Protein AF-0000000078834659 (afdb_homodimer)

Nearest PDB structures (foldseek):
  5tbf-assembly1_A  TM=6.337E-01  e=1.132E-09  Vibrio cholerae
  5tbf-assembly1_B  TM=6.405E-01  e=3.412E-09  Vibrio cholerae
  2cz4-assembly1_B  TM=5.065E-01  e=1.517E+00  Thermus thermophilus HB8
  3bgu-assembly1_A  TM=4.231E-01  e=6.724E+00  Thermobifida fusca YX
  5tbf-assembly1_A  TM=6.347E-01  e=6.664E-10  Vibrio cholerae

Sequence (752 aa):
MENVSASAGRPDNSIAAKLRNMQHRNMQRSAGPDLQGELFNPYEIRLDDADHSNLVSIYDALPRFSWASKTVRDMSQMSTQLEGSLNGQPFRVVMKAVSMEIPIKIKGKATGQTEWVGLYPSSREECVEEALRKFSTQPGRFNEVKCSVSFSLYDLRQELKSVGHTYTYDELRQALDILAKSSLTIQTRSSDGDVIDITSNYLPFLYLRSKNKKSKNYIDVKDISDQEKGDATLCMAVLHPLISRGIERGDYRLYHYSTSMKLTNSLAKTLNRELSMRWRNASPTHPYRFHLVEFLSNTARGLSKRMPEDYRAVNIALAELVQEGVLSEFKSTPIKKPKGKGAIDYVYEILPTKKFVGMMIDGHRRENNRQLALTAMENVSASAGRPDNSIAAKLRNMQHRNMQRSAGPDLQGELFNPYEIRLDDADHSNLVSIYDALPRFSWASKTVRDMSQMSTQLEGSLNGQPFRVVMKAVSMEIPIKIKGKATGQTEWVGLYPSSREECVEEALRKFSTQPGRFNEVKCSVSFSLYDLRQELKSVGHTYTYDELRQALDILAKSSLTIQTRSSDGDVIDITSNYLPFLYLRSKNKKSKNYIDVKDISDQEKGDATLCMAVLHPLISRGIERGDYRLYHYSTSMKLTNSLAKTLNRELSMRWRNASPTHPYRFHLVEFLSNTARGLSKRMPEDYRAVNIALAELVQEGVLSEFKSTPIKKPKGKGAIDYVYEILPTKKFVGMMIDGHRRENNRQLALTA

Solvent-accessible surface area (backbone atoms only — not comparable to full-atom values): 40556 Å² total; per-residue (Å²): 133,80,77,72,76,71,78,73,72,76,73,73,68,57,62,67,56,56,63,57,58,64,72,64,62,67,82,57,72,75,72,60,80,73,74,70,63,76,69,68,41,76,43,53,71,56,60,48,67,62,57,48,47,50,47,35,68,41,54,74,54,47,56,81,47,36,83,85,56,42,70,34,84,47,67,74,58,32,51,47,75,46,60,35,58,56,97,83,38,54,36,35,35,37,44,30,35,31,73,44,77,41,74,40,58,60,95,85,38,75,72,84,45,68,43,62,32,26,38,37,47,20,70,68,34,49,52,50,52,51,52,48,54,53,43,44,72,35,86,90,22,38,39,68,24,19,36,27,29,52,47,33,54,43,57,52,44,51,54,37,37,75,54,73,44,80,65,54,72,68,55,50,53,49,34,51,49,40,33,28,38,17,28,38,34,44,34,36,59,42,97,69,47,24,39,33,39,39,32,23,18,55,17,29,31,36,37,39,35,34,69,26,80,81,23,88,71,41,71,68,63,69,88,40,53,81,86,56,45,40,59,68,24,39,34,36,36,22,53,26,68,51,54,41,50,22,48,75,69,50,58,52,51,79,52,59,56,70,58,52,56,59,46,82,44,68,63,28,38,50,49,50,45,41,42,69,67,67,47,73,81,56,33,75,82,52,65,49,75,50,45,49,59,64,53,33,38,37,38,66,78,38,75,62,97,45,59,69,59,46,52,50,52,50,47,54,22,51,50,48,34,34,73,71,44,45,24,66,48,75,48,76,44,73,37,63,40,94,73,73,89,56,53,76,38,33,40,33,40,34,24,44,21,71,62,40,35,50,50,48,50,51,47,49,48,52,42,49,51,47,53,49,57,71,71,102,135,83,76,80,77,76,78,75,73,76,74,68,62,55,64,56,52,54,58,50,55,62,57,56,64,69,63,57,64,73,72,60,78,77,73,64,66,74,60,39,28,21,71,61,71,85,46,62,67,63,62,44,48,51,47,34,68,40,53,77,55,48,56,82,49,37,82,85,58,42,69,34,84,46,66,73,59,33,51,48,75,46,58,36,58,56,97,84,39,54,37,35,36,36,43,32,35,30,74,43,76,41,74,39,58,58,92,84,38,74,72,82,44,68,43,60,33,24,39,37,48,21,70,68,34,49,51,50,53,51,52,48,55,53,43,44,73,35,84,44,18,40,39,78,46,69,41,28,29,35,47,33,54,44,55,52,44,51,54,37,38,74,55,74,42,82,65,53,70,67,54,50,50,49,34,53,48,40,34,28,39,18,29,40,34,42,33,37,59,41,96,65,47,23,40,33,38,38,34,25,18,53,17,28,32,35,37,37,35,34,71,27,77,83,25,89,70,42,73,70,64,71,87,41,53,80,85,60,45,39,60,69,25,39,32,37,35,22,52,26,66,51,55,44,49,22,48,74,70,48,58,51,50,79,50,58,57,70,57,53,57,60,47,82,44,67,62,29,38,50,48,49,45,42,43,69,68,68,46,73,80,57,34,76,82,50,65,49,73,51,44,50,59,65,53,32,39,37,38,68,79,38,75,63,97,44,58,69,59,46,52,50,52,50,48,53,22,51,49,48,34,34,74,70,44,45,25,65,47,74,48,79,44,73,37,62,39,94,73,74,91,57,53,77,37,35,41,34,38,34,24,44,22,71,62,40,38,50,50,48,51,52,44,49,48,53,43,50,51,46,54,48,56,69,72,95

Secondary structure (DSSP, 8-state):
-----------GGGHHHHHHHHHHHSTT-------------TT-----HHHHHHHHHHGGGS--S-SS-SEE-SGGGSEEEEEEEETTEEEEEEEE-EEEEEEEEETTEEEEEEEEEEE---HHHHHHHHHHHHHHTSTTTEETTTTEEEEEHHHHHHHHHHTT----HHHHHHHHHHHHH-EEEEEEE-TTS-EEEEEEESSSEEEEEE--TTSTT----TTS-TTTS----EEEEEPPHHHHHHHHTT------HHHHHH---HHHHHHHHHHHHH-TT-BTTB-EEEEHHHHHHTSSS---SSHHHHHHHHHHHHHHHHHTTSEEEEEEEEEE-SSSSSEEEEEEEEEE-HHHHHHHHHHHHHHHHHHHHHH-/-----------TTHHHHHHHHHHHHTT-----S--------TT-----HHHHHHHHHHGGGS--S-SS-SEE-SGGGSEEEEEEEETTEEEEEEEE-EEEEEEEEETTEEEEEEEEEEE---HHHHHHHHHHHHHHTSTTTEETTTTEEEEEHHHHHHHHHHTT----HHHHHHHHHHHHH-EEEEEEE-TTS-EEEEEEESSSEEEEEE--TTSTT----TTS-TTTS----EEEEEPPHHHHHHHHTT------HHHHHH---HHHHHHHHHHHHH-TT-BTTB-EEEEHHHHHHTSSS---SSHHHHHHHHHHHHHHHHHTTSEEEEEEEEEE-SSSSSEEEEEEEEEE-HHHHHHHHHHHHHHHHHHHHHH-

Organism: Pseudomonas fluorescens (strain SBW25) (NCBI:txid216595)

Structure (mmCIF, N/CA/C/O backbone):
data_AF-0000000078834659-model_v1
#
loop_
_entity.id
_entity.type
_entity.pdbx_description
1 polymer 'Replication protein'
#
loop_
_atom_site.group_PDB
_atom_site.id
_atom_site.type_symbol
_atom_site.label_atom_id
_atom_site.label_alt_id
_atom_site.label_comp_id
_atom_site.label_asym_id
_atom_site.label_entity_id
_atom_site.label_seq_id
_atom_site.pdbx_PDB_ins_code
_atom_site.Cartn_x
_atom_site.Cartn_y
_atom_site.Cartn_z
_atom_site.occupancy
_atom_site.B_iso_or_equiv
_atom_site.auth_seq_id
_atom_site.auth_comp_id
_atom_site.auth_asym_id
_atom_site.auth_atom_id
_atom_site.pdbx_PDB_model_num
ATOM 1 N N . MET A 1 1 ? 28 68.562 -63.281 1 21.39 1 MET A N 1
ATOM 2 C CA . MET A 1 1 ? 29.219 68.188 -62.594 1 21.39 1 MET A CA 1
ATOM 3 C C . MET A 1 1 ? 28.922 67.562 -61.219 1 21.39 1 MET A C 1
ATOM 5 O O . MET A 1 1 ? 28.766 68.312 -60.25 1 21.39 1 MET A O 1
ATOM 9 N N . GLU A 1 2 ? 28.062 66.688 -61.25 1 21.89 2 GLU A N 1
ATOM 10 C CA . GLU A 1 2 ? 26.969 66.188 -60.469 1 21.89 2 GLU A CA 1
ATOM 11 C C . GLU A 1 2 ? 27.516 65.25 -59.344 1 21.89 2 GLU A C 1
ATOM 13 O O . GLU A 1 2 ? 28.078 64.188 -59.594 1 21.89 2 GLU A O 1
ATOM 18 N N . ASN A 1 3 ? 28.109 66 -58.375 1 21.77 3 ASN A N 1
ATOM 19 C CA . ASN A 1 3 ? 29.094 65.625 -57.375 1 21.77 3 ASN A CA 1
ATOM 20 C C . ASN A 1 3 ? 28.547 64.5 -56.5 1 21.77 3 ASN A C 1
ATOM 22 O O . ASN A 1 3 ? 27.531 64.688 -55.812 1 21.77 3 ASN A O 1
ATOM 26 N N . VAL A 1 4 ? 28.766 63.312 -56.875 1 23.25 4 VAL A N 1
ATOM 27 C CA . VAL A 1 4 ? 28.375 61.906 -56.625 1 23.25 4 VAL A CA 1
ATOM 28 C C . VAL A 1 4 ? 28.75 61.5 -55.219 1 23.25 4 VAL A C 1
ATOM 30 O O . VAL A 1 4 ? 29.938 61.344 -54.906 1 23.25 4 VAL A O 1
ATOM 33 N N . SER A 1 5 ? 28.172 62.406 -54.281 1 20.89 5 SER A N 1
ATOM 34 C CA . SER A 1 5 ? 28.688 62.344 -52.938 1 20.89 5 SER A CA 1
ATOM 35 C C . SER A 1 5 ? 28.656 60.906 -52.406 1 20.89 5 SER A C 1
ATOM 37 O O . SER A 1 5 ? 27.609 60.25 -52.438 1 20.89 5 SER A O 1
ATOM 39 N N . ALA A 1 6 ? 29.75 60.25 -52.5 1 24.05 6 ALA A N 1
ATOM 40 C CA . ALA A 1 6 ? 30.281 58.906 -52.344 1 24.05 6 ALA A CA 1
ATOM 41 C C . ALA A 1 6 ? 30.062 58.406 -50.906 1 24.05 6 ALA A C 1
ATOM 43 O O . ALA A 1 6 ? 30.734 58.844 -49.969 1 24.05 6 ALA A O 1
ATOM 44 N N . SER A 1 7 ? 28.719 58.406 -50.562 1 20.55 7 SER A N 1
ATOM 45 C CA . SER A 1 7 ? 28.344 58.188 -49.156 1 20.55 7 SER A CA 1
ATOM 46 C C . SER A 1 7 ? 29.016 56.938 -48.594 1 20.55 7 SER A C 1
ATOM 48 O O . SER A 1 7 ? 28.875 55.844 -49.156 1 20.55 7 SER A O 1
ATOM 50 N N . ALA A 1 8 ? 30.188 57.094 -48.094 1 22.98 8 ALA A N 1
ATOM 51 C CA . ALA A 1 8 ? 31.234 56.188 -47.594 1 22.98 8 ALA A CA 1
ATOM 52 C C . ALA A 1 8 ? 30.688 55.219 -46.594 1 22.98 8 ALA A C 1
ATOM 54 O O . ALA A 1 8 ? 30.141 55.594 -45.562 1 22.98 8 ALA A O 1
ATOM 55 N N . GLY A 1 9 ? 30.188 54.062 -47.062 1 21.05 9 GLY A N 1
ATOM 56 C CA . GLY A 1 9 ? 29.453 53 -46.438 1 21.05 9 GLY A CA 1
ATOM 57 C C . GLY A 1 9 ? 30.156 52.375 -45.25 1 21.05 9 GLY A C 1
ATOM 58 O O . GLY A 1 9 ? 31.328 52 -45.344 1 21.05 9 GLY A O 1
ATOM 59 N N . ARG A 1 10 ? 30.094 53.062 -44.094 1 23.34 10 ARG A N 1
ATOM 60 C CA . ARG A 1 10 ? 30.922 52.781 -42.938 1 23.34 10 ARG A CA 1
ATOM 61 C C . ARG A 1 10 ? 31.047 51.281 -42.719 1 23.34 10 ARG A C 1
ATOM 63 O O . ARG A 1 10 ? 30.078 50.531 -42.875 1 23.34 10 ARG A O 1
ATOM 70 N N . PRO A 1 11 ? 32.312 50.656 -42.781 1 22.45 11 PRO A N 1
ATOM 71 C CA . PRO A 1 11 ? 32.844 49.281 -42.781 1 22.45 11 PRO A CA 1
ATOM 72 C C . PRO A 1 11 ? 32.438 48.5 -41.562 1 22.45 11 PRO A C 1
ATOM 74 O O . PRO A 1 11 ? 32.938 47.375 -41.344 1 22.45 11 PRO A O 1
ATOM 77 N N . ASP A 1 12 ? 31.578 49.062 -40.781 1 21.66 12 ASP A N 1
ATOM 78 C CA . ASP A 1 12 ? 31.734 48.688 -39.375 1 21.66 12 ASP A CA 1
ATOM 79 C C . ASP A 1 12 ? 31.438 47.188 -39.188 1 21.66 12 ASP A C 1
ATOM 81 O O . ASP A 1 12 ? 31.281 46.75 -38.062 1 21.66 12 ASP A O 1
ATOM 85 N N . ASN A 1 13 ? 31.234 46.562 -40.281 1 23.61 13 ASN A N 1
ATOM 86 C CA . ASN A 1 13 ? 30.594 45.25 -40.156 1 23.61 13 ASN A CA 1
ATOM 87 C C . ASN A 1 13 ? 31.516 44.25 -39.469 1 23.61 13 ASN A C 1
ATOM 89 O O . ASN A 1 13 ? 31.188 43.062 -39.406 1 23.61 13 ASN A O 1
ATOM 93 N N . SER A 1 14 ? 32.781 44.625 -39.531 1 22.58 14 SER A N 1
ATOM 94 C CA . SER A 1 14 ? 33.812 43.625 -39.344 1 22.58 14 SER A CA 1
ATOM 95 C C . SER A 1 14 ? 33.781 43.031 -37.906 1 22.58 14 SER A C 1
ATOM 97 O O . SER A 1 14 ? 34.25 41.938 -37.688 1 22.58 14 SER A O 1
ATOM 99 N N . ILE A 1 15 ? 33.5 44 -37.062 1 22.81 15 ILE A N 1
ATOM 100 C CA . ILE A 1 15 ? 33.812 43.688 -35.688 1 22.81 15 ILE A CA 1
ATOM 101 C C . ILE A 1 15 ? 32.969 42.5 -35.219 1 22.81 15 ILE A C 1
ATOM 103 O O . ILE A 1 15 ? 33.375 41.719 -34.375 1 22.81 15 ILE A O 1
ATOM 107 N N . ALA A 1 16 ? 31.734 42.5 -35.844 1 23.47 16 ALA A N 1
ATOM 108 C CA . ALA A 1 16 ? 30.734 41.594 -35.312 1 23.47 16 ALA A CA 1
ATOM 109 C C . ALA A 1 16 ? 31.141 40.125 -35.562 1 23.47 16 ALA A C 1
ATOM 111 O O . ALA A 1 16 ? 30.719 39.219 -34.844 1 23.47 16 ALA A O 1
ATOM 112 N N . ALA A 1 17 ? 31.844 39.938 -36.562 1 23.66 17 ALA A N 1
ATOM 113 C CA . ALA A 1 17 ? 32.25 38.594 -37 1 23.66 17 ALA A CA 1
ATOM 114 C C . ALA A 1 17 ? 33.188 37.938 -36 1 23.66 17 ALA A C 1
ATOM 116 O O . ALA A 1 17 ? 33.094 36.719 -35.75 1 23.66 17 ALA A O 1
ATOM 117 N N . LYS A 1 18 ? 34.219 38.688 -35.781 1 24.34 18 LYS A N 1
ATOM 118 C CA . LYS A 1 18 ? 35.344 38.156 -35.031 1 24.34 18 LYS A CA 1
ATOM 119 C C . LYS A 1 18 ? 34.875 37.75 -33.625 1 24.34 18 LYS A C 1
ATOM 121 O O . LYS A 1 18 ? 35.562 36.969 -32.938 1 24.34 18 LYS A O 1
ATOM 126 N N . LEU A 1 19 ? 33.969 38.594 -33.156 1 21.75 19 LEU A N 1
ATOM 127 C CA . LEU A 1 19 ? 33.531 38.312 -31.781 1 21.75 19 LEU A CA 1
ATOM 128 C C . LEU A 1 19 ? 32.906 36.938 -31.688 1 21.75 19 LEU A C 1
ATOM 130 O O . LEU A 1 19 ? 32.625 36.438 -30.594 1 21.75 19 LEU A O 1
ATOM 134 N N . ARG A 1 20 ? 32.5 36.406 -32.812 1 24.61 20 ARG A N 1
ATOM 135 C CA . ARG A 1 20 ? 31.938 35.062 -32.969 1 24.61 20 ARG A CA 1
ATOM 136 C C . ARG A 1 20 ? 32.969 34 -32.656 1 24.61 20 ARG A C 1
ATOM 138 O O . ARG A 1 20 ? 32.688 32.969 -32.062 1 24.61 20 ARG A O 1
ATOM 145 N N . ASN A 1 21 ? 34.156 34.125 -33.344 1 22.23 21 ASN A N 1
ATOM 146 C CA . ASN A 1 21 ? 35.188 33.094 -33.344 1 22.23 21 ASN A CA 1
ATOM 147 C C . ASN A 1 21 ? 35.75 32.844 -31.953 1 22.23 21 ASN A C 1
ATOM 149 O O . ASN A 1 21 ? 36.25 31.766 -31.656 1 22.23 21 ASN A O 1
ATOM 153 N N . MET A 1 22 ? 36.188 34 -31.422 1 21.97 22 MET A N 1
ATOM 154 C CA . MET A 1 22 ? 36.938 33.875 -30.172 1 21.97 22 MET A CA 1
ATOM 155 C C . MET A 1 22 ? 36.156 33.062 -29.141 1 21.97 22 MET A C 1
ATOM 157 O O . MET A 1 22 ? 36.719 32.594 -28.156 1 21.97 22 MET A O 1
ATOM 161 N N . GLN A 1 23 ? 34.875 33.312 -29.094 1 21.77 23 GLN A N 1
ATOM 162 C CA . GLN A 1 23 ? 34.062 32.75 -28.016 1 21.77 23 GLN A CA 1
ATOM 163 C C . GLN A 1 23 ? 34.031 31.234 -28.109 1 21.77 23 GLN A C 1
ATOM 165 O O . GLN A 1 23 ? 33.375 30.562 -27.312 1 21.77 23 GLN A O 1
ATOM 170 N N . HIS A 1 24 ? 34.469 30.547 -29.109 1 23.34 24 HIS A N 1
ATOM 171 C CA . HIS A 1 24 ? 34.562 29.125 -29.422 1 23.34 24 HIS A CA 1
ATOM 172 C C . HIS A 1 24 ? 35.562 28.438 -28.469 1 23.34 24 HIS A C 1
ATOM 174 O O . HIS A 1 24 ? 35.312 27.312 -28.031 1 23.34 24 HIS A O 1
ATOM 180 N N . ARG A 1 25 ? 36.875 28.719 -28.656 1 23.14 25 ARG A N 1
ATOM 181 C CA . ARG A 1 25 ? 38.031 27.953 -28.203 1 23.14 25 ARG A CA 1
ATOM 182 C C . ARG A 1 25 ? 38.094 27.859 -26.672 1 23.14 25 ARG A C 1
ATOM 184 O O . ARG A 1 25 ? 38.656 26.922 -26.125 1 23.14 25 ARG A O 1
ATOM 191 N N . ASN A 1 26 ? 38.156 29.078 -26.141 1 20.12 26 ASN A N 1
ATOM 192 C CA . ASN A 1 26 ? 38.594 29.109 -24.75 1 20.12 26 ASN A CA 1
ATOM 193 C C . ASN A 1 26 ? 37.781 28.109 -23.906 1 20.12 26 ASN A C 1
ATOM 195 O O . ASN A 1 26 ? 38.062 27.953 -22.719 1 20.12 26 ASN A O 1
ATOM 199 N N . MET A 1 27 ? 36.531 28.078 -24.188 1 20.84 27 MET A N 1
ATOM 200 C CA . MET A 1 27 ? 35.875 27.453 -23.047 1 20.84 27 MET A CA 1
ATOM 201 C C . MET A 1 27 ? 36.281 26 -22.906 1 20.84 27 MET A C 1
ATOM 203 O O . MET A 1 27 ? 35.5 25.078 -23.172 1 20.84 27 MET A O 1
ATOM 207 N N . GLN A 1 28 ? 37.375 25.484 -23.438 1 21.19 28 GLN A N 1
ATOM 208 C CA . GLN A 1 28 ? 38.062 24.203 -23.484 1 21.19 28 GLN A CA 1
ATOM 209 C C . GLN A 1 28 ? 38.531 23.766 -22.094 1 21.19 28 GLN A C 1
ATOM 211 O O . GLN A 1 28 ? 39.344 22.844 -21.953 1 21.19 28 GLN A O 1
ATOM 216 N N . ARG A 1 29 ? 38.812 24.75 -21.25 1 20.84 29 ARG A N 1
ATOM 217 C CA . ARG A 1 29 ? 39.594 24.391 -20.047 1 20.84 29 ARG A CA 1
ATOM 218 C C . ARG A 1 29 ? 39.25 22.969 -19.609 1 20.84 29 ARG A C 1
ATOM 220 O O . ARG A 1 29 ? 38.125 22.5 -19.781 1 20.84 29 ARG A O 1
ATOM 227 N N . SER A 1 30 ? 40.406 22.188 -19.328 1 21.36 30 SER A N 1
ATOM 228 C CA . SER A 1 30 ? 40.844 20.859 -18.938 1 21.36 30 SER A CA 1
ATOM 229 C C . SER A 1 30 ? 39.938 20.281 -17.844 1 21.36 30 SER A C 1
ATOM 231 O O . SER A 1 30 ? 40.156 20.578 -16.656 1 21.36 30 SER A O 1
ATOM 233 N N . ALA A 1 31 ? 38.844 20.703 -17.812 1 23.31 31 ALA A N 1
ATOM 234 C CA . ALA A 1 31 ? 38.125 20.438 -16.578 1 23.31 31 ALA A CA 1
ATOM 235 C C . ALA A 1 31 ? 38.375 19.031 -16.062 1 23.31 31 ALA A C 1
ATOM 237 O O . ALA A 1 31 ? 38.312 18.062 -16.812 1 23.31 31 ALA A O 1
ATOM 238 N N . GLY A 1 32 ? 39.375 18.891 -15.125 1 22.5 32 GLY A N 1
ATOM 239 C CA . GLY A 1 32 ? 40.031 17.781 -14.461 1 22.5 32 GLY A CA 1
ATOM 240 C C . GLY A 1 32 ? 39.188 16.516 -14.461 1 22.5 32 GLY A C 1
ATOM 241 O O . GLY A 1 32 ? 37.969 16.562 -14.695 1 22.5 32 GLY A O 1
ATOM 242 N N . PRO A 1 33 ? 39.938 15.359 -14.617 1 24.92 33 PRO A N 1
ATOM 243 C CA . PRO A 1 33 ? 39.312 14.07 -14.906 1 24.92 33 PRO A CA 1
ATOM 244 C C . PRO A 1 33 ? 37.969 13.898 -14.18 1 24.92 33 PRO A C 1
ATOM 246 O O . PRO A 1 33 ? 37.875 14.141 -12.977 1 24.92 33 PRO A O 1
ATOM 249 N N . ASP A 1 34 ? 37 14.305 -14.688 1 24.23 34 ASP A N 1
ATOM 250 C CA . ASP A 1 34 ? 35.719 14.562 -14.062 1 24.23 34 ASP A CA 1
ATOM 251 C C . ASP A 1 34 ? 35.375 13.469 -13.055 1 24.23 34 ASP A C 1
ATOM 253 O O . ASP A 1 34 ? 35.188 12.312 -13.422 1 24.23 34 ASP A O 1
ATOM 257 N N . LEU A 1 35 ? 36.156 13.258 -12.008 1 21.47 35 LEU A N 1
ATOM 258 C CA . LEU A 1 35 ? 36.062 12.469 -10.789 1 21.47 35 LEU A CA 1
ATOM 259 C C . LEU A 1 35 ? 34.594 12.078 -10.5 1 21.47 35 LEU A C 1
ATOM 261 O O . LEU A 1 35 ? 33.906 12.758 -9.742 1 21.47 35 LEU A O 1
ATOM 265 N N . GLN A 1 36 ? 33.938 12.094 -11.359 1 24.23 36 GLN A N 1
ATOM 266 C CA . GLN A 1 36 ? 32.531 11.797 -11.375 1 24.23 36 GLN A CA 1
ATOM 267 C C . GLN A 1 36 ? 32.188 10.57 -10.531 1 24.23 36 GLN A C 1
ATOM 269 O O . GLN A 1 36 ? 32.438 9.438 -10.961 1 24.23 36 GLN A O 1
ATOM 274 N N . GLY A 1 37 ? 32.719 10.57 -9.43 1 22.41 37 GLY A N 1
ATOM 275 C CA . GLY A 1 37 ? 32.812 9.555 -8.391 1 22.41 37 GLY A CA 1
ATOM 276 C C . GLY A 1 37 ? 31.625 8.594 -8.391 1 22.41 37 GLY A C 1
ATOM 277 O O . GLY A 1 37 ? 30.484 8.992 -8.656 1 22.41 37 GLY A O 1
ATOM 278 N N . GLU A 1 38 ? 31.875 7.453 -8.969 1 25.53 38 GLU A N 1
ATOM 279 C CA . GLU A 1 38 ? 31.047 6.266 -8.852 1 25.53 38 GLU A CA 1
ATOM 280 C C . GLU A 1 38 ? 30.297 6.246 -7.52 1 25.53 38 GLU A C 1
ATOM 282 O O . GLU A 1 38 ? 30.844 5.812 -6.504 1 25.53 38 GLU A O 1
ATOM 287 N N . LEU A 1 39 ? 29.969 7.434 -7.137 1 23.81 39 LEU A N 1
ATOM 288 C CA . LEU A 1 39 ? 29.453 7.531 -5.777 1 23.81 39 LEU A CA 1
ATOM 289 C C . LEU A 1 39 ? 28.734 6.246 -5.371 1 23.81 39 LEU A C 1
ATOM 291 O O . LEU A 1 39 ? 27.75 5.859 -5.988 1 23.81 39 LEU A O 1
ATOM 295 N N . PHE A 1 40 ? 29.531 5.215 -5.07 1 23.89 40 PHE A N 1
ATOM 296 C CA . PHE A 1 40 ? 29.266 3.986 -4.332 1 23.89 40 PHE A CA 1
ATOM 297 C C . PHE A 1 40 ? 28.125 4.184 -3.338 1 23.89 40 PHE A C 1
ATOM 299 O O . PHE A 1 40 ? 28.297 4.848 -2.314 1 23.89 40 PHE A O 1
ATOM 306 N N . ASN A 1 41 ? 27.141 4.684 -3.756 1 26.86 41 ASN A N 1
ATOM 307 C CA . ASN A 1 41 ? 26.125 4.969 -2.748 1 26.86 41 ASN A CA 1
ATOM 308 C C . ASN A 1 41 ? 25.953 3.797 -1.789 1 26.86 41 ASN A C 1
ATOM 310 O O . ASN A 1 41 ? 25.531 2.713 -2.199 1 26.86 41 ASN A O 1
ATOM 314 N N . PRO A 1 42 ? 26.844 3.617 -0.852 1 26.31 42 PRO A N 1
ATOM 315 C CA . PRO A 1 42 ? 27 2.492 0.073 1 26.31 42 PRO A CA 1
ATOM 316 C C . PRO A 1 42 ? 25.672 1.846 0.449 1 26.31 42 PRO A C 1
ATOM 318 O O . PRO A 1 42 ? 25.641 0.682 0.858 1 26.31 42 PRO A O 1
ATOM 321 N N . TYR A 1 43 ? 24.844 2.682 0.757 1 25.45 43 TYR A N 1
ATOM 322 C CA . TYR A 1 43 ? 23.578 2.148 1.271 1 25.45 43 TYR A CA 1
ATOM 323 C C . TYR A 1 43 ? 22.672 1.715 0.13 1 25.45 43 TYR A C 1
ATOM 325 O O . TYR A 1 43 ? 21.438 1.724 0.271 1 25.45 43 TYR A O 1
ATOM 333 N N . GLU A 1 44 ? 23.094 1.7 -0.97 1 29.72 44 GLU A N 1
ATOM 334 C CA . GLU A 1 44 ? 22.344 1.035 -2.037 1 29.72 44 GLU A CA 1
ATOM 335 C C . GLU A 1 44 ? 21.781 -0.301 -1.564 1 29.72 44 GLU A C 1
ATOM 337 O O . GLU A 1 44 ? 22.531 -1.261 -1.36 1 29.72 44 GLU A O 1
ATOM 342 N N . ILE A 1 45 ? 20.953 -0.173 -0.587 1 29.42 45 ILE A N 1
ATOM 343 C CA . ILE A 1 45 ? 20.297 -1.479 -0.506 1 29.42 45 ILE A CA 1
ATOM 344 C C . ILE A 1 45 ? 20.141 -2.066 -1.907 1 29.42 45 ILE A C 1
ATOM 346 O O . ILE A 1 45 ? 19.328 -1.599 -2.697 1 29.42 45 ILE A O 1
ATOM 350 N N . ARG A 1 46 ? 21.141 -2.334 -2.58 1 33.12 46 ARG A N 1
ATOM 351 C CA . ARG A 1 46 ? 21.094 -3.244 -3.721 1 33.12 46 ARG A CA 1
ATOM 352 C C . ARG A 1 46 ? 20.438 -4.566 -3.346 1 33.12 46 ARG A C 1
ATOM 354 O O . ARG A 1 46 ? 21 -5.344 -2.568 1 33.12 46 ARG A O 1
ATOM 361 N N . LEU A 1 47 ? 19.078 -4.516 -3.125 1 42.5 47 LEU A N 1
ATOM 362 C CA . LEU A 1 47 ? 18.719 -5.926 -3.229 1 42.5 47 LEU A CA 1
ATOM 363 C C . LEU A 1 47 ? 19.703 -6.676 -4.105 1 42.5 47 LEU A C 1
ATOM 365 O O . LEU A 1 47 ? 20.094 -6.195 -5.176 1 42.5 47 LEU A O 1
ATOM 369 N N . ASP A 1 48 ? 20.484 -7.312 -3.498 1 46.97 48 ASP A N 1
ATOM 370 C CA . ASP A 1 48 ? 21.344 -8.109 -4.375 1 46.97 48 ASP A CA 1
ATOM 371 C C . ASP A 1 48 ? 20.578 -8.562 -5.621 1 46.97 48 ASP A C 1
ATOM 373 O O . ASP A 1 48 ? 19.422 -8.953 -5.535 1 46.97 48 ASP A O 1
ATOM 377 N N . ASP A 1 49 ? 20.969 -7.961 -6.691 1 53.12 49 ASP A N 1
ATOM 378 C CA . ASP A 1 49 ? 20.438 -8.281 -8.008 1 53.12 49 ASP A CA 1
ATOM 379 C C . ASP A 1 49 ? 19.938 -9.719 -8.062 1 53.12 49 ASP A C 1
ATOM 381 O O . ASP A 1 49 ? 18.906 -10 -8.672 1 53.12 49 ASP A O 1
ATOM 385 N N . ALA A 1 50 ? 20.641 -10.469 -7.199 1 53.12 50 ALA A N 1
ATOM 386 C CA . ALA A 1 50 ? 20.281 -11.875 -7.297 1 53.12 50 ALA A CA 1
ATOM 387 C C . ALA A 1 50 ? 18.984 -12.156 -6.547 1 53.12 50 ALA A C 1
ATOM 389 O O . ALA A 1 50 ? 18.094 -12.852 -7.059 1 53.12 50 ALA A O 1
ATOM 390 N N . ASP A 1 51 ? 18.922 -11.578 -5.34 1 58.91 51 ASP A N 1
ATOM 391 C CA . ASP A 1 51 ? 17.719 -11.812 -4.539 1 58.91 51 ASP A CA 1
ATOM 392 C C . ASP A 1 51 ? 16.484 -11.195 -5.199 1 58.91 51 ASP A C 1
ATOM 394 O O . ASP A 1 51 ? 15.43 -11.82 -5.246 1 58.91 51 ASP A O 1
ATOM 398 N N . HIS A 1 52 ? 16.734 -10.086 -5.637 1 61.28 52 HIS A N 1
ATOM 399 C CA . HIS A 1 52 ? 15.633 -9.398 -6.309 1 61.28 52 HIS A CA 1
ATOM 400 C C . HIS A 1 52 ? 15.219 -10.133 -7.582 1 61.28 52 HIS A C 1
ATOM 402 O O . HIS A 1 52 ? 14.031 -10.25 -7.875 1 61.28 52 HIS A O 1
ATOM 408 N N . SER A 1 53 ? 16.172 -10.562 -8.234 1 58.38 53 SER A N 1
ATOM 409 C CA . SER A 1 53 ? 15.898 -11.297 -9.461 1 58.38 53 SER A CA 1
ATOM 410 C C . SER A 1 53 ? 15.102 -12.562 -9.18 1 58.38 53 SER A C 1
ATOM 412 O O . SER A 1 53 ? 14.164 -12.891 -9.914 1 58.38 53 SER A O 1
ATOM 414 N N . ASN A 1 54 ? 15.453 -13.117 -8.125 1 60.56 54 ASN A N 1
ATOM 415 C CA . ASN A 1 54 ? 14.734 -14.328 -7.746 1 60.56 54 ASN A CA 1
ATOM 416 C C . ASN A 1 54 ? 13.289 -14.023 -7.371 1 60.56 54 ASN A C 1
ATOM 418 O O . ASN A 1 54 ? 12.375 -14.742 -7.777 1 60.56 54 ASN A O 1
ATOM 422 N N . LEU A 1 55 ? 13.203 -12.977 -6.711 1 62.53 55 LEU A N 1
ATOM 423 C CA . LEU A 1 55 ? 11.867 -12.609 -6.27 1 62.53 55 LEU A CA 1
ATOM 424 C C . LEU A 1 55 ? 10.984 -12.234 -7.453 1 62.53 55 LEU A C 1
ATOM 426 O O . LEU A 1 55 ? 9.805 -12.609 -7.504 1 62.53 55 LEU A O 1
ATOM 430 N N . VAL A 1 56 ? 11.539 -11.539 -8.359 1 65.69 56 VAL A N 1
ATOM 431 C CA . VAL A 1 56 ? 10.805 -11.148 -9.555 1 65.69 56 VAL A CA 1
ATOM 432 C C . VAL A 1 56 ? 10.359 -12.391 -10.32 1 65.69 56 VAL A C 1
ATOM 434 O O . VAL A 1 56 ? 9.219 -12.461 -10.789 1 65.69 56 VAL A O 1
ATOM 437 N N . SER A 1 57 ? 11.203 -13.328 -10.266 1 64.5 57 SER A N 1
ATOM 438 C CA . SER A 1 57 ? 10.945 -14.531 -11.047 1 64.5 57 SER A CA 1
ATOM 439 C C . SER A 1 57 ? 9.859 -15.383 -10.406 1 64.5 57 SER A C 1
ATOM 441 O O . SER A 1 57 ? 9.094 -16.062 -11.102 1 64.5 57 SER A O 1
ATOM 443 N N . ILE A 1 58 ? 9.766 -15.219 -9.094 1 66.5 58 ILE A N 1
ATOM 444 C CA . ILE A 1 58 ? 8.859 -16.156 -8.445 1 66.5 58 ILE A CA 1
ATOM 445 C C . ILE A 1 58 ? 7.535 -15.461 -8.141 1 66.5 58 ILE A C 1
ATOM 447 O O . ILE A 1 58 ? 6.555 -16.109 -7.77 1 66.5 58 ILE A O 1
ATOM 451 N N . TYR A 1 59 ? 7.406 -14.219 -8.367 1 79 59 TYR A N 1
ATOM 452 C CA . TYR A 1 59 ? 6.23 -13.445 -7.977 1 79 59 TYR A CA 1
ATOM 453 C C . TYR A 1 59 ? 4.957 -14.094 -8.5 1 79 59 TYR A C 1
ATOM 455 O O . TYR A 1 59 ? 3.984 -14.258 -7.758 1 79 59 TYR A O 1
ATOM 463 N N . ASP A 1 60 ? 4.977 -14.484 -9.672 1 74 60 ASP A N 1
ATOM 464 C CA . ASP A 1 60 ? 3.771 -15.008 -10.312 1 74 60 ASP A CA 1
ATOM 465 C C . ASP A 1 60 ? 3.445 -16.406 -9.812 1 74 60 ASP A C 1
ATOM 467 O O . ASP A 1 60 ? 2.305 -16.859 -9.914 1 74 60 ASP A O 1
ATOM 471 N N . ALA A 1 61 ? 4.457 -17.016 -9.328 1 71.62 61 ALA A N 1
ATOM 472 C CA . ALA A 1 61 ? 4.25 -18.375 -8.852 1 71.62 61 ALA A CA 1
ATOM 473 C C . ALA A 1 61 ? 3.736 -18.391 -7.418 1 71.62 61 ALA A C 1
ATOM 475 O O . ALA A 1 61 ? 3.248 -19.406 -6.934 1 71.62 61 ALA A O 1
ATOM 476 N N . LEU A 1 62 ? 3.781 -17.312 -6.781 1 79.69 62 LEU A N 1
ATOM 477 C CA . LEU A 1 62 ? 3.359 -17.234 -5.387 1 79.69 62 LEU A CA 1
ATOM 478 C C . LEU A 1 62 ? 1.84 -17.172 -5.281 1 79.69 62 LEU A C 1
ATOM 480 O O . LEU A 1 62 ? 1.169 -16.641 -6.168 1 79.69 62 LEU A O 1
ATOM 484 N N . PRO A 1 63 ? 1.31 -17.75 -4.262 1 81.5 63 PRO A N 1
ATOM 485 C CA . PRO A 1 63 ? -0.133 -17.641 -4.027 1 81.5 63 PRO A CA 1
ATOM 486 C C . PRO A 1 63 ? -0.549 -16.266 -3.5 1 81.5 63 PRO A C 1
ATOM 488 O O . PRO A 1 63 ? -0.68 -16.078 -2.289 1 81.5 63 PRO A O 1
ATOM 491 N N . ARG A 1 64 ? -0.886 -15.398 -4.34 1 87.5 64 ARG A N 1
ATOM 492 C CA . ARG A 1 64 ? -1.088 -14.008 -3.963 1 87.5 64 ARG A CA 1
ATOM 493 C C . ARG A 1 64 ? -2.572 -13.656 -3.924 1 87.5 64 ARG A C 1
ATOM 495 O O . ARG A 1 64 ? -2.941 -12.531 -3.596 1 87.5 64 ARG A O 1
ATOM 502 N N . PHE A 1 65 ? -3.414 -14.555 -4.348 1 88.44 65 PHE A N 1
ATOM 503 C CA . PHE A 1 65 ? -4.852 -14.305 -4.379 1 88.44 65 PHE A CA 1
ATOM 504 C C . PHE A 1 65 ? -5.602 -15.367 -3.588 1 88.44 65 PHE A C 1
ATOM 506 O O . PHE A 1 65 ? -5.168 -16.516 -3.525 1 88.44 65 PHE A O 1
ATOM 513 N N . SER A 1 66 ? -6.684 -14.891 -2.959 1 83.69 66 SER A N 1
ATOM 514 C CA . SER A 1 66 ? -7.473 -15.805 -2.141 1 83.69 66 SER A CA 1
ATOM 515 C C . SER A 1 66 ? -8.523 -16.531 -2.979 1 83.69 66 SER A C 1
ATOM 517 O O . SER A 1 66 ? -9.398 -15.891 -3.572 1 83.69 66 SER A O 1
ATOM 519 N N . TRP A 1 67 ? -8.469 -17.75 -2.984 1 71.5 67 TRP A N 1
ATOM 520 C CA . TRP A 1 67 ? -9.43 -18.547 -3.75 1 71.5 67 TRP A CA 1
ATOM 521 C C . TRP A 1 67 ? -10.43 -19.234 -2.826 1 71.5 67 TRP A C 1
ATOM 523 O O . TRP A 1 67 ? -11.492 -19.672 -3.27 1 71.5 67 TRP A O 1
ATOM 533 N N . ALA A 1 68 ? -10.109 -19.297 -1.583 1 63 68 ALA A N 1
ATOM 534 C CA . ALA A 1 68 ? -10.992 -19.969 -0.637 1 63 68 ALA A CA 1
ATOM 535 C C . ALA A 1 68 ? -12.094 -19.047 -0.145 1 63 68 ALA A C 1
ATOM 537 O O . ALA A 1 68 ? -13.273 -19.406 -0.15 1 63 68 ALA A O 1
ATOM 538 N N . SER A 1 69 ? -11.68 -17.938 0.434 1 68.88 69 SER A N 1
ATOM 539 C CA . SER A 1 69 ? -12.664 -17 0.981 1 68.88 69 SER A CA 1
ATOM 540 C C . SER A 1 69 ? -12.312 -15.562 0.626 1 68.88 69 SER A C 1
ATOM 542 O O . SER A 1 69 ? -11.32 -15.023 1.111 1 68.88 69 SER A O 1
ATOM 544 N N . LYS A 1 70 ? -13.219 -15.039 -0.135 1 80 70 LYS A N 1
ATOM 545 C CA . LYS A 1 70 ? -13.016 -13.648 -0.503 1 80 70 LYS A CA 1
ATOM 546 C C . LYS A 1 70 ? -13.461 -12.711 0.616 1 80 70 LYS A C 1
ATOM 548 O O . LYS A 1 70 ? -12.805 -11.703 0.89 1 80 70 LYS A O 1
ATOM 553 N N . THR A 1 71 ? -14.523 -13.156 1.258 1 90.06 71 THR A N 1
ATOM 554 C CA . THR A 1 71 ? -15.141 -12.266 2.232 1 90.06 71 THR A CA 1
ATOM 555 C C . THR A 1 71 ? -14.977 -12.812 3.648 1 90.06 71 THR A C 1
ATOM 557 O O . THR A 1 71 ? -15.219 -14 3.895 1 90.06 71 THR A O 1
ATOM 560 N N . VAL A 1 72 ? -14.484 -11.977 4.508 1 93 72 VAL A N 1
ATOM 561 C CA . VAL A 1 72 ? -14.344 -12.359 5.91 1 93 72 VAL A CA 1
ATOM 562 C C . VAL A 1 72 ? -15.078 -11.352 6.797 1 93 72 VAL A C 1
ATOM 564 O O . VAL A 1 72 ? -15.234 -10.188 6.426 1 93 72 VAL A O 1
ATOM 567 N N . ARG A 1 73 ? -15.484 -11.773 7.98 1 90.94 73 ARG A N 1
ATOM 568 C CA . ARG A 1 73 ? -16.344 -10.93 8.812 1 90.94 73 ARG A CA 1
ATOM 569 C C . ARG A 1 73 ? -15.734 -10.742 10.203 1 90.94 73 ARG A C 1
ATOM 571 O O . ARG A 1 73 ? -16.328 -10.07 11.055 1 90.94 73 ARG A O 1
ATOM 578 N N . ASP A 1 74 ? -14.578 -11.344 10.344 1 90.56 74 ASP A N 1
ATOM 579 C CA . ASP A 1 74 ? -13.859 -11.188 11.602 1 90.56 74 ASP A CA 1
ATOM 580 C C . ASP A 1 74 ? -12.453 -10.648 11.375 1 90.56 74 ASP A C 1
ATOM 582 O O . ASP A 1 74 ? -11.781 -11.039 10.414 1 90.56 74 ASP A O 1
ATOM 586 N N . MET A 1 75 ? -12.008 -9.844 12.352 1 89.62 75 MET A N 1
ATOM 587 C CA . MET A 1 75 ? -10.695 -9.219 12.227 1 89.62 75 MET A CA 1
ATOM 588 C C . MET A 1 75 ? -9.586 -10.266 12.195 1 89.62 75 MET A C 1
ATOM 590 O O . MET A 1 75 ? -8.57 -10.078 11.531 1 89.62 75 MET A O 1
ATOM 594 N N . SER A 1 76 ? -9.789 -11.336 12.891 1 88.81 76 SER A N 1
ATOM 595 C CA . SER A 1 76 ? -8.781 -12.391 12.961 1 88.81 76 SER A CA 1
ATOM 596 C C . SER A 1 76 ? -8.617 -13.086 11.609 1 88.81 76 SER A C 1
ATOM 598 O O . SER A 1 76 ? -7.602 -13.734 11.359 1 88.81 76 SER A O 1
ATOM 600 N N . GLN A 1 77 ? -9.57 -12.883 10.789 1 91.19 77 GLN A N 1
ATOM 601 C CA . GLN A 1 77 ? -9.547 -13.547 9.492 1 91.19 77 GLN A CA 1
ATOM 602 C C . GLN A 1 77 ? -9.07 -12.594 8.398 1 91.19 77 GLN A C 1
ATOM 604 O O . GLN A 1 77 ? -9.016 -12.969 7.223 1 91.19 77 GLN A O 1
ATOM 609 N N . MET A 1 78 ? -8.664 -11.422 8.766 1 93.38 78 MET A N 1
ATOM 610 C CA . MET A 1 78 ? -8.273 -10.414 7.777 1 93.38 78 MET A CA 1
ATOM 611 C C . MET A 1 78 ? -6.828 -10.609 7.34 1 93.38 78 MET A C 1
ATOM 613 O O . MET A 1 78 ? -6.285 -9.789 6.59 1 93.38 78 MET A O 1
ATOM 617 N N . SER A 1 79 ? -6.266 -11.609 7.836 1 91.56 79 SER A N 1
ATOM 618 C CA . SER A 1 79 ? -4.914 -11.984 7.438 1 91.56 79 SER A CA 1
ATOM 619 C C . SER A 1 79 ? -4.82 -13.484 7.16 1 91.56 79 SER A C 1
ATOM 621 O O . SER A 1 79 ? -5.371 -14.297 7.906 1 91.56 79 SER A O 1
ATOM 623 N N . THR A 1 80 ? -4.25 -13.781 6.055 1 87.5 80 THR A N 1
ATOM 624 C CA . THR A 1 80 ? -3.998 -15.18 5.727 1 87.5 80 THR A CA 1
ATOM 625 C C . THR A 1 80 ? -2.541 -15.391 5.324 1 87.5 80 THR A C 1
ATOM 627 O O . THR A 1 80 ? -1.923 -14.508 4.73 1 87.5 80 THR A O 1
ATOM 630 N N . GLN A 1 81 ? -2.039 -16.484 5.754 1 87.44 81 GLN A N 1
ATOM 631 C CA . GLN A 1 81 ? -0.644 -16.797 5.473 1 87.44 81 GLN A CA 1
ATOM 632 C C . GLN A 1 81 ? -0.517 -18.156 4.777 1 87.44 81 GLN A C 1
ATOM 634 O O . GLN A 1 81 ? -1.227 -19.094 5.121 1 87.44 81 GLN A O 1
ATOM 639 N N . LEU A 1 82 ? 0.311 -18.156 3.752 1 80.81 82 LEU A N 1
ATOM 640 C CA . LEU A 1 82 ? 0.627 -19.375 3.029 1 80.81 82 LEU A CA 1
ATOM 641 C C . LEU A 1 82 ? 2.135 -19.594 2.945 1 80.81 82 LEU A C 1
ATOM 643 O O . LEU A 1 82 ? 2.889 -18.625 2.752 1 80.81 82 LEU A O 1
ATOM 647 N N . GLU A 1 83 ? 2.535 -20.781 3.242 1 82.5 83 GLU A N 1
ATOM 648 C CA . GLU A 1 83 ? 3.955 -21.109 3.172 1 82.5 83 GLU A CA 1
ATOM 649 C C . GLU A 1 83 ? 4.207 -22.281 2.225 1 82.5 83 GLU A C 1
ATOM 651 O O . GLU A 1 83 ? 3.332 -23.125 2.027 1 82.5 83 GLU A O 1
ATOM 656 N N . GLY A 1 84 ? 5.359 -22.203 1.637 1 76.81 84 GLY A N 1
ATOM 657 C CA . GLY A 1 84 ? 5.758 -23.25 0.712 1 76.81 84 GLY A CA 1
ATOM 658 C C . GLY A 1 84 ? 7.195 -23.109 0.243 1 76.81 84 GLY A C 1
ATOM 659 O O . GLY A 1 84 ? 8.023 -22.516 0.931 1 76.81 84 GLY A O 1
ATOM 660 N N . SER A 1 85 ? 7.457 -23.859 -0.756 1 74.38 85 SER A N 1
ATOM 661 C CA . SER A 1 85 ? 8.789 -23.828 -1.341 1 74.38 85 SER A CA 1
ATOM 662 C C . SER A 1 85 ? 8.727 -23.734 -2.861 1 74.38 85 SER A C 1
ATOM 664 O O . SER A 1 85 ? 7.891 -24.375 -3.494 1 74.38 85 SER A O 1
ATOM 666 N N . LEU A 1 86 ? 9.5 -22.844 -3.328 1 68.44 86 LEU A N 1
ATOM 667 C CA . LEU A 1 86 ? 9.672 -22.719 -4.773 1 68.44 86 LEU A CA 1
ATOM 668 C C . LEU A 1 86 ? 11.125 -22.938 -5.172 1 68.44 86 LEU A C 1
ATOM 670 O O . LEU A 1 86 ? 12.016 -22.219 -4.715 1 68.44 86 LEU A O 1
ATOM 674 N N . ASN A 1 87 ? 11.344 -23.891 -6.039 1 63.47 87 ASN A N 1
ATOM 675 C CA . ASN A 1 87 ? 12.703 -24.234 -6.457 1 63.47 87 ASN A CA 1
ATOM 676 C C . ASN A 1 87 ? 13.617 -24.469 -5.258 1 63.47 87 ASN A C 1
ATOM 678 O O . ASN A 1 87 ? 14.742 -23.953 -5.23 1 63.47 87 ASN A O 1
ATOM 682 N N . GLY A 1 88 ? 13.039 -24.984 -4.277 1 67 88 GLY A N 1
ATOM 683 C CA . GLY A 1 88 ? 13.812 -25.312 -3.094 1 67 88 GLY A CA 1
ATOM 684 C C . GLY A 1 88 ? 13.945 -24.156 -2.119 1 67 88 GLY A C 1
ATOM 685 O O . GLY A 1 88 ? 14.477 -24.328 -1.021 1 67 88 GLY A O 1
ATOM 686 N N . GLN A 1 89 ? 13.539 -23.094 -2.504 1 72 89 GLN A N 1
ATOM 687 C CA . GLN A 1 89 ? 13.609 -21.938 -1.623 1 72 89 GLN A CA 1
ATOM 688 C C . GLN A 1 89 ? 12.297 -21.719 -0.888 1 72 89 GLN A C 1
ATOM 690 O O . GLN A 1 89 ? 11.234 -21.641 -1.514 1 72 89 GLN A O 1
ATOM 695 N N . PRO A 1 90 ? 12.438 -21.625 0.382 1 79.38 90 PRO A N 1
ATOM 696 C CA . PRO A 1 90 ? 11.211 -21.422 1.15 1 79.38 90 PRO A CA 1
ATOM 697 C C . PRO A 1 90 ? 10.633 -20.016 0.967 1 79.38 90 PRO A C 1
ATOM 699 O O . PRO A 1 90 ? 11.391 -19.047 0.815 1 79.38 90 PRO A O 1
ATOM 702 N N . PHE A 1 91 ? 9.305 -19.984 0.989 1 81.12 91 PHE A N 1
ATOM 703 C CA . PHE A 1 91 ? 8.641 -18.688 0.946 1 81.12 91 PHE A CA 1
ATOM 704 C C . PHE A 1 91 ? 7.445 -18.656 1.889 1 81.12 91 PHE A C 1
ATOM 706 O O . PHE A 1 91 ? 6.938 -19.703 2.289 1 81.12 91 PHE A O 1
ATOM 713 N N . ARG A 1 92 ? 7.133 -17.5 2.287 1 87.56 92 ARG A N 1
ATOM 714 C CA . ARG A 1 92 ? 5.906 -17.234 3.029 1 87.56 92 ARG A CA 1
ATOM 715 C C . ARG A 1 92 ? 5.195 -16 2.475 1 87.56 92 ARG A C 1
ATOM 717 O O . ARG A 1 92 ? 5.828 -14.969 2.229 1 87.56 92 ARG A O 1
ATOM 724 N N . VAL A 1 93 ? 3.941 -16.172 2.193 1 88.81 93 VAL A N 1
ATOM 725 C CA . VAL A 1 93 ? 3.135 -15.062 1.679 1 88.81 93 VAL A CA 1
ATOM 726 C C . VAL A 1 93 ? 2.043 -14.703 2.686 1 88.81 93 VAL A C 1
ATOM 728 O O . VAL A 1 93 ? 1.318 -15.586 3.16 1 88.81 93 VAL A O 1
ATOM 731 N N . VAL A 1 94 ? 2.004 -13.484 3.02 1 92.69 94 VAL A N 1
ATOM 732 C CA . VAL A 1 94 ? 0.948 -12.992 3.9 1 92.69 94 VAL A CA 1
ATOM 733 C C . VAL A 1 94 ? 0.054 -12.016 3.143 1 92.69 94 VAL A C 1
ATOM 735 O O . VAL A 1 94 ? 0.519 -10.969 2.68 1 92.69 94 VAL A O 1
ATOM 738 N N . MET A 1 95 ? -1.188 -12.336 3.029 1 93.06 95 MET A N 1
ATOM 739 C CA . MET A 1 95 ? -2.18 -11.484 2.385 1 93.06 95 MET A CA 1
ATOM 740 C C . MET A 1 95 ? -3.096 -10.836 3.42 1 93.06 95 MET A C 1
ATOM 742 O O . MET A 1 95 ? -3.566 -11.5 4.344 1 93.06 95 MET A O 1
ATOM 746 N N . LYS A 1 96 ? -3.312 -9.594 3.213 1 95.12 96 LYS A N 1
ATOM 747 C CA . LYS A 1 96 ? -4.246 -8.906 4.098 1 95.12 96 LYS A CA 1
ATOM 748 C C . LYS A 1 96 ? -5.48 -8.438 3.334 1 95.12 96 LYS A C 1
ATOM 750 O O . LYS A 1 96 ? -5.375 -7.953 2.205 1 95.12 96 LYS A O 1
ATOM 755 N N . ALA A 1 97 ? -6.59 -8.625 3.984 1 95.56 97 ALA A N 1
ATOM 756 C CA . ALA A 1 97 ? -7.852 -8.148 3.418 1 95.56 97 ALA A CA 1
ATOM 757 C C . ALA A 1 97 ? -8.07 -6.672 3.729 1 95.56 97 ALA A C 1
ATOM 759 O O . ALA A 1 97 ? -7.387 -6.102 4.578 1 95.56 97 ALA A O 1
ATOM 760 N N . VAL A 1 98 ? -8.922 -6.082 3 1 95.06 98 VAL A N 1
ATOM 761 C CA . VAL A 1 98 ? -9.266 -4.684 3.217 1 95.06 98 VAL A CA 1
ATOM 762 C C . VAL A 1 98 ? -10.703 -4.582 3.719 1 95.06 98 VAL A C 1
ATOM 764 O O . VAL A 1 98 ? -11.586 -5.309 3.256 1 95.06 98 VAL A O 1
ATOM 767 N N . SER A 1 99 ? -10.906 -3.783 4.691 1 94.31 99 SER A N 1
ATOM 768 C CA . SER A 1 99 ? -12.258 -3.535 5.188 1 94.31 99 SER A CA 1
ATOM 769 C C . SER A 1 99 ? -13.039 -2.641 4.234 1 94.31 99 SER A C 1
ATOM 771 O O . SER A 1 99 ? -12.578 -1.559 3.867 1 94.31 99 SER A O 1
ATOM 773 N N . MET A 1 100 ? -14.211 -3.082 3.854 1 93 100 MET A N 1
ATOM 774 C CA . MET A 1 100 ? -15.062 -2.312 2.951 1 93 100 MET A CA 1
ATOM 775 C C . MET A 1 100 ? -16.531 -2.518 3.287 1 93 100 MET A C 1
ATOM 777 O O . MET A 1 100 ? -16.906 -3.537 3.867 1 93 100 MET A O 1
ATOM 781 N N . GLU A 1 101 ? -17.266 -1.526 2.887 1 90.88 101 GLU A N 1
ATOM 782 C CA . GLU A 1 101 ? -18.719 -1.618 3.023 1 90.88 101 GLU A CA 1
ATOM 783 C C . GLU A 1 101 ? -19.344 -2.178 1.755 1 90.88 101 GLU A C 1
ATOM 785 O O . GLU A 1 101 ? -19.109 -1.676 0.656 1 90.88 101 GLU A O 1
ATOM 790 N N . ILE A 1 102 ? -20.109 -3.225 1.924 1 88.81 102 ILE A N 1
ATOM 791 C CA . ILE A 1 102 ? -20.766 -3.811 0.763 1 88.81 102 ILE A CA 1
ATOM 792 C C . ILE A 1 102 ? -22.281 -3.893 1.014 1 88.81 102 ILE A C 1
ATOM 794 O O . ILE A 1 102 ? -22.719 -3.959 2.164 1 88.81 102 ILE A O 1
ATOM 798 N N . PRO A 1 103 ? -23 -3.83 -0.07 1 87.38 103 PRO A N 1
ATOM 799 C CA . PRO A 1 103 ? -24.453 -3.977 0.099 1 87.38 103 PRO A CA 1
ATOM 800 C C . PRO A 1 103 ? -24.859 -5.387 0.527 1 87.38 103 PRO A C 1
ATOM 802 O O . PRO A 1 103 ? -24.266 -6.367 0.068 1 87.38 103 PRO A O 1
ATOM 805 N N . ILE A 1 104 ? -25.766 -5.438 1.462 1 87.38 104 ILE A N 1
ATOM 806 C CA . ILE A 1 104 ? -26.328 -6.719 1.869 1 87.38 104 ILE A CA 1
ATOM 807 C C . ILE A 1 104 ? -27.375 -7.172 0.851 1 87.38 104 ILE A C 1
ATOM 809 O O . ILE A 1 104 ? -28.281 -6.414 0.498 1 87.38 104 ILE A O 1
ATOM 813 N N . LYS A 1 105 ? -27.062 -8.297 0.364 1 80.94 105 LYS A N 1
ATOM 814 C CA . LYS A 1 105 ? -28.031 -8.836 -0.595 1 80.94 105 LYS A CA 1
ATOM 815 C C . LYS A 1 105 ? -28.781 -10.023 -0.011 1 80.94 105 LYS A C 1
ATOM 817 O O . LYS A 1 105 ? -28.172 -10.875 0.653 1 80.94 105 LYS A O 1
ATOM 822 N N . ILE A 1 106 ? -30.062 -9.953 0.032 1 77.44 106 ILE A N 1
ATOM 823 C CA . ILE A 1 106 ? -30.922 -11.086 0.383 1 77.44 106 ILE A CA 1
ATOM 824 C C . ILE A 1 106 ? -31.562 -11.656 -0.877 1 77.44 106 ILE A C 1
ATOM 826 O O . ILE A 1 106 ? -32.312 -10.961 -1.558 1 77.44 106 ILE A O 1
ATOM 830 N N . LYS A 1 107 ? -31.344 -12.828 -1.189 1 75.19 107 LYS A N 1
ATOM 831 C CA . LYS A 1 107 ? -31.844 -13.516 -2.379 1 75.19 107 LYS A CA 1
ATOM 832 C C . LYS A 1 107 ? -31.531 -12.719 -3.645 1 75.19 107 LYS A C 1
ATOM 834 O O . LYS A 1 107 ? -32.406 -12.508 -4.484 1 75.19 107 LYS A O 1
ATOM 839 N N . GLY A 1 108 ? -30.328 -12.086 -3.701 1 73.5 108 GLY A N 1
ATOM 840 C CA . GLY A 1 108 ? -29.844 -11.391 -4.879 1 73.5 108 GLY A CA 1
ATOM 841 C C . GLY A 1 108 ? -30.281 -9.945 -4.953 1 73.5 108 GLY A C 1
ATOM 842 O O . GLY A 1 108 ? -29.859 -9.203 -5.84 1 73.5 108 GLY A O 1
ATOM 843 N N . LYS A 1 109 ? -31.234 -9.672 -4.082 1 77.5 109 LYS A N 1
ATOM 844 C CA . LYS A 1 109 ? -31.781 -8.32 -4.113 1 77.5 109 LYS A CA 1
ATOM 845 C C . LYS A 1 109 ? -31.156 -7.449 -3.025 1 77.5 109 LYS A C 1
ATOM 847 O O . LYS A 1 109 ? -30.984 -7.895 -1.889 1 77.5 109 LYS A O 1
ATOM 852 N N . ALA A 1 110 ? -30.781 -6.207 -3.381 1 78.56 110 ALA A N 1
ATOM 853 C CA . ALA A 1 110 ? -30.188 -5.258 -2.438 1 78.56 110 ALA A CA 1
ATOM 854 C C . ALA A 1 110 ? -31.234 -4.793 -1.417 1 78.56 110 ALA A C 1
ATOM 856 O O . ALA A 1 110 ? -32.375 -4.469 -1.777 1 78.56 110 ALA A O 1
ATOM 857 N N . THR A 1 111 ? -31.062 -4.914 -0.189 1 85.12 111 THR A N 1
ATOM 858 C CA . THR A 1 111 ? -31.953 -4.531 0.896 1 85.12 111 THR A CA 1
ATOM 859 C C . THR A 1 111 ? -31.812 -3.049 1.222 1 85.12 111 THR A C 1
ATOM 861 O O . THR A 1 111 ? -32.594 -2.5 2.002 1 85.12 111 THR A O 1
ATOM 864 N N . GLY A 1 112 ? -30.797 -2.449 0.596 1 82.69 112 GLY A N 1
ATOM 865 C CA . GLY A 1 112 ? -30.516 -1.062 0.937 1 82.69 112 GLY A CA 1
ATOM 866 C C . GLY A 1 112 ? -29.594 -0.915 2.131 1 82.69 112 GLY A C 1
ATOM 867 O O . GLY A 1 112 ? -29.125 0.188 2.436 1 82.69 112 GLY A O 1
ATOM 868 N N . GLN A 1 113 ? -29.438 -2.029 2.803 1 89.5 113 GLN A N 1
ATOM 869 C CA . GLN A 1 113 ? -28.516 -2.018 3.945 1 89.5 113 GLN A CA 1
ATOM 870 C C . GLN A 1 113 ? -27.109 -2.418 3.527 1 89.5 113 GLN A C 1
ATOM 872 O O . GLN A 1 113 ? -26.922 -3.07 2.498 1 89.5 113 GLN A O 1
ATOM 877 N N . THR A 1 114 ? -26.156 -1.872 4.266 1 89.19 114 THR A N 1
ATOM 878 C CA . THR A 1 114 ? -24.766 -2.184 3.977 1 89.19 114 THR A CA 1
ATOM 879 C C . THR A 1 114 ? -24.094 -2.854 5.176 1 89.19 114 THR A C 1
ATOM 881 O O . THR A 1 114 ? -24.609 -2.771 6.297 1 89.19 114 THR A O 1
ATOM 884 N N . GLU A 1 115 ? -23.172 -3.68 4.949 1 91.25 115 GLU A N 1
ATOM 885 C CA . GLU A 1 115 ? -22.375 -4.305 5.996 1 91.25 115 GLU A CA 1
ATOM 886 C C . GLU A 1 115 ? -20.875 -4.125 5.734 1 91.25 115 GLU A C 1
ATOM 888 O O . GLU A 1 115 ? -20.453 -4.051 4.578 1 91.25 115 GLU A O 1
ATOM 893 N N . TRP A 1 116 ? -20.156 -3.992 6.832 1 93.06 116 TRP A N 1
ATOM 894 C CA . TRP A 1 116 ? -18.703 -3.922 6.734 1 93.06 116 TRP A CA 1
ATOM 895 C C . TRP A 1 116 ? -18.094 -5.316 6.762 1 93.06 116 TRP A C 1
ATOM 897 O O . TRP A 1 116 ? -18.406 -6.129 7.633 1 93.06 116 TRP A O 1
ATOM 907 N N . VAL A 1 117 ? -17.266 -5.594 5.762 1 93.88 117 VAL A N 1
ATOM 908 C CA . VAL A 1 117 ? -16.609 -6.895 5.66 1 93.88 117 VAL A CA 1
ATOM 909 C C . VAL A 1 117 ? -15.148 -6.707 5.258 1 93.88 117 VAL A C 1
ATOM 911 O O . VAL A 1 117 ? -14.75 -5.613 4.852 1 93.88 117 VAL A O 1
ATOM 914 N N . GLY A 1 118 ? -14.359 -7.758 5.512 1 94.75 118 GLY A N 1
ATOM 915 C CA . GLY A 1 118 ? -13.031 -7.832 4.922 1 94.75 118 GLY A CA 1
ATOM 916 C C . GLY A 1 118 ? -13.016 -8.531 3.572 1 94.75 118 GLY A C 1
ATOM 917 O O . GLY A 1 118 ? -13.602 -9.602 3.414 1 94.75 118 GLY A O 1
ATOM 918 N N . LEU A 1 119 ? -12.391 -7.926 2.602 1 95.5 119 LEU A N 1
ATOM 919 C CA . LEU A 1 119 ? -12.312 -8.508 1.266 1 95.5 119 LEU A CA 1
ATOM 920 C C . LEU A 1 119 ? -10.867 -8.781 0.873 1 95.5 119 LEU A C 1
ATOM 922 O O . LEU A 1 119 ? -10.016 -7.891 0.945 1 95.5 119 LEU A O 1
ATOM 926 N N . TYR A 1 120 ? -10.617 -10.023 0.446 1 95.38 120 TYR A N 1
ATOM 927 C CA . TYR A 1 120 ? -9.328 -10.406 -0.106 1 95.38 120 TYR A CA 1
ATOM 928 C C . TYR A 1 120 ? -9.297 -10.219 -1.618 1 95.38 120 TYR A C 1
ATOM 930 O O . TYR A 1 120 ? -10.336 -10.328 -2.281 1 95.38 120 TYR A O 1
ATOM 938 N N . PRO A 1 121 ? -8.047 -9.859 -2.141 1 95.31 121 PRO A N 1
ATOM 939 C CA . PRO A 1 121 ? -7.945 -10.023 -3.594 1 95.31 121 PRO A CA 1
ATOM 940 C C . PRO A 1 121 ? -8.203 -11.461 -4.047 1 95.31 121 PRO A C 1
ATOM 942 O O . PRO A 1 121 ? -7.613 -12.398 -3.506 1 95.31 121 PRO A O 1
ATOM 945 N N . SER A 1 122 ? -9.062 -11.547 -4.953 1 91 122 SER A N 1
ATOM 946 C CA . SER A 1 122 ? -9.453 -12.867 -5.426 1 91 122 SER A CA 1
ATOM 947 C C . SER A 1 122 ? -9.398 -12.953 -6.949 1 91 122 SER A C 1
ATOM 949 O O . SER A 1 122 ? -8.555 -12.312 -7.582 1 91 122 SER A O 1
ATOM 951 N N . SER A 1 123 ? -10.289 -13.758 -7.504 1 85.44 123 SER A N 1
ATOM 952 C CA . SER A 1 123 ? -10.242 -14.047 -8.938 1 85.44 123 SER A CA 1
ATOM 953 C C . SER A 1 123 ? -10.438 -12.789 -9.766 1 85.44 123 SER A C 1
ATOM 955 O O . SER A 1 123 ? -9.734 -12.562 -10.75 1 85.44 123 SER A O 1
ATOM 957 N N . ARG A 1 124 ? -11.391 -11.977 -9.438 1 90.12 124 ARG A N 1
ATOM 958 C CA . ARG A 1 124 ? -11.648 -10.75 -10.18 1 90.12 124 ARG A CA 1
ATOM 959 C C . ARG A 1 124 ? -10.43 -9.836 -10.164 1 90.12 124 ARG A C 1
ATOM 961 O O . ARG A 1 124 ? -10.031 -9.297 -11.203 1 90.12 124 ARG A O 1
ATOM 968 N N . GLU A 1 125 ? -9.875 -9.688 -8.984 1 94.56 125 GLU A N 1
ATOM 969 C CA . GLU A 1 125 ? -8.695 -8.836 -8.828 1 94.56 125 GLU A CA 1
ATOM 970 C C . GLU A 1 125 ? -7.516 -9.383 -9.625 1 94.56 125 GLU A C 1
ATOM 972 O O . GLU A 1 125 ? -6.723 -8.617 -10.18 1 94.56 125 GLU A O 1
ATOM 977 N N . GLU A 1 126 ? -7.441 -10.672 -9.641 1 89.88 126 GLU A N 1
ATOM 978 C CA . GLU A 1 126 ? -6.391 -11.297 -10.438 1 89.88 126 GLU A CA 1
ATOM 979 C C . GLU A 1 126 ? -6.535 -10.953 -11.914 1 89.88 126 GLU A C 1
ATOM 981 O O . GLU A 1 126 ? -5.547 -10.633 -12.578 1 89.88 126 GLU A O 1
ATOM 986 N N . CYS A 1 127 ? -7.711 -11.023 -12.391 1 88.94 127 CYS A N 1
ATOM 987 C CA . CYS A 1 127 ? -7.98 -10.695 -13.789 1 88.94 127 CYS A CA 1
ATOM 988 C C . CYS A 1 127 ? -7.656 -9.234 -14.07 1 88.94 127 CYS A C 1
ATOM 990 O O . CYS A 1 127 ? -7.094 -8.914 -15.125 1 88.94 127 CYS A O 1
ATOM 992 N N . VAL A 1 128 ? -7.996 -8.43 -13.156 1 93.75 128 VAL A N 1
ATOM 993 C CA . VAL A 1 128 ? -7.75 -7.004 -13.32 1 93.75 128 VAL A CA 1
ATOM 994 C C . VAL A 1 128 ? -6.246 -6.738 -13.352 1 93.75 128 VAL A C 1
ATOM 996 O O . VAL A 1 128 ? -5.754 -6 -14.211 1 93.75 128 VAL A O 1
ATOM 999 N N . GLU A 1 129 ? -5.539 -7.34 -12.406 1 92.38 129 GLU A N 1
ATOM 1000 C CA . GLU A 1 129 ? -4.086 -7.176 -12.391 1 92.38 129 GLU A CA 1
ATOM 1001 C C . GLU A 1 129 ? -3.467 -7.629 -13.711 1 92.38 129 GLU A C 1
ATOM 1003 O O . GLU A 1 129 ? -2.6 -6.949 -14.258 1 92.38 129 GLU A O 1
ATOM 1008 N N . GLU A 1 130 ? -3.928 -8.711 -14.195 1 86.38 130 GLU A N 1
ATOM 1009 C CA . GLU A 1 130 ? -3.398 -9.25 -15.445 1 86.38 130 GLU A CA 1
ATOM 1010 C C . GLU A 1 130 ? -3.691 -8.312 -16.609 1 86.38 130 GLU A C 1
ATOM 1012 O O . GLU A 1 130 ? -2.848 -8.125 -17.484 1 86.38 130 GLU A O 1
ATOM 1017 N N . ALA A 1 131 ? -4.84 -7.82 -16.656 1 89.69 131 ALA A N 1
ATOM 1018 C CA . ALA A 1 131 ? -5.199 -6.875 -17.719 1 89.69 131 ALA A CA 1
ATOM 1019 C C . ALA A 1 131 ? -4.301 -5.641 -17.672 1 89.69 131 ALA A C 1
ATOM 1021 O O . ALA A 1 131 ? -3.865 -5.145 -18.719 1 89.69 131 ALA A O 1
ATOM 1022 N N . LEU A 1 132 ? -4.031 -5.172 -16.5 1 90.69 132 LEU A N 1
ATOM 1023 C CA . LEU A 1 132 ? -3.172 -4.004 -16.344 1 90.69 132 LEU A CA 1
ATOM 1024 C C . LEU A 1 132 ? -1.746 -4.316 -16.797 1 90.69 132 LEU A C 1
ATOM 1026 O O . LEU A 1 132 ? -1.073 -3.465 -17.375 1 90.69 132 LEU A O 1
ATOM 1030 N N . ARG A 1 133 ? -1.317 -5.465 -16.438 1 84.31 133 ARG A N 1
ATOM 1031 C CA . ARG A 1 133 ? -0.003 -5.887 -16.906 1 84.31 133 ARG A CA 1
ATOM 1032 C C . ARG A 1 133 ? 0.062 -5.879 -18.438 1 84.31 133 ARG A C 1
ATOM 1034 O O . ARG A 1 133 ? 1.062 -5.453 -19.016 1 84.31 133 ARG A O 1
ATOM 1041 N N . LYS A 1 134 ? -0.933 -6.359 -19.031 1 83.25 134 LYS A N 1
ATOM 1042 C CA . LYS A 1 134 ? -0.995 -6.32 -20.484 1 83.25 134 LYS A CA 1
ATOM 1043 C C . LYS A 1 134 ? -0.929 -4.887 -21 1 83.25 134 LYS A C 1
ATOM 1045 O O . LYS A 1 134 ? -0.222 -4.602 -21.969 1 83.25 134 LYS A O 1
ATOM 1050 N N . PHE A 1 135 ? -1.717 -4.023 -20.391 1 84.69 135 PHE A N 1
ATOM 1051 C CA . PHE A 1 135 ? -1.712 -2.619 -20.797 1 84.69 135 PHE A CA 1
ATOM 1052 C C . PHE A 1 135 ? -0.305 -2.039 -20.719 1 84.69 135 PHE A C 1
ATOM 1054 O O . PHE A 1 135 ? 0.061 -1.177 -21.516 1 84.69 135 PHE A O 1
ATOM 1061 N N . SER A 1 136 ? 0.433 -2.518 -19.734 1 80.75 136 SER A N 1
ATOM 1062 C CA . SER A 1 136 ? 1.78 -1.998 -19.516 1 80.75 136 SER A CA 1
ATOM 1063 C C . SER A 1 136 ? 2.703 -2.365 -20.672 1 80.75 136 SER A C 1
ATOM 1065 O O . SER A 1 136 ? 3.77 -1.769 -20.844 1 80.75 136 SER A O 1
ATOM 1067 N N . THR A 1 137 ? 2.334 -3.363 -21.422 1 73.06 137 THR A N 1
ATOM 1068 C CA . THR A 1 137 ? 3.148 -3.773 -22.562 1 73.06 137 THR A CA 1
ATOM 1069 C C . THR A 1 137 ? 2.775 -2.977 -23.812 1 73.06 137 THR A C 1
ATOM 1071 O O . THR A 1 137 ? 3.479 -3.031 -24.828 1 73.06 137 THR A O 1
ATOM 1074 N N . GLN A 1 138 ? 1.719 -2.201 -23.734 1 73.94 138 GLN A N 1
ATOM 1075 C CA . GLN A 1 138 ? 1.252 -1.427 -24.875 1 73.94 138 GLN A CA 1
ATOM 1076 C C . GLN A 1 138 ? 1.902 -0.046 -24.922 1 73.94 138 GLN A C 1
ATOM 1078 O O . GLN A 1 138 ? 2.008 0.62 -23.891 1 73.94 138 GLN A O 1
ATOM 1083 N N . PRO A 1 139 ? 2.307 0.204 -26.047 1 69.62 139 PRO A N 1
ATOM 1084 C CA . PRO A 1 139 ? 2.939 1.519 -26.172 1 69.62 139 PRO A CA 1
ATOM 1085 C C . PRO A 1 139 ? 2.008 2.662 -25.781 1 69.62 139 PRO A C 1
ATOM 1087 O O . PRO A 1 139 ? 0.814 2.627 -26.094 1 69.62 139 PRO A O 1
ATOM 1090 N N . GLY A 1 140 ? 2.516 3.65 -25.109 1 71 140 GLY A N 1
ATOM 1091 C CA . GLY A 1 140 ? 1.763 4.848 -24.766 1 71 140 GLY A CA 1
ATOM 1092 C C . GLY A 1 140 ? 1.032 4.734 -23.438 1 71 140 GLY A C 1
ATOM 1093 O O . GLY A 1 140 ? 0.596 5.742 -22.875 1 71 140 GLY A O 1
ATOM 1094 N N . ARG A 1 141 ? 0.921 3.527 -23.047 1 75.5 141 ARG A N 1
ATOM 1095 C CA . ARG A 1 141 ? 0.148 3.346 -21.812 1 75.5 141 ARG A CA 1
ATOM 1096 C C . ARG A 1 141 ? 1.065 3.188 -20.609 1 75.5 141 ARG A C 1
ATOM 1098 O O . ARG A 1 141 ? 0.621 3.309 -19.469 1 75.5 141 ARG A O 1
ATOM 1105 N N . PHE A 1 142 ? 2.211 2.91 -20.922 1 73.12 142 PHE A N 1
ATOM 1106 C CA . PHE A 1 142 ? 3.121 2.594 -19.828 1 73.12 142 PHE A CA 1
ATOM 1107 C C . PHE A 1 142 ? 4.219 3.645 -19.734 1 73.12 142 PHE A C 1
ATOM 1109 O O . PHE A 1 142 ? 4.84 4.008 -20.734 1 73.12 142 PHE A O 1
ATOM 1116 N N . ASN A 1 143 ? 4.281 4.168 -18.516 1 68.38 143 ASN A N 1
ATOM 1117 C CA . ASN A 1 143 ? 5.402 5.043 -18.188 1 68.38 143 ASN A CA 1
ATOM 1118 C C . ASN A 1 143 ? 6.523 4.277 -17.484 1 68.38 143 ASN A C 1
ATOM 1120 O O . ASN A 1 143 ? 6.379 3.875 -16.328 1 68.38 143 ASN A O 1
ATOM 1124 N N . GLU A 1 144 ? 7.574 4.043 -18.109 1 62.28 144 GLU A N 1
ATOM 1125 C CA . GLU A 1 144 ? 8.664 3.211 -17.625 1 62.28 144 GLU A CA 1
ATOM 1126 C C . GLU A 1 144 ? 9.352 3.854 -16.406 1 62.28 144 GLU A C 1
ATOM 1128 O O . GLU A 1 144 ? 9.828 3.154 -15.516 1 62.28 144 GLU A O 1
ATOM 1133 N N . VAL A 1 145 ? 9.32 5.137 -16.406 1 57.66 145 VAL A N 1
ATOM 1134 C CA . VAL A 1 145 ? 10 5.859 -15.336 1 57.66 145 VAL A CA 1
ATOM 1135 C C . VAL A 1 145 ? 9.203 5.734 -14.039 1 57.66 145 VAL A C 1
ATOM 1137 O O . VAL A 1 145 ? 9.781 5.504 -12.969 1 57.66 145 VAL A O 1
ATOM 1140 N N . LYS A 1 146 ? 7.891 5.668 -14.266 1 62.25 146 LYS A N 1
ATOM 1141 C CA . LYS A 1 146 ? 7.02 5.66 -13.094 1 62.25 146 LYS A CA 1
ATOM 1142 C C . LYS A 1 146 ? 6.434 4.273 -12.852 1 62.25 146 LYS A C 1
ATOM 1144 O O . LYS A 1 146 ? 5.758 4.047 -11.844 1 62.25 146 LYS A O 1
ATOM 1149 N N . CYS A 1 147 ? 6.727 3.398 -13.703 1 66.94 147 CYS A N 1
ATOM 1150 C CA . CYS A 1 147 ? 6.164 2.055 -13.672 1 66.94 147 CYS A CA 1
ATOM 1151 C C . CYS A 1 147 ? 4.645 2.102 -13.531 1 66.94 147 CYS A C 1
ATOM 1153 O O . CYS A 1 147 ? 4.07 1.357 -12.734 1 66.94 147 CYS A O 1
ATOM 1155 N N . SER A 1 148 ? 4.086 3.088 -14.25 1 82.88 148 SER A N 1
ATOM 1156 C CA . SER A 1 148 ? 2.645 3.291 -14.141 1 82.88 148 SER A CA 1
ATOM 1157 C C . SER A 1 148 ? 1.94 2.98 -15.453 1 82.88 148 SER A C 1
ATOM 1159 O O . SER A 1 148 ? 2.506 3.184 -16.531 1 82.88 148 SER A O 1
ATOM 1161 N N . VAL A 1 149 ? 0.781 2.473 -15.32 1 87.75 149 VAL A N 1
ATOM 1162 C CA . VAL A 1 149 ? -0.07 2.152 -16.453 1 87.75 149 VAL A CA 1
ATOM 1163 C C . VAL A 1 149 ? -1.261 3.107 -16.5 1 87.75 149 VAL A C 1
ATOM 1165 O O . VAL A 1 149 ? -1.938 3.309 -15.492 1 87.75 149 VAL A O 1
ATOM 1168 N N . SER A 1 150 ? -1.462 3.715 -17.672 1 88.25 150 SER A N 1
ATOM 1169 C CA . SER A 1 150 ? -2.613 4.586 -17.875 1 88.25 150 SER A CA 1
ATOM 1170 C C . SER A 1 150 ? -3.717 3.875 -18.656 1 88.25 150 SER A C 1
ATOM 1172 O O . SER A 1 150 ? -3.443 3.178 -19.625 1 88.25 150 SER A O 1
ATOM 1174 N N . PHE A 1 151 ? -4.93 4.094 -18.172 1 88.56 151 PHE A N 1
ATOM 1175 C CA . PHE A 1 151 ? -6.066 3.447 -18.812 1 88.56 151 PHE A CA 1
ATOM 1176 C C . PHE A 1 151 ? -7.371 4.121 -18.406 1 88.56 151 PHE A C 1
ATOM 1178 O O . PHE A 1 151 ? -7.379 4.996 -17.547 1 88.56 151 PHE A O 1
ATOM 1185 N N . SER A 1 152 ? -8.352 3.826 -19.094 1 87.31 152 SER A N 1
ATOM 1186 C CA . SER A 1 152 ? -9.688 4.203 -18.656 1 87.31 152 SER A CA 1
ATOM 1187 C C . SER A 1 152 ? -10.461 2.994 -18.125 1 87.31 152 SER A C 1
ATOM 1189 O O . SER A 1 152 ? -10.148 1.854 -18.484 1 87.31 152 SER A O 1
ATOM 1191 N N . LEU A 1 153 ? -11.414 3.271 -17.281 1 89.38 153 LEU A N 1
ATOM 1192 C CA . LEU A 1 153 ? -12.258 2.166 -16.828 1 89.38 153 LEU A CA 1
ATOM 1193 C C . LEU A 1 153 ? -12.953 1.494 -18 1 89.38 153 LEU A C 1
ATOM 1195 O O . LEU A 1 153 ? -13.18 0.281 -17.984 1 89.38 153 LEU A O 1
ATOM 1199 N N . TYR A 1 154 ? -13.172 2.248 -18.938 1 86.56 154 TYR A N 1
ATOM 1200 C CA . TYR A 1 154 ? -13.773 1.713 -20.141 1 86.56 154 TYR A CA 1
ATOM 1201 C C . TYR A 1 154 ? -12.836 0.73 -20.828 1 86.56 154 TYR A C 1
ATOM 1203 O O . TYR A 1 154 ? -13.242 -0.374 -21.203 1 86.56 154 TYR A O 1
ATOM 1211 N N . ASP A 1 155 ? -11.594 1.14 -21.047 1 87.94 155 ASP A N 1
ATOM 1212 C CA . ASP A 1 155 ? -10.594 0.271 -21.656 1 87.94 155 ASP A CA 1
ATOM 1213 C C . ASP A 1 155 ? -10.461 -1.042 -20.891 1 87.94 155 ASP A C 1
ATOM 1215 O O . ASP A 1 155 ? -10.344 -2.109 -21.5 1 87.94 155 ASP A O 1
ATOM 1219 N N . LEU A 1 156 ? -10.477 -0.906 -19.656 1 93 156 LEU A N 1
ATOM 1220 C CA . LEU A 1 156 ? -10.32 -2.078 -18.812 1 93 156 LEU A CA 1
ATOM 1221 C C . LEU A 1 156 ? -11.516 -3.016 -18.953 1 93 156 LEU A C 1
ATOM 1223 O O . LEU A 1 156 ? -11.344 -4.23 -19.062 1 93 156 LEU A O 1
ATOM 1227 N N . ARG A 1 157 ? -12.656 -2.473 -18.938 1 92.81 157 ARG A N 1
ATOM 1228 C CA . ARG A 1 157 ? -13.867 -3.268 -19.094 1 92.81 157 ARG A CA 1
ATOM 1229 C C . ARG A 1 157 ? -13.891 -3.986 -20.438 1 92.81 157 ARG A C 1
ATOM 1231 O O . ARG A 1 157 ? -14.227 -5.172 -20.5 1 92.81 157 ARG A O 1
ATOM 1238 N N . GLN A 1 158 ? -13.516 -3.293 -21.438 1 90.81 158 GLN A N 1
ATOM 1239 C CA . GLN A 1 158 ? -13.516 -3.867 -22.781 1 90.81 158 GLN A CA 1
ATOM 1240 C C . GLN A 1 158 ? -12.492 -4.988 -22.906 1 90.81 158 GLN A C 1
ATOM 1242 O O . GLN A 1 158 ? -12.758 -6.02 -23.531 1 90.81 158 GLN A O 1
ATOM 1247 N N . GLU A 1 159 ? -11.383 -4.742 -22.344 1 90.38 159 GLU A N 1
ATOM 1248 C CA . GLU A 1 159 ? -10.336 -5.762 -22.375 1 90.38 159 GLU A CA 1
ATOM 1249 C C . GLU A 1 159 ? -10.789 -7.035 -21.672 1 90.38 159 GLU A C 1
ATOM 1251 O O . GLU A 1 159 ? -10.633 -8.141 -22.203 1 90.38 159 GLU A O 1
ATOM 1256 N N . LEU A 1 160 ? -11.336 -6.902 -20.531 1 91.88 160 LEU A N 1
ATOM 1257 C CA . LEU A 1 160 ? -11.773 -8.055 -19.75 1 91.88 160 LEU A CA 1
ATOM 1258 C C . LEU A 1 160 ? -12.93 -8.773 -20.438 1 91.88 160 LEU A C 1
ATOM 1260 O O . LEU A 1 160 ? -12.977 -10 -20.469 1 91.88 160 LEU A O 1
ATOM 1264 N N . LYS A 1 161 ? -13.781 -7.988 -20.984 1 90.94 161 LYS A N 1
ATOM 1265 C CA . LYS A 1 161 ? -14.891 -8.562 -21.734 1 90.94 161 LYS A CA 1
ATOM 1266 C C . LYS A 1 161 ? -14.383 -9.375 -22.922 1 90.94 161 LYS A C 1
ATOM 1268 O O . LYS A 1 161 ? -14.93 -10.438 -23.234 1 90.94 161 LYS A O 1
ATOM 1273 N N . SER A 1 162 ? -13.406 -8.883 -23.578 1 88.31 162 SER A N 1
ATOM 1274 C CA . SER A 1 162 ? -12.859 -9.523 -24.766 1 88.31 162 SER A CA 1
ATOM 1275 C C . SER A 1 162 ? -12.305 -10.906 -24.438 1 88.31 162 SER A C 1
ATOM 1277 O O . SER A 1 162 ? -12.203 -11.766 -25.312 1 88.31 162 SER A O 1
ATOM 1279 N N . VAL A 1 163 ? -11.977 -11.125 -23.234 1 82.44 163 VAL A N 1
ATOM 1280 C CA . VAL A 1 163 ? -11.422 -12.414 -22.859 1 82.44 163 VAL A CA 1
ATOM 1281 C C . VAL A 1 163 ? -12.445 -13.195 -22.031 1 82.44 163 VAL A C 1
ATOM 1283 O O . VAL A 1 163 ? -12.094 -14.141 -21.328 1 82.44 163 VAL A O 1
ATOM 1286 N N . GLY A 1 164 ? -13.672 -12.703 -21.953 1 84.31 164 GLY A N 1
ATOM 1287 C CA . GLY A 1 164 ? -14.773 -13.5 -21.422 1 84.31 164 GLY A CA 1
ATOM 1288 C C . GLY A 1 164 ? -15.148 -13.125 -20 1 84.31 164 GLY A C 1
ATOM 1289 O O . GLY A 1 164 ? -15.883 -13.852 -19.344 1 84.31 164 GLY A O 1
ATOM 1290 N N . HIS A 1 165 ? -14.586 -12.07 -19.5 1 88.56 165 HIS A N 1
ATOM 1291 C CA . HIS A 1 165 ? -14.938 -11.617 -18.156 1 88.56 165 HIS A CA 1
ATOM 1292 C C . HIS A 1 165 ? -15.711 -10.305 -18.203 1 88.56 165 HIS A C 1
ATOM 1294 O O . HIS A 1 165 ? -15.141 -9.242 -18.469 1 88.56 165 HIS A O 1
ATOM 1300 N N . THR A 1 166 ? -16.938 -10.383 -17.875 1 91 166 THR A N 1
ATOM 1301 C CA . THR A 1 166 ? -17.781 -9.195 -17.922 1 91 166 THR A CA 1
ATOM 1302 C C . THR A 1 166 ? -18.016 -8.656 -16.516 1 91 166 THR A C 1
ATOM 1304 O O . THR A 1 166 ? -18.594 -9.344 -15.672 1 91 166 THR A O 1
ATOM 1307 N N . TYR A 1 167 ? -17.562 -7.504 -16.281 1 91.81 167 TYR A N 1
ATOM 1308 C CA . TYR A 1 167 ? -17.734 -6.84 -14.992 1 91.81 167 TYR A CA 1
ATOM 1309 C C . TYR A 1 167 ? -18.406 -5.48 -15.164 1 91.81 167 TYR A C 1
ATOM 1311 O O . TYR A 1 167 ? -18.281 -4.848 -16.203 1 91.81 167 TYR A O 1
ATOM 1319 N N . THR A 1 168 ? -19.141 -5.078 -14.133 1 90.38 168 THR A N 1
ATOM 1320 C CA . THR A 1 168 ? -19.672 -3.719 -14.102 1 90.38 168 THR A CA 1
ATOM 1321 C C . THR A 1 168 ? -18.578 -2.723 -13.703 1 90.38 168 THR A C 1
ATOM 1323 O O . THR A 1 168 ? -17.516 -3.115 -13.203 1 90.38 168 THR A O 1
ATOM 1326 N N . TYR A 1 169 ? -18.844 -1.453 -13.938 1 87.75 169 TYR A N 1
ATOM 1327 C CA . TYR A 1 169 ? -17.891 -0.424 -13.547 1 87.75 169 TYR A CA 1
ATOM 1328 C C . TYR A 1 169 ? -17.703 -0.393 -12.031 1 87.75 169 TYR A C 1
ATOM 1330 O O . TYR A 1 169 ? -16.594 -0.169 -11.539 1 87.75 169 TYR A O 1
ATOM 1338 N N . ASP A 1 170 ? -18.766 -0.631 -11.328 1 87.44 170 ASP A N 1
ATOM 1339 C CA . ASP A 1 170 ? -18.688 -0.664 -9.867 1 87.44 170 ASP A CA 1
ATOM 1340 C C . ASP A 1 170 ? -17.797 -1.814 -9.391 1 87.44 170 ASP A C 1
ATOM 1342 O O . ASP A 1 170 ? -17.031 -1.657 -8.445 1 87.44 170 ASP A O 1
ATOM 1346 N N . GLU A 1 171 ? -17.953 -2.896 -10.062 1 91.69 171 GLU A N 1
ATOM 1347 C CA . GLU A 1 171 ? -17.125 -4.059 -9.727 1 91.69 171 GLU A CA 1
ATOM 1348 C C . GLU A 1 171 ? -15.656 -3.805 -10.023 1 91.69 171 GLU A C 1
ATOM 1350 O O . GLU A 1 171 ? -14.781 -4.211 -9.25 1 91.69 171 GLU A O 1
ATOM 1355 N N . LEU A 1 172 ? -15.414 -3.137 -11.086 1 94.31 172 LEU A N 1
ATOM 1356 C CA . LEU A 1 172 ? -14.039 -2.838 -11.469 1 94.31 172 LEU A CA 1
ATOM 1357 C C . LEU A 1 172 ? -13.414 -1.823 -10.508 1 94.31 172 LEU A C 1
ATOM 1359 O O . LEU A 1 172 ? -12.25 -1.957 -10.125 1 94.31 172 LEU A O 1
ATOM 1363 N N . ARG A 1 173 ? -14.188 -0.851 -10.148 1 92.25 173 ARG A N 1
ATOM 1364 C CA . ARG A 1 173 ? -13.703 0.121 -9.172 1 92.25 173 ARG A CA 1
ATOM 1365 C C . ARG A 1 173 ? -13.375 -0.552 -7.84 1 92.25 173 ARG A C 1
ATOM 1367 O O . ARG A 1 173 ? -12.352 -0.253 -7.223 1 92.25 173 ARG A O 1
ATOM 1374 N N . GLN A 1 174 ? -14.266 -1.406 -7.473 1 93.94 174 GLN A N 1
ATOM 1375 C CA . GLN A 1 174 ? -14.031 -2.139 -6.234 1 93.94 174 GLN A CA 1
ATOM 1376 C C . GLN A 1 174 ? -12.773 -3.002 -6.332 1 93.94 174 GLN A C 1
ATOM 1378 O O . GLN A 1 174 ? -11.992 -3.084 -5.383 1 93.94 174 GLN A O 1
ATOM 1383 N N . ALA A 1 175 ? -12.609 -3.658 -7.449 1 95.88 175 ALA A N 1
ATOM 1384 C CA . ALA A 1 175 ? -11.43 -4.496 -7.652 1 95.88 175 ALA A CA 1
ATOM 1385 C C . ALA A 1 175 ? -10.148 -3.67 -7.566 1 95.88 175 ALA A C 1
ATOM 1387 O O . ALA A 1 175 ? -9.18 -4.082 -6.93 1 95.88 175 ALA A O 1
ATOM 1388 N N . LEU A 1 176 ? -10.203 -2.533 -8.188 1 96.38 176 LEU A N 1
ATOM 1389 C CA . LEU A 1 176 ? -9.055 -1.637 -8.148 1 96.38 176 LEU A CA 1
ATOM 1390 C C . LEU A 1 176 ? -8.781 -1.158 -6.727 1 96.38 176 LEU A C 1
ATOM 1392 O O . LEU A 1 176 ? -7.625 -1.087 -6.301 1 96.38 176 LEU A O 1
ATOM 1396 N N . ASP A 1 177 ? -9.812 -0.902 -6.027 1 95.94 177 ASP A N 1
ATOM 1397 C CA . ASP A 1 177 ? -9.695 -0.469 -4.637 1 95.94 177 ASP A CA 1
ATOM 1398 C C . ASP A 1 177 ? -9.086 -1.569 -3.77 1 95.94 177 ASP A C 1
ATOM 1400 O O . ASP A 1 177 ? -8.234 -1.299 -2.924 1 95.94 177 ASP A O 1
ATOM 1404 N N . ILE A 1 178 ? -9.531 -2.721 -3.967 1 97.06 178 ILE A N 1
ATOM 1405 C CA . ILE A 1 178 ? -9.016 -3.859 -3.215 1 97.06 178 ILE A CA 1
ATOM 1406 C C . ILE A 1 178 ? -7.527 -4.043 -3.516 1 97.06 178 ILE A C 1
ATOM 1408 O O . ILE A 1 178 ? -6.719 -4.211 -2.598 1 97.06 178 ILE A O 1
ATOM 1412 N N . LEU A 1 179 ? -7.176 -4.004 -4.77 1 97.75 179 LEU A N 1
ATOM 1413 C CA . LEU A 1 179 ? -5.789 -4.18 -5.176 1 97.75 179 LEU A CA 1
ATOM 1414 C C . LEU A 1 179 ? -4.91 -3.072 -4.602 1 97.75 179 LEU A C 1
ATOM 1416 O O . LEU A 1 179 ? -3.746 -3.307 -4.27 1 97.75 179 LEU A O 1
ATOM 1420 N N . ALA A 1 180 ? -5.441 -1.892 -4.469 1 97.06 180 ALA A N 1
ATOM 1421 C CA . ALA A 1 180 ? -4.684 -0.736 -4 1 97.06 180 ALA A CA 1
ATOM 1422 C C . ALA A 1 180 ? -4.547 -0.746 -2.482 1 97.06 180 ALA A C 1
ATOM 1424 O O . ALA A 1 180 ? -3.594 -0.185 -1.935 1 97.06 180 ALA A O 1
ATOM 1425 N N . LYS A 1 181 ? -5.465 -1.407 -1.847 1 97.38 181 LYS A N 1
ATOM 1426 C CA . LYS A 1 181 ? -5.523 -1.25 -0.396 1 97.38 181 LYS A CA 1
ATOM 1427 C C . LYS A 1 181 ? -5.117 -2.539 0.313 1 97.38 181 LYS A C 1
ATOM 1429 O O . LYS A 1 181 ? -4.828 -2.529 1.512 1 97.38 181 LYS A O 1
ATOM 1434 N N . SER A 1 182 ? -5.074 -3.615 -0.381 1 96.88 182 SER A N 1
ATOM 1435 C CA . SER A 1 182 ? -4.641 -4.879 0.209 1 96.88 182 SER A CA 1
ATOM 1436 C C . SER A 1 182 ? -3.123 -5.012 0.178 1 96.88 182 SER A C 1
ATOM 1438 O O . SER A 1 182 ? -2.494 -4.766 -0.853 1 96.88 182 SER A O 1
ATOM 1440 N N . SER A 1 183 ? -2.637 -5.426 1.253 1 96.25 183 SER A N 1
ATOM 1441 C CA . SER A 1 183 ? -1.185 -5.559 1.323 1 96.25 183 SER A CA 1
ATOM 1442 C C . SER A 1 183 ? -0.751 -7.008 1.13 1 96.25 183 SER A C 1
ATOM 1444 O O . SER A 1 183 ? -1.481 -7.934 1.491 1 96.25 183 SER A O 1
ATOM 1446 N N . LEU A 1 184 ? 0.384 -7.16 0.558 1 95.12 184 LEU A N 1
ATOM 1447 C CA . LEU A 1 184 ? 1.058 -8.438 0.334 1 95.12 184 LEU A CA 1
ATOM 1448 C C . LEU A 1 184 ? 2.467 -8.414 0.914 1 95.12 184 LEU A C 1
ATOM 1450 O O . LEU A 1 184 ? 3.26 -7.523 0.596 1 95.12 184 LEU A O 1
ATOM 1454 N N . THR A 1 185 ? 2.734 -9.328 1.778 1 94.44 185 THR A N 1
ATOM 1455 C CA . THR A 1 185 ? 4.086 -9.5 2.301 1 94.44 185 THR A CA 1
ATOM 1456 C C . THR A 1 185 ? 4.68 -10.82 1.833 1 94.44 185 THR A C 1
ATOM 1458 O O . THR A 1 185 ? 4.066 -11.883 2 1 94.44 185 THR A O 1
ATOM 1461 N N . ILE A 1 186 ? 5.758 -10.766 1.226 1 90.25 186 ILE A N 1
ATOM 1462 C CA . ILE A 1 186 ? 6.488 -11.938 0.769 1 90.25 186 ILE A CA 1
ATOM 1463 C C . ILE A 1 186 ? 7.77 -12.102 1.584 1 90.25 186 ILE A C 1
ATOM 1465 O O . ILE A 1 186 ? 8.578 -11.172 1.665 1 90.25 186 ILE A O 1
ATOM 1469 N N . GLN A 1 187 ? 7.867 -13.203 2.168 1 87.56 187 GLN A N 1
ATOM 1470 C CA . GLN A 1 187 ? 9.062 -13.539 2.939 1 87.56 187 GLN A CA 1
ATOM 1471 C C . GLN A 1 187 ? 9.852 -14.664 2.277 1 87.56 187 GLN A C 1
ATOM 1473 O O . GLN A 1 187 ? 9.266 -15.664 1.841 1 87.56 187 GLN A O 1
ATOM 1478 N N . THR A 1 188 ? 11.078 -14.406 2.146 1 84 188 THR A N 1
ATOM 1479 C CA . THR A 1 188 ? 11.984 -15.422 1.61 1 84 188 THR A CA 1
ATOM 1480 C C . THR A 1 188 ? 13.344 -15.352 2.303 1 84 188 THR A C 1
ATOM 1482 O O . THR A 1 188 ? 13.492 -14.672 3.318 1 84 188 THR A O 1
ATOM 1485 N N . ARG A 1 189 ? 14.195 -16.219 1.819 1 79.88 189 ARG A N 1
ATOM 1486 C CA . ARG A 1 189 ? 15.547 -16.25 2.373 1 79.88 189 ARG A CA 1
ATOM 1487 C C . ARG A 1 189 ? 16.578 -15.914 1.303 1 79.88 189 ARG A C 1
ATOM 1489 O O . ARG A 1 189 ? 16.438 -16.312 0.146 1 79.88 189 ARG A O 1
ATOM 1496 N N . SER A 1 190 ? 17.516 -15.141 1.758 1 73.94 190 SER A N 1
ATOM 1497 C CA . SER A 1 190 ? 18.641 -14.875 0.868 1 73.94 190 SER A CA 1
ATOM 1498 C C . SER A 1 190 ? 19.547 -16.094 0.744 1 73.94 190 SER A C 1
ATOM 1500 O O . SER A 1 190 ? 19.375 -17.078 1.476 1 73.94 190 SER A O 1
ATOM 1502 N N . SER A 1 191 ? 20.422 -15.93 -0.244 1 68.12 191 SER A N 1
ATOM 1503 C CA . SER A 1 191 ? 21.391 -17 -0.434 1 68.12 191 SER A CA 1
ATOM 1504 C C . SER A 1 191 ? 22.219 -17.219 0.824 1 68.12 191 SER A C 1
ATOM 1506 O O . SER A 1 191 ? 22.656 -18.328 1.105 1 68.12 191 SER A O 1
ATOM 1508 N N . ASP A 1 192 ? 22.438 -16.172 1.581 1 69.75 192 ASP A N 1
ATOM 1509 C CA . ASP A 1 192 ? 23.25 -16.234 2.797 1 69.75 192 ASP A CA 1
ATOM 1510 C C . ASP A 1 192 ? 22.391 -16.641 3.998 1 69.75 192 ASP A C 1
ATOM 1512 O O . ASP A 1 192 ? 22.906 -16.75 5.117 1 69.75 192 ASP A O 1
ATOM 1516 N N . GLY A 1 193 ? 21.109 -16.828 3.732 1 73.94 193 GLY A N 1
ATOM 1517 C CA . GLY A 1 193 ? 20.234 -17.312 4.781 1 73.94 193 GLY A CA 1
ATOM 1518 C C . GLY A 1 193 ? 19.5 -16.219 5.508 1 73.94 193 GLY A C 1
ATOM 1519 O O . GLY A 1 193 ? 18.719 -16.484 6.426 1 73.94 193 GLY A O 1
ATOM 1520 N N . ASP A 1 194 ? 19.719 -15.039 5.117 1 78.38 194 ASP A N 1
ATOM 1521 C CA . ASP A 1 194 ? 19 -13.922 5.73 1 78.38 194 ASP A CA 1
ATOM 1522 C C . ASP A 1 194 ? 17.516 -13.945 5.359 1 78.38 194 ASP A C 1
ATOM 1524 O O . ASP A 1 194 ? 17.156 -14.391 4.27 1 78.38 194 ASP A O 1
ATOM 1528 N N . VAL A 1 195 ? 16.734 -13.508 6.301 1 82.88 195 VAL A N 1
ATOM 1529 C CA . VAL A 1 195 ? 15.305 -13.43 6.043 1 82.88 195 VAL A CA 1
ATOM 1530 C C . VAL A 1 195 ? 14.977 -12.109 5.344 1 82.88 195 VAL A C 1
ATOM 1532 O O . VAL A 1 195 ? 15.391 -11.047 5.801 1 82.88 195 VAL A O 1
ATOM 1535 N N . ILE A 1 196 ? 14.32 -12.266 4.281 1 83.88 196 ILE A N 1
ATOM 1536 C CA . ILE A 1 196 ? 13.922 -11.102 3.5 1 83.88 196 ILE A CA 1
ATOM 1537 C C . ILE A 1 196 ? 12.398 -10.953 3.543 1 83.88 196 ILE A C 1
ATOM 1539 O O . ILE A 1 196 ? 11.664 -11.898 3.266 1 83.88 196 ILE A O 1
ATOM 1543 N N . ASP A 1 197 ? 11.953 -9.75 3.973 1 87.62 197 ASP A N 1
ATOM 1544 C CA . ASP A 1 197 ? 10.539 -9.406 3.949 1 87.62 197 ASP A CA 1
ATOM 1545 C C . ASP A 1 197 ? 10.273 -8.25 2.986 1 87.62 197 ASP A C 1
ATOM 1547 O O . ASP A 1 197 ? 10.859 -7.176 3.119 1 87.62 197 ASP A O 1
ATOM 1551 N N . ILE A 1 198 ? 9.414 -8.5 2.064 1 90.25 198 ILE A N 1
ATOM 1552 C CA . ILE A 1 198 ? 8.969 -7.457 1.146 1 90.25 198 ILE A CA 1
ATOM 1553 C C . ILE A 1 198 ? 7.473 -7.219 1.317 1 90.25 198 ILE A C 1
ATOM 1555 O O . ILE A 1 198 ? 6.676 -8.156 1.233 1 90.25 198 ILE A O 1
ATOM 1559 N N . THR A 1 199 ? 7.172 -5.98 1.545 1 93.69 199 THR A N 1
ATOM 1560 C CA . THR A 1 199 ? 5.766 -5.645 1.731 1 93.69 199 THR A CA 1
ATOM 1561 C C . THR A 1 199 ? 5.344 -4.535 0.771 1 93.69 199 THR A C 1
ATOM 1563 O O . THR A 1 199 ? 6.031 -3.52 0.647 1 93.69 199 THR A O 1
ATOM 1566 N N . SER A 1 200 ? 4.262 -4.758 0.062 1 95 200 SER A N 1
ATOM 1567 C CA . SER A 1 200 ? 3.627 -3.787 -0.826 1 95 200 SER A CA 1
ATOM 1568 C C . SER A 1 200 ? 2.176 -4.168 -1.11 1 95 200 SER A C 1
ATOM 1570 O O . SER A 1 200 ? 1.742 -5.273 -0.781 1 95 200 SER A O 1
ATOM 1572 N N . ASN A 1 201 ? 1.493 -3.213 -1.572 1 96.62 201 ASN A N 1
ATOM 1573 C CA . ASN A 1 201 ? 0.185 -3.547 -2.127 1 96.62 201 ASN A CA 1
ATOM 1574 C C . ASN A 1 201 ? 0.298 -4.066 -3.557 1 96.62 201 ASN A C 1
ATOM 1576 O O . ASN A 1 201 ? 1.374 -4.02 -4.156 1 96.62 201 ASN A O 1
ATOM 1580 N N . TYR A 1 202 ? -0.795 -4.613 -4.039 1 95.75 202 TYR A N 1
ATOM 1581 C CA . TYR A 1 202 ? -0.817 -5.078 -5.422 1 95.75 202 TYR A CA 1
ATOM 1582 C C . TYR A 1 202 ? -0.671 -3.91 -6.395 1 95.75 202 TYR A C 1
ATOM 1584 O O . TYR A 1 202 ? -0.002 -4.027 -7.422 1 95.75 202 TYR A O 1
ATOM 1592 N N . LEU A 1 203 ? -1.309 -2.848 -6.027 1 95.62 203 LEU A N 1
ATOM 1593 C CA . LEU A 1 203 ? -1.162 -1.554 -6.684 1 95.62 203 LEU A CA 1
ATOM 1594 C C . LEU A 1 203 ? -0.747 -0.481 -5.684 1 95.62 203 LEU A C 1
ATOM 1596 O O . LEU A 1 203 ? -1.599 0.194 -5.102 1 95.62 203 LEU A O 1
ATOM 1600 N N . PRO A 1 204 ? 0.483 -0.296 -5.605 1 94.38 204 PRO A N 1
ATOM 1601 C CA . PRO A 1 204 ? 0.969 0.611 -4.562 1 94.38 204 PRO A CA 1
ATOM 1602 C C . PRO A 1 204 ? 0.506 2.051 -4.77 1 94.38 204 PRO A C 1
ATOM 1604 O O . PRO A 1 204 ? 0.547 2.857 -3.838 1 94.38 204 PRO A O 1
ATOM 1607 N N . PHE A 1 205 ? 0.065 2.342 -5.98 1 92.06 205 PHE A N 1
ATOM 1608 C CA . PHE A 1 205 ? -0.478 3.66 -6.285 1 92.06 205 PHE A CA 1
ATOM 1609 C C . PHE A 1 205 ? -1.634 3.553 -7.273 1 92.06 205 PHE A C 1
ATOM 1611 O O . PHE A 1 205 ? -1.54 2.836 -8.273 1 92.06 205 PHE A O 1
ATOM 1618 N N . LEU A 1 206 ? -2.703 4.215 -6.898 1 93.75 206 LEU A N 1
ATOM 1619 C CA . LEU A 1 206 ? -3.875 4.262 -7.766 1 93.75 206 LEU A CA 1
ATOM 1620 C C . LEU A 1 206 ? -4.43 5.676 -7.855 1 93.75 206 LEU A C 1
ATOM 1622 O O . LEU A 1 206 ? -4.648 6.328 -6.832 1 93.75 206 LEU A O 1
ATOM 1626 N N . TYR A 1 207 ? -4.543 6.16 -9.055 1 89.19 207 TYR A N 1
ATOM 1627 C CA . TYR A 1 207 ? -5.098 7.473 -9.367 1 89.19 207 TYR A CA 1
ATOM 1628 C C . TYR A 1 207 ? -6.352 7.344 -10.219 1 89.19 207 TYR A C 1
ATOM 1630 O O . TYR A 1 207 ? -6.34 6.684 -11.258 1 89.19 207 TYR A O 1
ATOM 1638 N N . LEU A 1 208 ? -7.426 7.941 -9.742 1 88.5 208 LEU A N 1
ATOM 1639 C CA . LEU A 1 208 ? -8.68 7.969 -10.492 1 88.5 208 LEU A CA 1
ATOM 1640 C C . LEU A 1 208 ? -9.172 9.398 -10.68 1 88.5 208 LEU A C 1
ATOM 1642 O O . LEU A 1 208 ? -9.227 10.172 -9.719 1 88.5 208 LEU A O 1
ATOM 1646 N N . ARG A 1 209 ? -9.438 9.734 -11.844 1 84.38 209 ARG A N 1
ATOM 1647 C CA . ARG A 1 209 ? -10.039 11.023 -12.156 1 84.38 209 ARG A CA 1
ATOM 1648 C C . ARG A 1 209 ? -11.391 10.844 -12.836 1 84.38 209 ARG A C 1
ATOM 1650 O O . ARG A 1 209 ? -11.469 10.297 -13.938 1 84.38 209 ARG A O 1
ATOM 1657 N N . SER A 1 210 ? -12.344 11.227 -12.125 1 80.75 210 SER A N 1
ATOM 1658 C CA . SER A 1 210 ? -13.695 11.086 -12.641 1 80.75 210 SER A CA 1
ATOM 1659 C C . SER A 1 210 ? -14.289 12.445 -13.023 1 80.75 210 SER A C 1
ATOM 1661 O O . SER A 1 210 ? -14.148 13.414 -12.273 1 80.75 210 SER A O 1
ATOM 1663 N N . LYS A 1 211 ? -14.664 12.438 -14.18 1 66.88 211 LYS A N 1
ATOM 1664 C CA . LYS A 1 211 ? -15.25 13.688 -14.648 1 66.88 211 LYS A CA 1
ATOM 1665 C C . LYS A 1 211 ? -16.5 14.039 -13.852 1 66.88 211 LYS A C 1
ATOM 1667 O O . LYS A 1 211 ? -17.297 13.164 -13.516 1 66.88 211 LYS A O 1
ATOM 1672 N N . ASN A 1 212 ? -16.422 15.125 -13.266 1 57.94 212 ASN A N 1
ATOM 1673 C CA . ASN A 1 212 ? -17.641 15.648 -12.656 1 57.94 212 ASN A CA 1
ATOM 1674 C C . ASN A 1 212 ? -18.719 15.953 -13.703 1 57.94 212 ASN A C 1
ATOM 1676 O O . ASN A 1 212 ? -18.5 16.797 -14.578 1 57.94 212 ASN A O 1
ATOM 1680 N N . LYS A 1 213 ? -19.719 15.156 -13.828 1 53.41 213 LYS A N 1
ATOM 1681 C CA . LYS A 1 213 ? -20.75 15.414 -14.828 1 53.41 213 LYS A CA 1
ATOM 1682 C C . LYS A 1 213 ? -21.25 16.859 -14.734 1 53.41 213 LYS A C 1
ATOM 1684 O O . LYS A 1 213 ? -21.75 17.406 -15.719 1 53.41 213 LYS A O 1
ATOM 1689 N N . LYS A 1 214 ? -21.188 17.438 -13.609 1 47.94 214 LYS A N 1
ATOM 1690 C CA . LYS A 1 214 ? -21.75 18.781 -13.5 1 47.94 214 LYS A CA 1
ATOM 1691 C C . LYS A 1 214 ? -20.719 19.844 -13.883 1 47.94 214 LYS A C 1
ATOM 1693 O O . LYS A 1 214 ? -21.016 21.031 -13.852 1 47.94 214 LYS A O 1
ATOM 1698 N N . SER A 1 215 ? -19.5 19.469 -14.086 1 44.91 215 SER A N 1
ATOM 1699 C CA . SER A 1 215 ? -18.5 20.453 -14.469 1 44.91 215 SER A CA 1
ATOM 1700 C C . SER A 1 215 ? -18.766 21 -15.867 1 44.91 215 SER A C 1
ATOM 1702 O O . SER A 1 215 ? -19.219 20.266 -16.75 1 44.91 215 SER A O 1
ATOM 1704 N N . LYS A 1 216 ? -18.766 22.219 -16.016 1 41.5 216 LYS A N 1
ATOM 1705 C CA . LYS A 1 216 ? -18.922 22.891 -17.297 1 41.5 216 LYS A CA 1
ATOM 1706 C C . LYS A 1 216 ? -18.016 22.281 -18.359 1 41.5 216 LYS A C 1
ATOM 1708 O O . LYS A 1 216 ? -18.328 22.312 -19.547 1 41.5 216 LYS A O 1
ATOM 1713 N N . ASN A 1 217 ? -17 21.75 -17.938 1 35.47 217 ASN A N 1
ATOM 1714 C CA . ASN A 1 217 ? -16.031 21.188 -18.875 1 35.47 217 ASN A CA 1
ATOM 1715 C C . ASN A 1 217 ? -16.234 19.688 -19.047 1 35.47 217 ASN A C 1
ATOM 1717 O O . ASN A 1 217 ? -15.336 18.984 -19.516 1 35.47 217 ASN A O 1
ATOM 1721 N N . TYR A 1 218 ? -17.203 19.219 -18.375 1 40.34 218 TYR A N 1
ATOM 1722 C CA . TYR A 1 218 ? -17.578 17.844 -18.656 1 40.34 218 TYR A CA 1
ATOM 1723 C C . TYR A 1 218 ? -17.812 17.625 -20.141 1 40.34 218 TYR A C 1
ATOM 1725 O O . TYR A 1 218 ? -18.703 18.266 -20.734 1 40.34 218 TYR A O 1
ATOM 1733 N N . ILE A 1 219 ? -16.938 17.266 -20.891 1 32.56 219 ILE A N 1
ATOM 1734 C CA . ILE A 1 219 ? -17.219 16.844 -22.266 1 32.56 219 ILE A CA 1
ATOM 1735 C C . ILE A 1 219 ? -18.062 15.562 -22.25 1 32.56 219 ILE A C 1
ATOM 1737 O O . ILE A 1 219 ? -17.609 14.516 -21.781 1 32.56 219 ILE A O 1
ATOM 1741 N N . ASP A 1 220 ? -19.281 15.82 -22.281 1 37.19 220 ASP A N 1
ATOM 1742 C CA . ASP A 1 220 ? -20.172 14.711 -22.609 1 37.19 220 ASP A CA 1
ATOM 1743 C C . ASP A 1 220 ? -19.703 13.984 -23.875 1 37.19 220 ASP A C 1
ATOM 1745 O O . ASP A 1 220 ? -19.594 14.594 -24.938 1 37.19 220 ASP A O 1
ATOM 1749 N N . VAL A 1 221 ? -18.844 13.234 -23.797 1 32.34 221 VAL A N 1
ATOM 1750 C CA . VAL A 1 221 ? -18.672 12.531 -25.062 1 32.34 221 VAL A CA 1
ATOM 1751 C C . VAL A 1 221 ? -20.016 12 -25.547 1 32.34 221 VAL A C 1
ATOM 1753 O O . VAL A 1 221 ? -20.609 11.125 -24.906 1 32.34 221 VAL A O 1
ATOM 1756 N N . LYS A 1 222 ? -20.812 12.836 -26.141 1 33.16 222 LYS A N 1
ATOM 1757 C CA . LYS A 1 222 ? -22.141 12.625 -26.703 1 33.16 222 LYS A CA 1
ATOM 1758 C C . LYS A 1 222 ? -22.266 11.219 -27.297 1 33.16 222 LYS A C 1
ATOM 1760 O O . LYS A 1 222 ? -23.312 10.578 -27.188 1 33.16 222 LYS A O 1
ATOM 1765 N N . ASP A 1 223 ? -21.562 10.867 -28.234 1 36.31 223 ASP A N 1
ATOM 1766 C CA . ASP A 1 223 ? -21.891 9.812 -29.188 1 36.31 223 ASP A CA 1
ATOM 1767 C C . ASP A 1 223 ? -21.75 8.43 -28.531 1 36.31 223 ASP A C 1
ATOM 1769 O O . ASP A 1 223 ? -21.812 7.41 -29.219 1 36.31 223 ASP A O 1
ATOM 1773 N N . ILE A 1 224 ? -21.094 8.336 -27.375 1 36.59 224 ILE A N 1
ATOM 1774 C CA . ILE A 1 224 ? -21.156 6.988 -26.828 1 36.59 224 ILE A CA 1
ATOM 1775 C C . ILE A 1 224 ? -22.375 6.855 -25.922 1 36.59 224 ILE A C 1
ATOM 1777 O O . ILE A 1 224 ? -22.719 7.797 -25.203 1 36.59 224 ILE A O 1
ATOM 1781 N N . SER A 1 225 ? -23.344 5.973 -26.25 1 38.44 225 SER A N 1
ATOM 1782 C CA . SER A 1 225 ? -24.578 5.73 -25.516 1 38.44 225 SER A CA 1
ATOM 1783 C C . SER A 1 225 ? -24.406 5.973 -24.016 1 38.44 225 SER A C 1
ATOM 1785 O O . SER A 1 225 ? -23.297 5.859 -23.5 1 38.44 225 SER A O 1
ATOM 1787 N N . ASP A 1 226 ? -25.359 6.676 -23.312 1 39.81 226 ASP A N 1
ATOM 1788 C CA . ASP A 1 226 ? -25.391 6.953 -21.891 1 39.81 226 ASP A CA 1
ATOM 1789 C C . ASP A 1 226 ? -24.75 5.82 -21.094 1 39.81 226 ASP A C 1
ATOM 1791 O O . ASP A 1 226 ? -24.094 6.062 -20.078 1 39.81 226 ASP A O 1
ATOM 1795 N N . GLN A 1 227 ? -25.266 4.656 -21.359 1 40.56 227 GLN A N 1
ATOM 1796 C CA . GLN A 1 227 ? -24.812 3.355 -20.875 1 40.56 227 GLN A CA 1
ATOM 1797 C C . GLN A 1 227 ? -23.328 3.148 -21.141 1 40.56 227 GLN A C 1
ATOM 1799 O O . GLN A 1 227 ? -22.641 2.51 -20.344 1 40.56 227 GLN A O 1
ATOM 1804 N N . GLU A 1 228 ? -23 3.459 -22.344 1 39.72 228 GLU A N 1
ATOM 1805 C CA . GLU A 1 228 ? -21.656 3.365 -22.891 1 39.72 228 GLU A CA 1
ATOM 1806 C C . GLU A 1 228 ? -20.797 4.559 -22.469 1 39.72 228 GLU A C 1
ATOM 1808 O O . GLU A 1 228 ? -19.609 4.629 -22.797 1 39.72 228 GLU A O 1
ATOM 1813 N N . LYS A 1 229 ? -21.422 5.645 -22.344 1 43.66 229 LYS A N 1
ATOM 1814 C CA . LYS A 1 229 ? -20.75 6.836 -21.844 1 43.66 229 LYS A CA 1
ATOM 1815 C C . LYS A 1 229 ? -19.844 6.492 -20.656 1 43.66 229 LYS A C 1
ATOM 1817 O O . LYS A 1 229 ? -20.312 6.398 -19.531 1 43.66 229 LYS A O 1
ATOM 1822 N N . GLY A 1 230 ? -19.281 5.383 -20.75 1 43.06 230 GLY A N 1
ATOM 1823 C CA . GLY A 1 230 ? -18.391 4.641 -19.875 1 43.06 230 GLY A CA 1
ATOM 1824 C C . GLY A 1 230 ? -17.531 5.535 -19 1 43.06 230 GLY A C 1
ATOM 1825 O O . GLY A 1 230 ? -17.297 6.703 -19.328 1 43.06 230 GLY A O 1
ATOM 1826 N N . ASP A 1 231 ? -17.656 5.348 -17.781 1 52.94 231 ASP A N 1
ATOM 1827 C CA . ASP A 1 231 ? -16.906 6.066 -16.766 1 52.94 231 ASP A CA 1
ATOM 1828 C C . ASP A 1 231 ? -15.5 6.395 -17.266 1 52.94 231 ASP A C 1
ATOM 1830 O O . ASP A 1 231 ? -14.672 5.496 -17.453 1 52.94 231 ASP A O 1
ATOM 1834 N N . ALA A 1 232 ? -15.461 7.383 -18.141 1 62.53 232 ALA A N 1
ATOM 1835 C CA . ALA A 1 232 ? -14.234 8 -18.641 1 62.53 232 ALA A CA 1
ATOM 1836 C C . ALA A 1 232 ? -13.289 8.328 -17.5 1 62.53 232 ALA A C 1
ATOM 1838 O O . ALA A 1 232 ? -12.469 9.242 -17.609 1 62.53 232 ALA A O 1
ATOM 1839 N N . THR A 1 233 ? -13.594 7.582 -16.562 1 76.19 233 THR A N 1
ATOM 1840 C CA . THR A 1 233 ? -12.648 7.789 -15.477 1 76.19 233 THR A CA 1
ATOM 1841 C C . THR A 1 233 ? -11.234 7.414 -15.914 1 76.19 233 THR A C 1
ATOM 1843 O O . THR A 1 233 ? -10.992 6.297 -16.359 1 76.19 233 THR A O 1
ATOM 1846 N N . LEU A 1 234 ? -10.477 8.414 -15.914 1 83.81 234 LEU A N 1
ATOM 1847 C CA . LEU A 1 234 ? -9.062 8.188 -16.203 1 83.81 234 LEU A CA 1
ATOM 1848 C C . LEU A 1 234 ? -8.352 7.613 -14.977 1 83.81 234 LEU A C 1
ATOM 1850 O O . LEU A 1 234 ? -8.562 8.078 -13.852 1 83.81 234 LEU A O 1
ATOM 1854 N N . CYS A 1 235 ? -7.66 6.547 -15.32 1 89.69 235 CYS A N 1
ATOM 1855 C CA . CYS A 1 235 ? -6.988 5.84 -14.234 1 89.69 235 CYS A CA 1
ATOM 1856 C C . CYS A 1 235 ? -5.488 5.742 -14.492 1 89.69 235 CYS A C 1
ATOM 1858 O O . CYS A 1 235 ? -5.051 5.754 -15.648 1 89.69 235 CYS A O 1
ATOM 1860 N N . MET A 1 236 ? -4.793 5.801 -13.492 1 89.94 236 MET A N 1
ATOM 1861 C CA . MET A 1 236 ? -3.371 5.473 -13.484 1 89.94 236 MET A CA 1
ATOM 1862 C C . MET A 1 236 ? -3.025 4.582 -12.297 1 89.94 236 MET A C 1
ATOM 1864 O O . MET A 1 236 ? -3.49 4.82 -11.18 1 89.94 236 MET A O 1
ATOM 1868 N N . ALA A 1 237 ? -2.301 3.488 -12.609 1 92.69 237 ALA A N 1
ATOM 1869 C CA . ALA A 1 237 ? -1.931 2.557 -11.547 1 92.69 237 ALA A CA 1
ATOM 1870 C C . ALA A 1 237 ? -0.458 2.168 -11.648 1 92.69 237 ALA A C 1
ATOM 1872 O O . ALA A 1 237 ? 0.073 2.002 -12.75 1 92.69 237 ALA A O 1
ATOM 1873 N N . VAL A 1 238 ? 0.14 2.137 -10.5 1 89.94 238 VAL A N 1
ATOM 1874 C CA . VAL A 1 238 ? 1.478 1.559 -10.414 1 89.94 238 VAL A CA 1
ATOM 1875 C C . VAL A 1 238 ? 1.381 0.091 -10.008 1 89.94 238 VAL A C 1
ATOM 1877 O O . VAL A 1 238 ? 0.671 -0.25 -9.055 1 89.94 238 VAL A O 1
ATOM 1880 N N . LEU A 1 239 ? 2.066 -0.76 -10.773 1 88.75 239 LEU A N 1
ATOM 1881 C CA . LEU A 1 239 ? 2.039 -2.191 -10.492 1 88.75 239 LEU A CA 1
ATOM 1882 C C . LEU A 1 239 ? 2.973 -2.537 -9.344 1 88.75 239 LEU A C 1
ATOM 1884 O O . LEU A 1 239 ? 3.822 -1.727 -8.961 1 88.75 239 LEU A O 1
ATOM 1888 N N . HIS A 1 240 ? 2.715 -3.699 -8.789 1 89.81 240 HIS A N 1
ATOM 1889 C CA . HIS A 1 240 ? 3.598 -4.18 -7.73 1 89.81 240 HIS A CA 1
ATOM 1890 C C . HIS A 1 240 ? 5.062 -4.059 -8.141 1 89.81 240 HIS A C 1
ATOM 1892 O O . HIS A 1 240 ? 5.418 -4.344 -9.289 1 89.81 240 HIS A O 1
ATOM 1898 N N . PRO A 1 241 ? 5.906 -3.646 -7.258 1 84.5 241 PRO A N 1
ATOM 1899 C CA . PRO A 1 241 ? 7.305 -3.381 -7.602 1 84.5 241 PRO A CA 1
ATOM 1900 C C . PRO A 1 241 ? 7.996 -4.59 -8.227 1 84.5 241 PRO A C 1
ATOM 1902 O O . PRO A 1 241 ? 8.836 -4.434 -9.117 1 84.5 241 PRO A O 1
ATOM 1905 N N . LEU A 1 242 ? 7.652 -5.758 -7.84 1 81.38 242 LEU A N 1
ATOM 1906 C CA . LEU A 1 242 ? 8.273 -6.957 -8.391 1 81.38 242 LEU A CA 1
ATOM 1907 C C . LEU A 1 242 ? 7.82 -7.191 -9.828 1 81.38 242 LEU A C 1
ATOM 1909 O O . LEU A 1 242 ? 8.578 -7.715 -10.648 1 81.38 242 LEU A O 1
ATOM 1913 N N . ILE A 1 243 ? 6.605 -6.832 -10.125 1 79.12 243 ILE A N 1
ATOM 1914 C CA . ILE A 1 243 ? 6.125 -6.887 -11.5 1 79.12 243 ILE A CA 1
ATOM 1915 C C . ILE A 1 243 ? 6.848 -5.844 -12.344 1 79.12 243 ILE A C 1
ATOM 1917 O O . ILE A 1 243 ? 7.328 -6.145 -13.438 1 79.12 243 ILE A O 1
ATOM 1921 N N . SER A 1 244 ? 6.879 -4.664 -11.773 1 73.12 244 SER A N 1
ATOM 1922 C CA . SER A 1 244 ? 7.516 -3.564 -12.492 1 73.12 244 SER A CA 1
ATOM 1923 C C . SER A 1 244 ? 8.961 -3.895 -12.836 1 73.12 244 SER A C 1
ATOM 1925 O O . SER A 1 244 ? 9.422 -3.592 -13.938 1 73.12 244 SER A O 1
ATOM 1927 N N . ARG A 1 245 ? 9.578 -4.508 -11.969 1 71.19 245 ARG A N 1
ATOM 1928 C CA . ARG A 1 245 ? 10.969 -4.902 -12.211 1 71.19 245 ARG A CA 1
ATOM 1929 C C . ARG A 1 245 ? 11.055 -5.992 -13.273 1 71.19 245 ARG A C 1
ATOM 1931 O O . ARG A 1 245 ? 11.984 -6 -14.086 1 71.19 245 ARG A O 1
ATOM 1938 N N . GLY A 1 246 ? 10.148 -6.863 -13.211 1 69.38 246 GLY A N 1
ATOM 1939 C CA . GLY A 1 246 ? 10.078 -7.895 -14.234 1 69.38 246 GLY A CA 1
ATOM 1940 C C . GLY A 1 246 ? 9.852 -7.336 -15.633 1 69.38 246 GLY A C 1
ATOM 1941 O O . GLY A 1 246 ? 10.453 -7.805 -16.594 1 69.38 246 GLY A O 1
ATOM 1942 N N . ILE A 1 247 ? 9.008 -6.449 -15.688 1 65.38 247 ILE A N 1
ATOM 1943 C CA . ILE A 1 247 ? 8.719 -5.801 -16.969 1 65.38 247 ILE A CA 1
ATOM 1944 C C . ILE A 1 247 ? 9.961 -5.062 -17.453 1 65.38 247 ILE A C 1
ATOM 1946 O O . ILE A 1 247 ? 10.32 -5.16 -18.641 1 65.38 247 ILE A O 1
ATOM 1950 N N . GLU A 1 248 ? 10.562 -4.348 -16.516 1 62.59 248 GLU A N 1
ATOM 1951 C CA . GLU A 1 248 ? 11.781 -3.623 -16.859 1 62.59 248 GLU A CA 1
ATOM 1952 C C . GLU A 1 248 ? 12.852 -4.566 -17.391 1 62.59 248 GLU A C 1
ATOM 1954 O O . GLU A 1 248 ? 13.594 -4.215 -18.312 1 62.59 248 GLU A O 1
ATOM 1959 N N . ARG A 1 249 ? 12.891 -5.727 -16.781 1 61.78 249 ARG A N 1
ATOM 1960 C CA . ARG A 1 249 ? 13.898 -6.711 -17.156 1 61.78 249 ARG A CA 1
ATOM 1961 C C . ARG A 1 249 ? 13.469 -7.484 -18.406 1 61.78 249 ARG A C 1
ATOM 1963 O O . ARG A 1 249 ? 14.258 -8.25 -18.969 1 61.78 249 ARG A O 1
ATOM 1970 N N . GLY A 1 250 ? 12.297 -7.191 -18.797 1 56.81 250 GLY A N 1
ATOM 1971 C CA . GLY A 1 250 ? 11.797 -7.926 -19.953 1 56.81 250 GLY A CA 1
ATOM 1972 C C . GLY A 1 250 ? 11.328 -9.328 -19.609 1 56.81 250 GLY A C 1
ATOM 1973 O O . GLY A 1 250 ? 11.164 -10.164 -20.5 1 56.81 250 GLY A O 1
ATOM 1974 N N . ASP A 1 251 ? 11.367 -9.602 -18.297 1 56.91 251 ASP A N 1
ATOM 1975 C CA . ASP A 1 251 ? 10.977 -10.938 -17.859 1 56.91 251 ASP A CA 1
ATOM 1976 C C . ASP A 1 251 ? 9.477 -11.164 -18.047 1 56.91 251 ASP A C 1
ATOM 1978 O O . ASP A 1 251 ? 8.992 -12.297 -17.969 1 56.91 251 ASP A O 1
ATOM 1982 N N . TYR A 1 252 ? 8.898 -10.008 -18.016 1 54.09 252 TYR A N 1
ATOM 1983 C CA . TYR A 1 252 ? 7.461 -10.234 -18.141 1 54.09 252 TYR A CA 1
ATOM 1984 C C . TYR A 1 252 ? 7.137 -10.969 -19.438 1 54.09 252 TYR A C 1
ATOM 1986 O O . TYR A 1 252 ? 7.273 -10.414 -20.531 1 54.09 252 TYR A O 1
ATOM 1994 N N . ARG A 1 253 ? 7.406 -12.219 -19.219 1 49.28 253 ARG A N 1
ATOM 1995 C CA . ARG A 1 253 ? 6.98 -13.039 -20.344 1 49.28 253 ARG A CA 1
ATOM 1996 C C . ARG A 1 253 ? 5.484 -12.891 -20.594 1 49.28 253 ARG A C 1
ATOM 1998 O O . ARG A 1 253 ? 4.68 -13.008 -19.672 1 49.28 253 ARG A O 1
ATOM 2005 N N . LEU A 1 254 ? 5.203 -11.812 -21.359 1 48.56 254 LEU A N 1
ATOM 2006 C CA . LEU A 1 254 ? 3.795 -11.828 -21.734 1 48.56 254 LEU A CA 1
ATOM 2007 C C . LEU A 1 254 ? 3.238 -13.25 -21.703 1 48.56 254 LEU A C 1
ATOM 2009 O O . LEU A 1 254 ? 3.445 -14.023 -22.641 1 48.56 254 LEU A O 1
ATOM 2013 N N . TYR A 1 255 ? 3.611 -13.875 -20.562 1 52.5 255 TYR A N 1
ATOM 2014 C CA . TYR A 1 255 ? 2.902 -15.148 -20.531 1 52.5 255 TYR A CA 1
ATOM 2015 C C . TYR A 1 255 ? 1.553 -15.047 -21.219 1 52.5 255 TYR A C 1
ATOM 2017 O O . TYR A 1 255 ? 1.02 -13.945 -21.391 1 52.5 255 TYR A O 1
ATOM 2025 N N . HIS A 1 256 ? 1.096 -16.172 -21.672 1 60.81 256 HIS A N 1
ATOM 2026 C CA . HIS A 1 256 ? -0.131 -16.234 -22.453 1 60.81 256 HIS A CA 1
ATOM 2027 C C . HIS A 1 256 ? -1.278 -15.523 -21.734 1 60.81 256 HIS A C 1
ATOM 2029 O O . HIS A 1 256 ? -1.981 -16.141 -20.938 1 60.81 256 HIS A O 1
ATOM 2035 N N . TYR A 1 257 ? -1.178 -14.281 -21.75 1 69.94 257 TYR A N 1
ATOM 2036 C CA . TYR A 1 257 ? -2.291 -13.484 -21.25 1 69.94 257 TYR A CA 1
ATOM 2037 C C . TYR A 1 257 ? -3.627 -14.109 -21.625 1 69.94 257 TYR A C 1
ATOM 2039 O O . TYR A 1 257 ? -4.48 -14.344 -20.781 1 69.94 257 TYR A O 1
ATOM 2047 N N . SER A 1 258 ? -3.684 -14.484 -22.906 1 71.5 258 SER A N 1
ATOM 2048 C CA . SER A 1 258 ? -4.957 -15 -23.406 1 71.5 258 SER A CA 1
ATOM 2049 C C . SER A 1 258 ? -5.312 -16.328 -22.734 1 71.5 258 SER A C 1
ATOM 2051 O O . SER A 1 258 ? -6.465 -16.547 -22.359 1 71.5 258 SER A O 1
ATOM 2053 N N . THR A 1 259 ? -4.234 -17.125 -22.656 1 75.56 259 THR A N 1
ATOM 2054 C CA . THR A 1 259 ? -4.488 -18.422 -22.031 1 75.56 259 THR A CA 1
ATOM 2055 C C . THR A 1 259 ? -4.801 -18.25 -20.547 1 75.56 259 THR A C 1
ATOM 2057 O O . THR A 1 259 ? -5.746 -18.859 -20.047 1 75.56 259 THR A O 1
ATOM 2060 N N . SER A 1 260 ? -4.074 -17.406 -19.891 1 76.75 260 SER A N 1
ATOM 2061 C CA . SER A 1 260 ? -4.266 -17.203 -18.453 1 76.75 260 SER A CA 1
ATOM 2062 C C . SER A 1 260 ? -5.645 -16.625 -18.156 1 76.75 260 SER A C 1
ATOM 2064 O O . SER A 1 260 ? -6.277 -16.984 -17.156 1 76.75 260 SER A O 1
ATOM 2066 N N . MET A 1 261 ? -6.07 -15.836 -19.016 1 81.25 261 MET A N 1
ATOM 2067 C CA . MET A 1 261 ? -7.344 -15.156 -18.812 1 81.25 261 MET A CA 1
ATOM 2068 C C . MET A 1 261 ? -8.516 -16.109 -19.047 1 81.25 261 MET A C 1
ATOM 2070 O O . MET A 1 261 ? -9.594 -15.914 -18.484 1 81.25 261 MET A O 1
ATOM 2074 N N . LYS A 1 262 ? -8.258 -17.094 -19.844 1 81 262 LYS A N 1
ATOM 2075 C CA . LYS A 1 262 ? -9.32 -18.031 -20.172 1 81 262 LYS A CA 1
ATOM 2076 C C . LYS A 1 262 ? -9.477 -19.094 -19.094 1 81 262 LYS A C 1
ATOM 2078 O O . LYS A 1 262 ? -10.531 -19.734 -18.984 1 81 262 LYS A O 1
ATOM 2083 N N . LEU A 1 263 ? -8.453 -19.281 -18.359 1 84.81 263 LEU A N 1
ATOM 2084 C CA . LEU A 1 263 ? -8.508 -20.266 -17.281 1 84.81 263 LEU A CA 1
ATOM 2085 C C . LEU A 1 263 ? -9.383 -19.781 -16.141 1 84.81 263 LEU A C 1
ATOM 2087 O O . LEU A 1 263 ? -9.281 -18.625 -15.719 1 84.81 263 LEU A O 1
ATOM 2091 N N . THR A 1 264 ? -10.281 -20.625 -15.773 1 78 264 THR A N 1
ATOM 2092 C CA . THR A 1 264 ? -11.227 -20.234 -14.734 1 78 264 THR A CA 1
ATOM 2093 C C . THR A 1 264 ? -10.867 -20.891 -13.398 1 78 264 THR A C 1
ATOM 2095 O O . THR A 1 264 ? -11.273 -20.422 -12.336 1 78 264 THR A O 1
ATOM 2098 N N . ASN A 1 265 ? -10.125 -21.906 -13.531 1 81.69 265 ASN A N 1
ATOM 2099 C CA . ASN A 1 265 ? -9.688 -22.625 -12.344 1 81.69 265 ASN A CA 1
ATOM 2100 C C . ASN A 1 265 ? -8.383 -22.062 -11.797 1 81.69 265 ASN A C 1
ATOM 2102 O O . ASN A 1 265 ? -7.414 -21.875 -12.539 1 81.69 265 ASN A O 1
ATOM 2106 N N . SER A 1 266 ? -8.461 -21.859 -10.5 1 77 266 SER A N 1
ATOM 2107 C CA . SER A 1 266 ? -7.305 -21.219 -9.883 1 77 266 SER A CA 1
ATOM 2108 C C . SER A 1 266 ? -6.078 -22.109 -9.938 1 77 266 SER A C 1
ATOM 2110 O O . SER A 1 266 ? -4.957 -21.641 -10.133 1 77 266 SER A O 1
ATOM 2112 N N . LEU A 1 267 ? -6.312 -23.359 -9.75 1 83.81 267 LEU A N 1
ATOM 2113 C CA . LEU A 1 267 ? -5.199 -24.297 -9.805 1 83.81 267 LEU A CA 1
ATOM 2114 C C . LEU A 1 267 ? -4.637 -24.375 -11.219 1 83.81 267 LEU A C 1
ATOM 2116 O O . LEU A 1 267 ? -3.422 -24.516 -11.406 1 83.81 267 LEU A O 1
ATOM 2120 N N . ALA A 1 268 ? -5.508 -24.328 -12.156 1 88.38 268 ALA A N 1
ATOM 2121 C CA . ALA A 1 268 ? -5.07 -24.328 -13.547 1 88.38 268 ALA A CA 1
ATOM 2122 C C . ALA A 1 268 ? -4.215 -23.109 -13.859 1 88.38 268 ALA A C 1
ATOM 2124 O O . ALA A 1 268 ? -3.191 -23.219 -14.539 1 88.38 268 ALA A O 1
ATOM 2125 N N . LYS A 1 269 ? -4.629 -22.078 -13.352 1 80.12 269 LYS A N 1
ATOM 2126 C CA . LYS A 1 269 ? -3.885 -20.828 -13.555 1 80.12 269 LYS A CA 1
ATOM 2127 C C . LYS A 1 269 ? -2.498 -20.922 -12.93 1 80.12 269 LYS A C 1
ATOM 2129 O O . LYS A 1 269 ? -1.503 -20.547 -13.547 1 80.12 269 LYS A O 1
ATOM 2134 N N . THR A 1 270 ? -2.543 -21.359 -11.727 1 78.88 270 THR A N 1
ATOM 2135 C CA . THR A 1 270 ? -1.28 -21.484 -11.008 1 78.88 270 THR A CA 1
ATOM 2136 C C . THR A 1 270 ? -0.343 -22.453 -11.727 1 78.88 270 THR A C 1
ATOM 2138 O O . THR A 1 270 ? 0.85 -22.172 -11.867 1 78.88 270 THR A O 1
ATOM 2141 N N . LEU A 1 271 ? -0.889 -23.578 -12.117 1 85.75 271 LEU A N 1
ATOM 2142 C CA . LEU A 1 271 ? -0.089 -24.562 -12.82 1 85.75 271 LEU A CA 1
ATOM 2143 C C . LEU A 1 271 ? 0.433 -24 -14.141 1 85.75 271 LEU A C 1
ATOM 2145 O O . LEU A 1 271 ? 1.589 -24.234 -14.5 1 85.75 271 LEU A O 1
ATOM 2149 N N . ASN A 1 272 ? -0.409 -23.344 -14.828 1 83.69 272 ASN A N 1
ATOM 2150 C CA . ASN A 1 272 ? -0 -22.719 -16.078 1 83.69 272 ASN A CA 1
ATOM 2151 C C . ASN A 1 272 ? 1.167 -21.766 -15.867 1 83.69 272 ASN A C 1
ATOM 2153 O O . ASN A 1 272 ? 2.102 -21.719 -16.672 1 83.69 272 ASN A O 1
ATOM 2157 N N . ARG A 1 273 ? 1.052 -21.031 -14.883 1 75.81 273 ARG A N 1
ATOM 2158 C CA . ARG A 1 273 ? 2.115 -20.078 -14.562 1 75.81 273 ARG A CA 1
ATOM 2159 C C . ARG A 1 273 ? 3.414 -20.812 -14.227 1 75.81 273 ARG A C 1
ATOM 2161 O O . ARG A 1 273 ? 4.488 -20.422 -14.695 1 75.81 273 ARG A O 1
ATOM 2168 N N . GLU A 1 274 ? 3.273 -21.797 -13.492 1 76.81 274 GLU A N 1
ATOM 2169 C CA . GLU A 1 274 ? 4.449 -22.578 -13.102 1 76.81 274 GLU A CA 1
ATOM 2170 C C . GLU A 1 274 ? 5.105 -23.219 -14.32 1 76.81 274 GLU A C 1
ATOM 2172 O O . GLU A 1 274 ? 6.332 -23.219 -14.445 1 76.81 274 GLU A O 1
ATOM 2177 N N . LEU A 1 275 ? 4.312 -23.75 -15.086 1 80.62 275 LEU A N 1
ATOM 2178 C CA . LEU A 1 275 ? 4.832 -24.406 -16.281 1 80.62 275 LEU A CA 1
ATOM 2179 C C . LEU A 1 275 ? 5.504 -23.406 -17.203 1 80.62 275 LEU A C 1
ATOM 2181 O O . LEU A 1 275 ? 6.547 -23.703 -17.797 1 80.62 275 LEU A O 1
ATOM 2185 N N . SER A 1 276 ? 4.91 -22.297 -17.312 1 74.19 276 SER A N 1
ATOM 2186 C CA . SER A 1 276 ? 5.461 -21.25 -18.188 1 74.19 276 SER A CA 1
ATOM 2187 C C . SER A 1 276 ? 6.816 -20.766 -17.672 1 74.19 276 SER A C 1
ATOM 2189 O O . SER A 1 276 ? 7.664 -20.344 -18.469 1 74.19 276 SER A O 1
ATOM 2191 N N . MET A 1 277 ? 6.992 -20.906 -16.453 1 68.69 277 MET A N 1
ATOM 2192 C CA . MET A 1 277 ? 8.234 -20.406 -15.844 1 68.69 277 MET A CA 1
ATOM 2193 C C . MET A 1 277 ? 9.289 -21.516 -15.805 1 68.69 277 MET A C 1
ATOM 2195 O O . MET A 1 277 ? 10.469 -21.25 -16.047 1 68.69 277 MET A O 1
ATOM 2199 N N . ARG A 1 278 ? 8.852 -22.688 -15.57 1 70.75 278 ARG A N 1
ATOM 2200 C CA . ARG A 1 278 ? 9.805 -23.75 -15.242 1 70.75 278 ARG A CA 1
ATOM 2201 C C . ARG A 1 278 ? 10.062 -24.641 -16.438 1 70.75 278 ARG A C 1
ATOM 2203 O O . ARG A 1 278 ? 11.125 -25.266 -16.547 1 70.75 278 ARG A O 1
ATOM 2210 N N . TRP A 1 279 ? 9.094 -24.672 -17.25 1 77 279 TRP A N 1
ATOM 2211 C CA . TRP A 1 279 ? 9.195 -25.609 -18.359 1 77 279 TRP A CA 1
ATOM 2212 C C . TRP A 1 279 ? 9.859 -24.953 -19.562 1 77 279 TRP A C 1
ATOM 2214 O O . TRP A 1 279 ? 9.289 -24.922 -20.656 1 77 279 TRP A O 1
ATOM 2224 N N . ARG A 1 280 ? 11.07 -24.531 -19.422 1 71.19 280 ARG A N 1
ATOM 2225 C CA . ARG A 1 280 ? 11.789 -23.781 -20.453 1 71.19 280 ARG A CA 1
ATOM 2226 C C . ARG A 1 280 ? 12.133 -24.672 -21.641 1 71.19 280 ARG A C 1
ATOM 2228 O O . ARG A 1 280 ? 12.188 -24.188 -22.781 1 71.19 280 ARG A O 1
ATOM 2235 N N . ASN A 1 281 ? 12.398 -25.891 -21.359 1 77.44 281 ASN A N 1
ATOM 2236 C CA . ASN A 1 281 ? 12.766 -26.828 -22.422 1 77.44 281 ASN A CA 1
ATOM 2237 C C . ASN A 1 281 ? 11.594 -27.734 -22.797 1 77.44 281 ASN A C 1
ATOM 2239 O O . ASN A 1 281 ? 11.781 -28.922 -23.031 1 77.44 281 ASN A O 1
ATOM 2243 N N . ALA A 1 282 ? 10.492 -27.141 -22.828 1 80.44 282 ALA A N 1
ATOM 2244 C CA . ALA A 1 282 ? 9.297 -27.922 -23.141 1 80.44 282 ALA A CA 1
ATOM 2245 C C . ALA A 1 282 ? 9.367 -28.484 -24.547 1 80.44 282 ALA A C 1
ATOM 2247 O O . ALA A 1 282 ? 9.766 -27.781 -25.484 1 80.44 282 ALA A O 1
ATOM 2248 N N . SER A 1 283 ? 9.188 -29.766 -24.672 1 83 283 SER A N 1
ATOM 2249 C CA . SER A 1 283 ? 9.141 -30.484 -25.938 1 83 283 SER A CA 1
ATOM 2250 C C . SER A 1 283 ? 7.961 -31.453 -25.984 1 83 283 SER A C 1
ATOM 2252 O O . SER A 1 283 ? 7.559 -32 -24.953 1 83 283 SER A O 1
ATOM 2254 N N . PRO A 1 284 ? 7.477 -31.547 -27.188 1 84.12 284 PRO A N 1
ATOM 2255 C CA . PRO A 1 284 ? 6.324 -32.438 -27.297 1 84.12 284 PRO A CA 1
ATOM 2256 C C . PRO A 1 284 ? 6.672 -33.906 -26.969 1 84.12 284 PRO A C 1
ATOM 2258 O O . PRO A 1 284 ? 5.773 -34.719 -26.75 1 84.12 284 PRO A O 1
ATOM 2261 N N . THR A 1 285 ? 7.867 -34.188 -26.891 1 84.62 285 THR A N 1
ATOM 2262 C CA . THR A 1 285 ? 8.258 -35.562 -26.75 1 84.62 285 THR A CA 1
ATOM 2263 C C . THR A 1 285 ? 8.781 -35.844 -25.344 1 84.62 285 THR A C 1
ATOM 2265 O O . THR A 1 285 ? 8.914 -37 -24.938 1 84.62 285 THR A O 1
ATOM 2268 N N . HIS A 1 286 ? 9.078 -34.875 -24.672 1 87.44 286 HIS A N 1
ATOM 2269 C CA . HIS A 1 286 ? 9.617 -35.062 -23.328 1 87.44 286 HIS A CA 1
ATOM 2270 C C . HIS A 1 286 ? 8.648 -34.531 -22.266 1 87.44 286 HIS A C 1
ATOM 2272 O O . HIS A 1 286 ? 8.422 -33.344 -22.156 1 87.44 286 HIS A O 1
ATOM 2278 N N . PRO A 1 287 ? 8.164 -35.438 -21.516 1 90.94 287 PRO A N 1
ATOM 2279 C CA . PRO A 1 287 ? 7.152 -35.031 -20.547 1 90.94 287 PRO A CA 1
ATOM 2280 C C . PRO A 1 287 ? 7.746 -34.281 -19.359 1 90.94 287 PRO A C 1
ATOM 2282 O O . PRO A 1 287 ? 8.914 -34.469 -19.016 1 90.94 287 PRO A O 1
ATOM 2285 N N . TYR A 1 288 ? 6.98 -33.344 -18.828 1 92.56 288 TYR A N 1
ATOM 2286 C CA . TYR A 1 288 ? 7.258 -32.688 -17.547 1 92.56 288 TYR A CA 1
ATOM 2287 C C . TYR A 1 288 ? 6.605 -33.438 -16.391 1 92.56 288 TYR A C 1
ATOM 2289 O O . TYR A 1 288 ? 5.453 -33.875 -16.5 1 92.56 288 TYR A O 1
ATOM 2297 N N . ARG A 1 289 ? 7.395 -33.656 -15.359 1 92.38 289 ARG A N 1
ATOM 2298 C CA . ARG A 1 289 ? 6.891 -34.438 -14.234 1 92.38 289 ARG A CA 1
ATOM 2299 C C . ARG A 1 289 ? 6.785 -33.594 -12.977 1 92.38 289 ARG A C 1
ATOM 2301 O O . ARG A 1 289 ? 7.656 -32.75 -12.719 1 92.38 289 ARG A O 1
ATOM 2308 N N . PHE A 1 290 ? 5.652 -33.75 -12.273 1 92 290 PHE A N 1
ATOM 2309 C CA . PHE A 1 290 ? 5.531 -33.062 -10.984 1 92 290 PHE A CA 1
ATOM 2310 C C . PHE A 1 290 ? 4.688 -33.906 -10.023 1 92 290 PHE A C 1
ATOM 2312 O O . PHE A 1 290 ? 3.922 -34.781 -10.453 1 92 290 PHE A O 1
ATOM 2319 N N . HIS A 1 291 ? 4.902 -33.688 -8.727 1 93.62 291 HIS A N 1
ATOM 2320 C CA . HIS A 1 291 ? 4.176 -34.375 -7.668 1 93.62 291 HIS A CA 1
ATOM 2321 C C . HIS A 1 291 ? 2.977 -33.562 -7.195 1 93.62 291 HIS A C 1
ATOM 2323 O O . HIS A 1 291 ? 3.08 -32.344 -7.012 1 93.62 291 HIS A O 1
ATOM 2329 N N . LEU A 1 292 ? 1.903 -34.312 -7.031 1 94.62 292 LEU A N 1
ATOM 2330 C CA . LEU A 1 292 ? 0.671 -33.656 -6.598 1 94.62 292 LEU A CA 1
ATOM 2331 C C . LEU A 1 292 ? 0.872 -32.938 -5.27 1 94.62 292 LEU A C 1
ATOM 2333 O O . LEU A 1 292 ? 0.511 -31.781 -5.129 1 94.62 292 LEU A O 1
ATOM 2337 N N . VAL A 1 293 ? 1.476 -33.562 -4.332 1 89.25 293 VAL A N 1
ATOM 2338 C CA . VAL A 1 293 ? 1.623 -33.031 -2.98 1 89.25 293 VAL A CA 1
ATOM 2339 C C . VAL A 1 293 ? 2.529 -31.812 -3.004 1 89.25 293 VAL A C 1
ATOM 2341 O O . VAL A 1 293 ? 2.219 -30.781 -2.385 1 89.25 293 VAL A O 1
ATOM 2344 N N . GLU A 1 294 ? 3.533 -31.891 -3.729 1 83.88 294 GLU A N 1
ATOM 2345 C CA . GLU A 1 294 ? 4.457 -30.766 -3.83 1 83.88 294 GLU A CA 1
ATOM 2346 C C . GLU A 1 294 ? 3.793 -29.547 -4.488 1 83.88 294 GLU A C 1
ATOM 2348 O O . GLU A 1 294 ? 3.938 -28.422 -4.016 1 83.88 294 GLU A O 1
ATOM 2353 N N . PHE A 1 295 ? 3.084 -29.781 -5.488 1 85.38 295 PHE A N 1
ATOM 2354 C CA . PHE A 1 295 ? 2.428 -28.703 -6.223 1 85.38 295 PHE A CA 1
ATOM 2355 C C . PHE A 1 295 ? 1.398 -28 -5.344 1 85.38 295 PHE A C 1
ATOM 2357 O O . PHE A 1 295 ? 1.445 -26.781 -5.18 1 85.38 295 PHE A O 1
ATOM 2364 N N . LEU A 1 296 ? 0.524 -28.797 -4.77 1 84.31 296 LEU A N 1
ATOM 2365 C CA . LEU A 1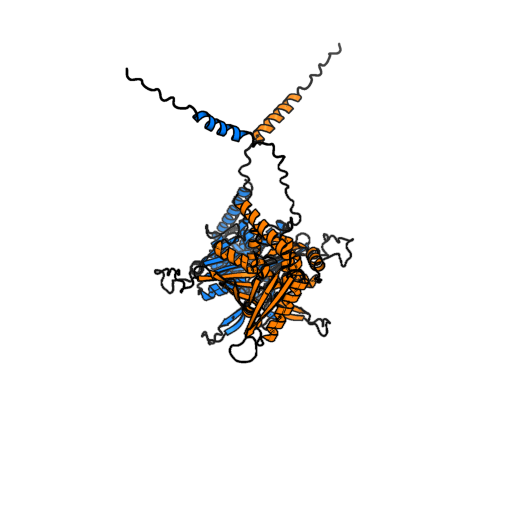 296 ? -0.574 -28.219 -4.004 1 84.31 296 LEU A CA 1
ATOM 2366 C C . LEU A 1 296 ? -0.054 -27.516 -2.75 1 84.31 296 LEU A C 1
ATOM 2368 O O . LEU A 1 296 ? -0.616 -26.516 -2.32 1 84.31 296 LEU A O 1
ATOM 2372 N N . SER A 1 297 ? 1.006 -28 -2.209 1 76.81 297 SER A N 1
ATOM 2373 C CA . SER A 1 297 ? 1.579 -27.391 -1.008 1 76.81 297 SER A CA 1
ATOM 2374 C C . SER A 1 297 ? 2.088 -25.984 -1.283 1 76.81 297 SER A C 1
ATOM 2376 O O . SER A 1 297 ? 2.227 -25.172 -0.361 1 76.81 297 SER A O 1
ATOM 2378 N N . ASN A 1 298 ? 2.283 -25.812 -2.584 1 70.56 298 ASN A N 1
ATOM 2379 C CA . ASN A 1 298 ? 2.842 -24.516 -2.967 1 70.56 298 ASN A CA 1
ATOM 2380 C C . ASN A 1 298 ? 1.76 -23.562 -3.471 1 70.56 298 ASN A C 1
ATOM 2382 O O . ASN A 1 298 ? 2.064 -22.5 -4.012 1 70.56 298 ASN A O 1
ATOM 2386 N N . THR A 1 299 ? 0.559 -24.016 -3.338 1 73.25 299 THR A N 1
ATOM 2387 C CA . THR A 1 299 ? -0.549 -23.172 -3.775 1 73.25 299 THR A CA 1
ATOM 2388 C C . THR A 1 299 ? -1.333 -22.656 -2.578 1 73.25 299 THR A C 1
ATOM 2390 O O . THR A 1 299 ? -1.167 -23.141 -1.457 1 73.25 299 THR A O 1
ATOM 2393 N N . ALA A 1 300 ? -2.172 -21.688 -2.861 1 64.25 300 ALA A N 1
ATOM 2394 C CA . ALA A 1 300 ? -3.027 -21.125 -1.82 1 64.25 300 ALA A CA 1
ATOM 2395 C C . ALA A 1 300 ? -4.055 -22.141 -1.338 1 64.25 300 ALA A C 1
ATOM 2397 O O . ALA A 1 300 ? -4.516 -22.078 -0.197 1 64.25 300 ALA A O 1
ATOM 2398 N N . ARG A 1 301 ? -4.402 -23.016 -2.188 1 71.19 301 ARG A N 1
ATOM 2399 C CA . ARG A 1 301 ? -5.387 -24.047 -1.835 1 71.19 301 ARG A CA 1
ATOM 2400 C C . ARG A 1 301 ? -4.832 -25 -0.787 1 71.19 301 ARG A C 1
ATOM 2402 O O . ARG A 1 301 ? -5.566 -25.453 0.095 1 71.19 301 ARG A O 1
ATOM 2409 N N . GLY A 1 302 ? -3.664 -25.297 -0.915 1 74.38 302 GLY A N 1
ATOM 2410 C CA . GLY A 1 302 ? -3.045 -26.266 -0.03 1 74.38 302 GLY A CA 1
ATOM 2411 C C . GLY A 1 302 ? -3.604 -27.672 -0.199 1 74.38 302 GLY A C 1
ATOM 2412 O O . GLY A 1 302 ? -4.289 -27.953 -1.183 1 74.38 302 GLY A O 1
ATOM 2413 N N . LEU A 1 303 ? -3.154 -28.531 0.77 1 82 303 LEU A N 1
ATOM 2414 C CA . LEU A 1 303 ? -3.613 -29.906 0.751 1 82 303 LEU A CA 1
ATOM 2415 C C . LEU A 1 303 ? -4.902 -30.062 1.553 1 82 303 LEU A C 1
ATOM 2417 O O . LEU A 1 303 ? -5.078 -29.422 2.586 1 82 303 LEU A O 1
ATOM 2421 N N . SER A 1 304 ? -5.773 -30.859 0.977 1 85.44 304 SER A N 1
ATOM 2422 C CA . SER A 1 304 ? -6.965 -31.25 1.729 1 85.44 304 SER A CA 1
ATOM 2423 C C . SER A 1 304 ? -6.672 -32.406 2.666 1 85.44 304 SER A C 1
ATOM 2425 O O . SER A 1 304 ? -5.586 -33 2.627 1 85.44 304 SER A O 1
ATOM 2427 N N . LYS A 1 305 ? -7.68 -32.688 3.531 1 86.44 305 LYS A N 1
ATOM 2428 C CA . LYS A 1 305 ? -7.535 -33.812 4.457 1 86.44 305 LYS A CA 1
ATOM 2429 C C . LYS A 1 305 ? -7.586 -35.125 3.719 1 86.44 305 LYS A C 1
ATOM 2431 O O . LYS A 1 305 ? -7.043 -36.125 4.195 1 86.44 305 LYS A O 1
ATOM 2436 N N . ARG A 1 306 ? -8.219 -35.188 2.518 1 90.62 306 ARG A N 1
ATOM 2437 C CA . ARG A 1 306 ? -8.414 -36.406 1.772 1 90.62 306 ARG A CA 1
ATOM 2438 C C . ARG A 1 306 ? -7.727 -36.344 0.413 1 90.62 306 ARG A C 1
ATOM 2440 O O . ARG A 1 306 ? -8.07 -35.5 -0.423 1 90.62 306 ARG A O 1
ATOM 2447 N N . MET A 1 307 ? -6.879 -37.281 0.165 1 91.25 307 MET A N 1
ATOM 2448 C CA . MET A 1 307 ? -6.074 -37.344 -1.052 1 91.25 307 MET A CA 1
ATOM 2449 C C . MET A 1 307 ? -6.961 -37.406 -2.289 1 91.25 307 MET A C 1
ATOM 2451 O O . MET A 1 307 ? -6.688 -36.75 -3.295 1 91.25 307 MET A O 1
ATOM 2455 N N . PRO A 1 308 ? -8.047 -38.125 -2.271 1 92.12 308 PRO A N 1
ATOM 2456 C CA . PRO A 1 308 ? -8.875 -38.188 -3.479 1 92.12 308 PRO A CA 1
ATOM 2457 C C . PRO A 1 308 ? -9.438 -36.812 -3.883 1 92.12 308 PRO A C 1
ATOM 2459 O O . PRO A 1 308 ? -9.656 -36.562 -5.07 1 92.12 308 PRO A O 1
ATOM 2462 N N . GLU A 1 309 ? -9.664 -36 -2.898 1 93.62 309 GLU A N 1
ATOM 2463 C CA . GLU A 1 309 ? -10.141 -34.656 -3.205 1 93.62 309 GLU A CA 1
ATOM 2464 C C . GLU A 1 309 ? -9.062 -33.844 -3.928 1 93.62 309 GLU A C 1
ATOM 2466 O O . GLU A 1 309 ? -9.367 -33.094 -4.871 1 93.62 309 GLU A O 1
ATOM 2471 N N . ASP A 1 310 ? -7.891 -34 -3.447 1 94.19 310 ASP A N 1
ATOM 2472 C CA . ASP A 1 310 ? -6.766 -33.312 -4.07 1 94.19 310 ASP A CA 1
ATOM 2473 C C . ASP A 1 310 ? -6.52 -33.844 -5.484 1 94.19 310 ASP A C 1
ATOM 2475 O O . ASP A 1 310 ? -6.246 -33.062 -6.398 1 94.19 310 ASP A O 1
ATOM 2479 N N . TYR A 1 311 ? -6.609 -35.094 -5.57 1 95.62 311 TYR A N 1
ATOM 2480 C CA . TYR A 1 311 ? -6.449 -35.75 -6.871 1 95.62 311 TYR A CA 1
ATOM 2481 C C . TYR A 1 311 ? -7.477 -35.219 -7.867 1 95.62 311 TYR A C 1
ATOM 2483 O O . TYR A 1 311 ? -7.133 -34.906 -9.008 1 95.62 311 TYR A O 1
ATOM 2491 N N . ARG A 1 312 ? -8.656 -35.156 -7.473 1 95.38 312 ARG A N 1
ATOM 2492 C CA . ARG A 1 312 ? -9.734 -34.688 -8.328 1 95.38 312 ARG A CA 1
ATOM 2493 C C . ARG A 1 312 ? -9.492 -33.219 -8.727 1 95.38 312 ARG A C 1
ATOM 2495 O O . ARG A 1 312 ? -9.672 -32.844 -9.891 1 95.38 312 ARG A O 1
ATOM 2502 N N . ALA A 1 313 ? -9.086 -32.469 -7.789 1 93.12 313 ALA A N 1
ATOM 2503 C CA . ALA A 1 313 ? -8.883 -31.047 -8.031 1 93.12 313 ALA A CA 1
ATOM 2504 C C . ALA A 1 313 ? -7.793 -30.812 -9.078 1 93.12 313 ALA A C 1
ATOM 2506 O O . ALA A 1 313 ? -7.957 -30 -9.984 1 93.12 313 ALA A O 1
ATOM 2507 N N . VAL A 1 314 ? -6.742 -31.547 -8.953 1 95.06 314 VAL A N 1
ATOM 2508 C CA . VAL A 1 314 ? -5.629 -31.375 -9.875 1 95.06 314 VAL A CA 1
ATOM 2509 C C . VAL A 1 314 ? -6.027 -31.875 -11.266 1 95.06 314 VAL A C 1
ATOM 2511 O O . VAL A 1 314 ? -5.672 -31.266 -12.273 1 95.06 314 VAL A O 1
ATOM 2514 N N . ASN A 1 315 ? -6.73 -32.875 -11.305 1 96.5 315 ASN A N 1
ATOM 2515 C CA . ASN A 1 315 ? -7.172 -33.406 -12.586 1 96.5 315 ASN A CA 1
ATOM 2516 C C . ASN A 1 315 ? -8.102 -32.469 -13.312 1 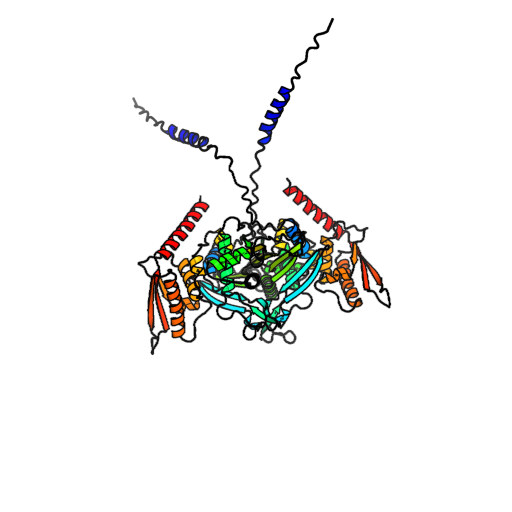96.5 315 ASN A C 1
ATOM 2518 O O . ASN A 1 315 ? -8.047 -32.344 -14.531 1 96.5 315 ASN A O 1
ATOM 2522 N N . ILE A 1 316 ? -8.938 -31.844 -12.523 1 95.06 316 ILE A N 1
ATOM 2523 C CA . ILE A 1 316 ? -9.82 -30.859 -13.109 1 95.06 316 ILE A CA 1
ATOM 2524 C C . ILE A 1 316 ? -9 -29.703 -13.695 1 95.06 316 ILE A C 1
ATOM 2526 O O . ILE A 1 316 ? -9.273 -29.234 -14.805 1 95.06 316 ILE A O 1
ATOM 2530 N N . ALA A 1 317 ? -8.023 -29.312 -12.984 1 94.38 317 ALA A N 1
ATOM 2531 C CA . ALA A 1 317 ? -7.141 -28.234 -13.438 1 94.38 317 ALA A CA 1
ATOM 2532 C C . ALA A 1 317 ? -6.387 -28.641 -14.695 1 94.38 317 ALA A C 1
ATOM 2534 O O . ALA A 1 317 ? -6.309 -27.859 -15.656 1 94.38 317 ALA A O 1
ATOM 2535 N N . LEU A 1 318 ? -5.895 -29.844 -14.695 1 96.25 318 LEU A N 1
ATOM 2536 C CA . LEU A 1 318 ? -5.141 -30.344 -15.836 1 96.25 318 LEU A CA 1
ATOM 2537 C C . LEU A 1 318 ? -6.043 -30.516 -17.047 1 96.25 318 LEU A C 1
ATOM 2539 O O . LEU A 1 318 ? -5.629 -30.234 -18.188 1 96.25 318 LEU A O 1
ATOM 2543 N N . ALA A 1 319 ? -7.188 -30.953 -16.781 1 96.31 319 ALA A N 1
ATOM 2544 C CA . ALA A 1 319 ? -8.148 -31.094 -17.875 1 96.31 319 ALA A CA 1
ATOM 2545 C C . ALA A 1 319 ? -8.445 -29.75 -18.531 1 96.31 319 ALA A C 1
ATOM 2547 O O . ALA A 1 319 ? -8.594 -29.656 -19.75 1 96.31 319 ALA A O 1
ATOM 2548 N N . GLU A 1 320 ? -8.539 -28.75 -17.703 1 94.94 320 GLU A N 1
ATOM 2549 C CA . GLU A 1 320 ? -8.758 -27.422 -18.25 1 94.94 320 GLU A CA 1
ATOM 2550 C C . GLU A 1 320 ? -7.574 -26.953 -19.094 1 94.94 320 GLU A C 1
ATOM 2552 O O . GLU A 1 320 ? -7.754 -26.312 -20.125 1 94.94 320 GLU A O 1
ATOM 2557 N N . LEU A 1 321 ? -6.402 -27.281 -18.688 1 94.12 321 LEU A N 1
ATOM 2558 C CA . LEU A 1 321 ? -5.207 -26.906 -19.422 1 94.12 321 LEU A CA 1
ATOM 2559 C C . LEU A 1 321 ? -5.156 -27.625 -20.766 1 94.12 321 LEU A C 1
ATOM 2561 O O . LEU A 1 321 ? -4.66 -27.062 -21.75 1 94.12 321 LEU A O 1
ATOM 2565 N N . VAL A 1 322 ? -5.68 -28.797 -20.781 1 94.75 322 VAL A N 1
ATOM 2566 C CA . VAL A 1 322 ? -5.773 -29.531 -22.031 1 94.75 322 VAL A CA 1
ATOM 2567 C C . VAL A 1 322 ? -6.812 -28.891 -22.938 1 94.75 322 VAL A C 1
ATOM 2569 O O . VAL A 1 322 ? -6.57 -28.688 -24.141 1 94.75 322 VAL A O 1
ATOM 2572 N N . GLN A 1 323 ? -7.871 -28.547 -22.359 1 93.25 323 GLN A N 1
ATOM 2573 C CA . GLN A 1 323 ? -8.969 -27.938 -23.109 1 93.25 323 GLN A CA 1
ATOM 2574 C C . GLN A 1 323 ? -8.539 -26.609 -23.734 1 93.25 323 GLN A C 1
ATOM 2576 O O . GLN A 1 323 ? -8.914 -26.297 -24.859 1 93.25 323 GLN A O 1
ATOM 2581 N N . GLU A 1 324 ? -7.719 -25.875 -23.016 1 89.25 324 GLU A N 1
ATOM 2582 C CA . GLU A 1 324 ? -7.309 -24.547 -23.469 1 89.25 324 GLU A CA 1
ATOM 2583 C C . GLU A 1 324 ? -6.059 -24.625 -24.328 1 89.25 324 GLU A C 1
ATOM 2585 O O . GLU A 1 324 ? -5.543 -23.594 -24.781 1 89.25 324 GLU A O 1
ATOM 2590 N N . GLY A 1 325 ? -5.527 -25.812 -24.516 1 87.94 325 GLY A N 1
ATOM 2591 C CA . GLY A 1 325 ? -4.469 -26.016 -25.5 1 87.94 325 GLY A CA 1
ATOM 2592 C C . GLY A 1 325 ? -3.08 -25.781 -24.938 1 87.94 325 GLY A C 1
ATOM 2593 O O . GLY A 1 325 ? -2.131 -25.547 -25.672 1 87.94 325 GLY A O 1
ATOM 2594 N N . VAL A 1 326 ? -2.977 -25.812 -23.609 1 89.31 326 VAL A N 1
ATOM 2595 C CA . VAL A 1 326 ? -1.662 -25.703 -22.984 1 89.31 326 VAL A CA 1
ATOM 2596 C C . VAL A 1 326 ? -0.979 -27.062 -22.969 1 89.31 326 VAL A C 1
ATOM 2598 O O . VAL A 1 326 ? 0.194 -27.188 -23.328 1 89.31 326 VAL A O 1
ATOM 2601 N N . LEU A 1 327 ? -1.791 -28.016 -22.656 1 94.44 327 LEU A N 1
ATOM 2602 C CA . LEU A 1 327 ? -1.303 -29.391 -22.578 1 94.44 327 LEU A CA 1
ATOM 2603 C C . LEU A 1 327 ? -1.992 -30.266 -23.609 1 94.44 327 LEU A C 1
ATOM 2605 O O . LEU A 1 327 ? -3.158 -30.047 -23.953 1 94.44 327 LEU A O 1
ATOM 2609 N N . SER A 1 328 ? -1.239 -31.188 -24.125 1 94.62 328 SER A N 1
ATOM 2610 C CA . SER A 1 328 ? -1.831 -32.156 -25.031 1 94.62 328 SER A CA 1
ATOM 2611 C C . SER A 1 328 ? -2.438 -33.344 -24.25 1 94.62 328 SER A C 1
ATOM 2613 O O . SER A 1 328 ? -3.51 -33.844 -24.609 1 94.62 328 SER A O 1
ATOM 2615 N N . GLU A 1 329 ? -1.688 -33.75 -23.344 1 94.44 329 GLU A N 1
ATOM 2616 C CA . GLU A 1 329 ? -2.154 -34.875 -22.516 1 94.44 329 GLU A CA 1
ATOM 2617 C C . GLU A 1 329 ? -1.454 -34.875 -21.172 1 94.44 329 GLU A C 1
ATOM 2619 O O . GLU A 1 329 ? -0.463 -34.188 -20.969 1 94.44 329 GLU A O 1
ATOM 2624 N N . PHE A 1 330 ? -2.146 -35.625 -20.219 1 96.5 330 PHE A N 1
ATOM 2625 C CA . PHE A 1 330 ? -1.508 -35.844 -18.922 1 96.5 330 PHE A CA 1
ATOM 2626 C C . PHE A 1 330 ? -1.81 -37.25 -18.406 1 96.5 330 PHE A C 1
ATOM 2628 O O . PHE A 1 330 ? -2.828 -37.844 -18.766 1 96.5 330 PHE A O 1
ATOM 2635 N N . LYS A 1 331 ? -0.83 -37.781 -17.734 1 96.06 331 LYS A N 1
ATOM 2636 C CA . LYS A 1 331 ? -0.948 -39.094 -17.078 1 96.06 331 LYS A CA 1
ATOM 2637 C C . LYS A 1 331 ? -0.594 -39 -15.602 1 96.06 331 LYS A C 1
ATOM 2639 O O . LYS A 1 331 ? 0.277 -38.219 -15.211 1 96.06 331 LYS A O 1
ATOM 2644 N N . SER A 1 332 ? -1.35 -39.688 -14.773 1 96.31 332 SER A N 1
ATOM 2645 C CA . SER A 1 332 ? -1.064 -39.719 -13.344 1 96.31 332 SER A CA 1
ATOM 2646 C C . SER A 1 332 ? -0.782 -41.125 -12.859 1 96.31 332 SER A C 1
ATOM 2648 O O . SER A 1 332 ? -1.412 -42.094 -13.312 1 96.31 332 SER A O 1
ATOM 2650 N N . THR A 1 333 ? 0.287 -41.281 -12.055 1 95.62 333 THR A N 1
ATOM 2651 C CA . THR A 1 333 ? 0.639 -42.531 -11.422 1 95.62 333 THR A CA 1
ATOM 2652 C C . THR A 1 333 ? 0.588 -42.406 -9.898 1 95.62 333 THR A C 1
ATOM 2654 O O . THR A 1 333 ? 1.226 -41.531 -9.328 1 95.62 333 THR A O 1
ATOM 2657 N N . PRO A 1 334 ? -0.162 -43.312 -9.242 1 95.12 334 PRO A N 1
ATOM 2658 C CA . PRO A 1 334 ? -0.263 -43.219 -7.781 1 95.12 334 PRO A CA 1
ATOM 2659 C C . PRO A 1 334 ? 0.986 -43.719 -7.066 1 95.12 334 PRO A C 1
ATOM 2661 O O . PRO A 1 334 ? 1.599 -44.719 -7.508 1 95.12 334 PRO A O 1
ATOM 2664 N N . ILE A 1 335 ? 1.387 -42.969 -6.176 1 95 335 ILE A N 1
ATOM 2665 C CA . ILE A 1 335 ? 2.352 -43.469 -5.207 1 95 335 ILE A CA 1
ATOM 2666 C C . ILE A 1 335 ? 1.613 -44.062 -4.016 1 95 335 ILE A C 1
ATOM 2668 O O . ILE A 1 335 ? 1.036 -43.344 -3.199 1 95 335 ILE A O 1
ATOM 2672 N N . LYS A 1 336 ? 1.731 -45.312 -3.939 1 91.81 336 LYS A N 1
ATOM 2673 C CA . LYS A 1 336 ? 0.909 -46.062 -2.988 1 91.81 336 LYS A CA 1
ATOM 2674 C C . LYS A 1 336 ? 1.471 -45.938 -1.574 1 91.81 336 LYS A C 1
ATOM 2676 O O . LYS A 1 336 ? 2.678 -45.781 -1.392 1 91.81 336 LYS A O 1
ATOM 2681 N N . LYS A 1 337 ? 0.53 -46.031 -0.641 1 89 337 LYS A N 1
ATOM 2682 C CA . LYS A 1 337 ? 0.937 -46.094 0.758 1 89 337 LYS A CA 1
ATOM 2683 C C . LYS A 1 337 ? 1.719 -47.375 1.022 1 89 337 LYS A C 1
ATOM 2685 O O . LYS A 1 337 ? 1.438 -48.438 0.422 1 89 337 LYS A O 1
ATOM 2690 N N . PRO A 1 338 ? 2.822 -47.219 1.853 1 85.81 338 PRO A N 1
ATOM 2691 C CA . PRO A 1 338 ? 3.553 -48.438 2.188 1 85.81 338 PRO A CA 1
ATOM 2692 C C . PRO A 1 338 ? 2.652 -49.5 2.793 1 85.81 338 PRO A C 1
ATOM 2694 O O . PRO A 1 338 ? 2.816 -50.688 2.496 1 85.81 338 PRO A O 1
ATOM 2697 N N . LYS A 1 339 ? 1.785 -49.062 3.656 1 82.94 339 LYS A N 1
ATOM 2698 C CA . LYS A 1 339 ? 0.836 -50 4.273 1 82.94 339 LYS A CA 1
ATOM 2699 C C . LYS A 1 339 ? -0.601 -49.531 4.066 1 82.94 339 LYS A C 1
ATOM 2701 O O . LYS A 1 339 ? -0.911 -48.344 4.262 1 82.94 339 LYS A O 1
ATOM 2706 N N . GLY A 1 340 ? -1.534 -50.438 3.621 1 81 340 GLY A N 1
ATOM 2707 C CA . GLY A 1 340 ? -2.949 -50.125 3.49 1 81 340 GLY A CA 1
ATOM 2708 C C . GLY A 1 340 ? -3.355 -49.781 2.07 1 81 340 GLY A C 1
ATOM 2709 O O . GLY A 1 340 ? -2.557 -49.906 1.141 1 81 340 GLY A O 1
ATOM 2710 N N . LYS A 1 341 ? -4.625 -49.375 1.914 1 84.12 341 LYS A N 1
ATOM 2711 C CA . LYS A 1 341 ? -5.211 -49.031 0.621 1 84.12 341 LYS A CA 1
ATOM 2712 C C . LYS A 1 341 ? -5.164 -47.531 0.38 1 84.12 341 LYS A C 1
ATOM 2714 O O . LYS A 1 341 ? -5.254 -46.75 1.324 1 84.12 341 LYS A O 1
ATOM 2719 N N . GLY A 1 342 ? -4.602 -47.125 -0.735 1 86.12 342 GLY A N 1
ATOM 2720 C CA . GLY A 1 342 ? -4.695 -45.719 -1.089 1 86.12 342 GLY A CA 1
ATOM 2721 C C . GLY A 1 342 ? -3.377 -45.125 -1.564 1 86.12 342 GLY A C 1
ATOM 2722 O O . GLY A 1 342 ? -2.342 -45.812 -1.518 1 86.12 342 GLY A O 1
ATOM 2723 N N . ALA A 1 343 ? -3.404 -43.938 -2.061 1 93.31 343 ALA A N 1
ATOM 2724 C CA . ALA A 1 343 ? -2.232 -43.219 -2.582 1 93.31 343 ALA A CA 1
ATOM 2725 C C . ALA A 1 343 ? -1.825 -42.094 -1.662 1 93.31 343 ALA A C 1
ATOM 2727 O O . ALA A 1 343 ? -2.682 -41.406 -1.105 1 93.31 343 ALA A O 1
ATOM 2728 N N . ILE A 1 344 ? -0.537 -41.969 -1.378 1 92.38 344 ILE A N 1
ATOM 2729 C CA . ILE A 1 344 ? -0.042 -40.875 -0.564 1 92.38 344 ILE A CA 1
ATOM 2730 C C . ILE A 1 344 ? 0.332 -39.688 -1.464 1 92.38 344 ILE A C 1
ATOM 2732 O O . ILE A 1 344 ? 0.496 -38.562 -0.988 1 92.38 344 ILE A O 1
ATOM 2736 N N . ASP A 1 345 ? 0.49 -39.969 -2.703 1 95.06 345 ASP A N 1
ATOM 2737 C CA . ASP A 1 345 ? 0.839 -38.969 -3.691 1 95.06 345 ASP A CA 1
ATOM 2738 C C . ASP A 1 345 ? 0.555 -39.469 -5.109 1 95.06 345 ASP A C 1
ATOM 2740 O O . ASP A 1 345 ? 0.196 -40.625 -5.309 1 95.06 345 ASP A O 1
ATOM 2744 N N . TYR A 1 346 ? 0.55 -38.594 -6.012 1 96.19 346 TYR A N 1
ATOM 2745 C CA . 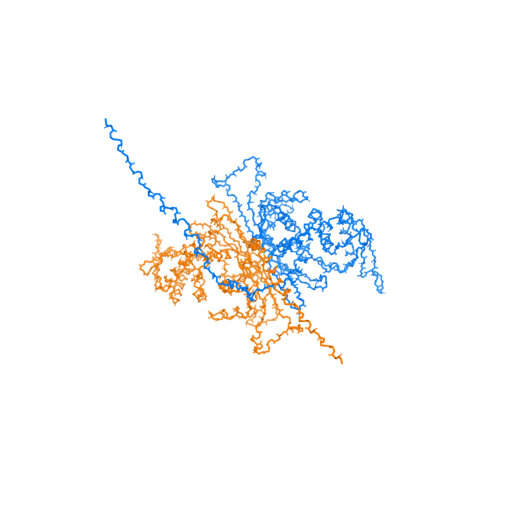TYR A 1 346 ? 0.465 -38.906 -7.434 1 96.19 346 TYR A CA 1
ATOM 2746 C C . TYR A 1 346 ? 1.575 -38.219 -8.211 1 96.19 346 TYR A C 1
ATOM 2748 O O . TYR A 1 346 ? 1.916 -37.062 -7.93 1 96.19 346 TYR A O 1
ATOM 2756 N N . VAL A 1 347 ? 2.127 -38.938 -9.062 1 96.56 347 VAL A N 1
ATOM 2757 C CA . VAL A 1 347 ? 3.078 -38.344 -10 1 96.56 347 VAL A CA 1
ATOM 2758 C C . VAL A 1 347 ? 2.396 -38.094 -11.344 1 96.56 347 VAL A C 1
ATOM 2760 O O . VAL A 1 347 ? 1.799 -39 -11.922 1 96.56 347 VAL A O 1
ATOM 2763 N N . TYR A 1 348 ? 2.557 -36.844 -11.75 1 96.69 348 TYR A N 1
ATOM 2764 C CA . TYR A 1 348 ? 1.952 -36.469 -13.031 1 96.69 348 TYR A CA 1
ATOM 2765 C C . TYR A 1 348 ? 3.016 -36.312 -14.109 1 96.69 348 TYR A C 1
ATOM 2767 O O . TYR A 1 348 ? 4.102 -35.781 -13.844 1 96.69 348 TYR A O 1
ATOM 2775 N N . GLU A 1 349 ? 2.674 -36.812 -15.227 1 95.94 349 GLU A N 1
ATOM 2776 C CA . GLU A 1 349 ? 3.422 -36.562 -16.453 1 95.94 349 GLU A CA 1
ATOM 2777 C C . GLU A 1 349 ? 2.574 -35.812 -17.469 1 95.94 349 GLU A C 1
ATOM 2779 O O . GLU A 1 349 ? 1.493 -36.25 -17.844 1 95.94 349 GLU A O 1
ATOM 2784 N N . ILE A 1 350 ? 3.117 -34.625 -17.828 1 95.75 350 ILE A N 1
ATOM 2785 C CA . ILE A 1 350 ? 2.332 -33.781 -18.734 1 95.75 350 ILE A CA 1
ATOM 2786 C C . ILE A 1 350 ? 3.133 -33.5 -20 1 95.75 350 ILE A C 1
ATOM 2788 O O . ILE A 1 350 ? 4.367 -33.469 -19.969 1 95.75 350 ILE A O 1
ATOM 2792 N N . LEU A 1 351 ? 2.412 -33.375 -21.109 1 94.62 351 LEU A N 1
ATOM 2793 C CA . LEU A 1 351 ? 3.016 -33.031 -22.391 1 94.62 351 LEU A CA 1
ATOM 2794 C C . LEU A 1 351 ? 2.426 -31.734 -22.922 1 94.62 351 LEU A C 1
ATOM 2796 O O . LEU A 1 351 ? 1.211 -31.531 -22.875 1 94.62 351 LEU A O 1
ATOM 2800 N N . PRO A 1 352 ? 3.248 -30.844 -23.359 1 92.81 352 PRO A N 1
ATOM 2801 C CA . PRO A 1 352 ? 2.766 -29.562 -23.891 1 92.81 352 PRO A CA 1
ATOM 2802 C C . PRO A 1 352 ? 2.223 -29.672 -25.312 1 92.81 352 PRO A C 1
ATOM 2804 O O . PRO A 1 352 ? 2.516 -30.641 -26.016 1 92.81 352 PRO A O 1
ATOM 2807 N N . THR A 1 353 ? 1.385 -28.797 -25.656 1 90.94 353 THR A N 1
ATOM 2808 C CA . THR A 1 353 ? 0.982 -28.656 -27.047 1 90.94 353 THR A CA 1
ATOM 2809 C C . THR A 1 353 ? 2.066 -27.938 -27.844 1 90.94 353 THR A C 1
ATOM 2811 O O . THR A 1 353 ? 2.973 -27.328 -27.281 1 90.94 353 THR A O 1
ATOM 2814 N N . LYS A 1 354 ? 1.932 -28.047 -29.156 1 86.5 354 LYS A N 1
ATOM 2815 C CA . LYS A 1 354 ? 2.844 -27.312 -30.031 1 86.5 354 LYS A CA 1
ATOM 2816 C C . LYS A 1 354 ? 2.709 -25.812 -29.812 1 86.5 354 LYS A C 1
ATOM 2818 O O . LYS A 1 354 ? 3.695 -25.078 -29.891 1 86.5 354 LYS A O 1
ATOM 2823 N N . LYS A 1 355 ? 1.558 -25.5 -29.547 1 81 355 LYS A N 1
ATOM 2824 C CA . LYS A 1 355 ? 1.29 -24.078 -29.312 1 81 355 LYS A CA 1
ATOM 2825 C C . LYS A 1 355 ? 2.031 -23.578 -28.078 1 81 355 LYS A C 1
ATOM 2827 O O . LYS A 1 355 ? 2.625 -22.5 -28.094 1 81 355 LYS A O 1
ATOM 2832 N N . PHE A 1 356 ? 1.975 -24.312 -27.062 1 84.62 356 PHE A N 1
ATOM 2833 C CA . PHE A 1 356 ? 2.65 -23.953 -25.812 1 84.62 356 PHE A CA 1
ATOM 2834 C C . PHE A 1 356 ? 4.156 -23.875 -26.016 1 84.62 356 PHE A C 1
ATOM 2836 O O . PHE A 1 356 ? 4.809 -22.938 -25.547 1 84.62 356 PHE A O 1
ATOM 2843 N N . VAL A 1 357 ? 4.645 -24.828 -26.734 1 82.31 357 VAL A N 1
ATOM 2844 C CA . VAL A 1 357 ? 6.082 -24.891 -26.984 1 82.31 357 VAL A CA 1
ATOM 2845 C C . VAL A 1 357 ? 6.512 -23.672 -27.797 1 82.31 357 VAL A C 1
ATOM 2847 O O . VAL A 1 357 ? 7.555 -23.078 -27.531 1 82.31 357 VAL A O 1
ATOM 2850 N N . GLY A 1 358 ? 5.746 -23.422 -28.797 1 76.44 358 GLY A N 1
ATOM 2851 C CA . GLY A 1 358 ? 6.031 -22.25 -29.609 1 76.44 358 GLY A CA 1
ATOM 2852 C C . GLY A 1 358 ? 6.066 -20.969 -28.797 1 76.44 358 GLY A C 1
ATOM 2853 O O . GLY A 1 358 ? 6.941 -20.125 -29 1 76.44 358 GLY A O 1
ATOM 2854 N N . MET A 1 359 ? 5.18 -20.875 -27.953 1 72.44 359 MET A N 1
ATOM 2855 C CA . MET A 1 359 ? 5.105 -19.688 -27.094 1 72.44 359 MET A CA 1
ATOM 2856 C C . MET A 1 359 ? 6.34 -19.594 -26.203 1 72.44 359 MET A C 1
ATOM 2858 O O . MET A 1 359 ? 6.855 -18.5 -25.969 1 72.44 359 MET A O 1
ATOM 2862 N N . MET A 1 360 ? 6.742 -20.672 -25.719 1 73.06 360 MET A N 1
ATOM 2863 C CA . MET A 1 360 ? 7.91 -20.703 -24.844 1 73.06 360 MET A CA 1
ATOM 2864 C C . MET A 1 360 ? 9.172 -20.312 -25.609 1 73.06 360 MET A C 1
ATOM 2866 O O . MET A 1 360 ? 10.016 -19.578 -25.078 1 73.06 360 MET A O 1
ATOM 2870 N N . ILE A 1 361 ? 9.242 -20.812 -26.766 1 70.88 361 ILE A N 1
ATOM 2871 C CA . ILE A 1 361 ? 10.391 -20.516 -27.609 1 70.88 361 ILE A CA 1
ATOM 2872 C C . ILE A 1 361 ? 10.43 -19.016 -27.906 1 70.88 361 ILE A C 1
ATOM 2874 O O . ILE A 1 361 ? 11.484 -18.391 -27.812 1 70.88 361 ILE A O 1
ATOM 2878 N N . ASP A 1 362 ? 9.328 -18.5 -28.281 1 68.31 362 ASP A N 1
ATOM 2879 C CA . ASP A 1 362 ? 9.234 -17.062 -28.578 1 68.31 362 ASP A CA 1
ATOM 2880 C C . ASP A 1 362 ? 9.609 -16.234 -27.359 1 68.31 362 ASP A C 1
ATOM 2882 O O . ASP A 1 362 ? 10.266 -15.195 -27.484 1 68.31 362 ASP A O 1
ATOM 2886 N N . GLY A 1 363 ? 9.125 -16.625 -26.25 1 64.62 363 GLY A N 1
ATOM 2887 C CA . GLY A 1 363 ? 9.461 -15.93 -25.016 1 64.62 363 GLY A CA 1
ATOM 2888 C C . GLY A 1 363 ? 10.945 -15.922 -24.734 1 64.62 363 GLY A C 1
ATOM 2889 O O . GLY A 1 363 ? 11.5 -14.883 -24.344 1 64.62 363 GLY A O 1
ATOM 2890 N N . HIS A 1 364 ? 11.539 -17 -24.984 1 62.84 364 HIS A N 1
ATOM 2891 C CA . HIS A 1 364 ? 12.977 -17.141 -24.75 1 62.84 364 HIS A CA 1
ATOM 2892 C C . HIS A 1 364 ? 13.766 -16.281 -25.734 1 62.84 364 HIS A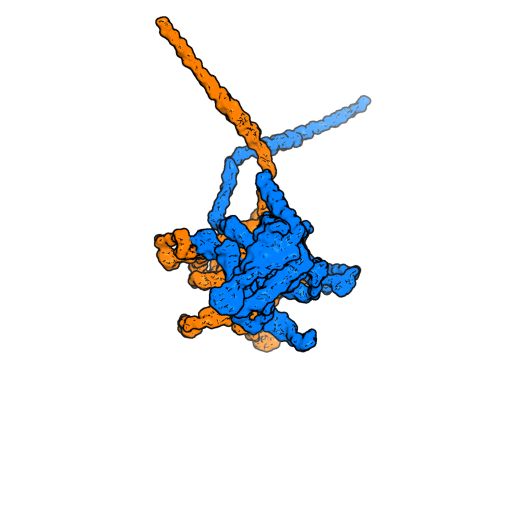 C 1
ATOM 2894 O O . HIS A 1 364 ? 14.789 -15.688 -25.359 1 62.84 364 HIS A O 1
ATOM 2900 N N . ARG A 1 365 ? 13.281 -16.328 -26.906 1 62.25 365 ARG A N 1
ATOM 2901 C CA . ARG A 1 365 ? 13.93 -15.516 -27.922 1 62.25 365 ARG A CA 1
ATOM 2902 C C . ARG A 1 365 ? 13.898 -14.039 -27.562 1 62.25 365 ARG A C 1
ATOM 2904 O O . ARG A 1 365 ? 14.898 -13.336 -27.719 1 62.25 365 ARG A O 1
ATOM 2911 N N . ARG A 1 366 ? 12.844 -13.617 -27.125 1 60.16 366 ARG A N 1
ATOM 2912 C CA . ARG A 1 366 ? 12.703 -12.211 -26.75 1 60.16 366 ARG A CA 1
ATOM 2913 C C . ARG A 1 366 ? 13.609 -11.867 -25.562 1 60.16 366 ARG A C 1
ATOM 2915 O O . ARG A 1 366 ? 14.203 -10.789 -25.516 1 60.16 366 ARG A O 1
ATOM 2922 N N . GLU A 1 367 ? 13.672 -12.789 -24.703 1 60.22 367 GLU A N 1
ATOM 2923 C CA . GLU A 1 367 ? 14.555 -12.609 -23.562 1 60.22 367 GLU A CA 1
ATOM 2924 C C . GLU A 1 367 ? 16.016 -12.508 -24 1 60.22 367 GLU A C 1
ATOM 2926 O O . GLU A 1 367 ? 16.766 -11.664 -23.5 1 60.22 367 GLU A O 1
ATOM 2931 N N . ASN A 1 368 ? 16.297 -13.359 -24.875 1 57.84 368 ASN A N 1
ATOM 2932 C CA . ASN A 1 368 ? 17.672 -13.383 -25.375 1 57.84 368 ASN A CA 1
ATOM 2933 C C . ASN A 1 368 ? 18 -12.125 -26.188 1 57.84 368 ASN A C 1
ATOM 2935 O O . ASN A 1 368 ? 19.094 -11.578 -26.078 1 57.84 368 ASN A O 1
ATOM 2939 N N . ASN A 1 369 ? 17.125 -11.734 -26.984 1 56.44 369 ASN A N 1
ATOM 2940 C CA . ASN A 1 369 ? 17.312 -10.531 -27.781 1 56.44 369 ASN A CA 1
ATOM 2941 C C . ASN A 1 369 ? 17.484 -9.297 -26.906 1 56.44 369 ASN A C 1
ATOM 2943 O O . ASN A 1 369 ? 18.297 -8.422 -27.203 1 56.44 369 ASN A O 1
ATOM 2947 N N . ARG A 1 370 ? 16.812 -9.312 -25.969 1 52.44 370 ARG A N 1
ATOM 2948 C CA . ARG A 1 370 ? 16.906 -8.172 -25.047 1 52.44 370 ARG A CA 1
ATOM 2949 C C . ARG A 1 370 ? 18.25 -8.156 -24.344 1 52.44 370 ARG A C 1
ATOM 2951 O O . ARG A 1 370 ? 18.859 -7.098 -24.172 1 52.44 370 ARG A O 1
ATOM 2958 N N . GLN A 1 371 ? 18.594 -9.305 -23.828 1 52.75 371 GLN A N 1
ATOM 2959 C CA . GLN A 1 371 ? 19.906 -9.422 -23.203 1 52.75 371 GLN A CA 1
ATOM 2960 C C . GLN A 1 371 ? 21.016 -9 -24.172 1 52.75 371 GLN A C 1
ATOM 2962 O O . GLN A 1 371 ? 21.969 -8.336 -23.766 1 52.75 371 GLN A O 1
ATOM 2967 N N . LEU A 1 372 ? 20.766 -9.375 -25.359 1 49.72 372 LEU A N 1
ATOM 2968 C CA . LEU A 1 372 ? 21.734 -8.992 -26.391 1 49.72 372 LEU A CA 1
ATOM 2969 C C . LEU A 1 372 ? 21.719 -7.484 -26.609 1 49.72 372 LEU A C 1
ATOM 2971 O O . LEU A 1 372 ? 22.781 -6.871 -26.797 1 49.72 372 LEU A O 1
ATOM 2975 N N . ALA A 1 373 ? 20.641 -6.98 -26.5 1 45.53 373 ALA A N 1
ATOM 2976 C CA . ALA A 1 373 ? 20.516 -5.543 -26.703 1 45.53 373 ALA A CA 1
ATOM 2977 C C . ALA A 1 373 ? 21.109 -4.758 -25.547 1 45.53 373 ALA A C 1
ATOM 2979 O O . ALA A 1 373 ? 21.688 -3.686 -25.734 1 45.53 373 ALA A O 1
ATOM 2980 N N . LEU A 1 374 ? 21.094 -5.281 -24.484 1 48.03 374 LEU A N 1
ATOM 2981 C CA . LEU A 1 374 ? 21.672 -4.648 -23.297 1 48.03 374 LEU A CA 1
ATOM 2982 C C . LEU A 1 374 ? 23.188 -4.797 -23.297 1 48.03 374 LEU A C 1
ATOM 2984 O O . LEU A 1 374 ? 23.906 -3.939 -22.766 1 48.03 374 LEU A O 1
ATOM 2988 N N . THR A 1 375 ? 23.672 -5.797 -23.875 1 46.31 375 THR A N 1
ATOM 2989 C CA . THR A 1 375 ? 25.109 -6.027 -23.922 1 46.31 375 THR A CA 1
ATOM 2990 C C . THR A 1 375 ? 25.734 -5.352 -25.141 1 46.31 375 THR A C 1
ATOM 2992 O O . THR A 1 375 ? 26.953 -5.215 -25.219 1 46.31 375 THR A O 1
ATOM 2995 N N . ALA A 1 376 ? 24.984 -4.836 -25.953 1 41.53 376 ALA A N 1
ATOM 2996 C CA . ALA A 1 376 ? 25.547 -4.145 -27.109 1 41.53 376 ALA A CA 1
ATOM 2997 C C . ALA A 1 376 ? 25.641 -2.641 -26.859 1 41.53 376 ALA A C 1
ATOM 2999 O O . ALA A 1 376 ? 26.641 -2.004 -27.219 1 41.53 376 ALA A O 1
ATOM 3000 N N . MET B 1 1 ? 91.312 -18.953 -33.469 1 22.55 1 MET B N 1
ATOM 3001 C CA . MET B 1 1 ? 90.688 -18.281 -34.625 1 22.55 1 MET B CA 1
ATOM 3002 C C . MET B 1 1 ? 89.312 -17.844 -34.312 1 22.55 1 MET B C 1
ATOM 3004 O O . MET B 1 1 ? 88.312 -18.484 -34.719 1 22.55 1 MET B O 1
ATOM 3008 N N . GLU B 1 2 ? 89 -17.344 -33.125 1 23.27 2 GLU B N 1
ATOM 3009 C CA . GLU B 1 2 ? 87.938 -17.328 -32.156 1 23.27 2 GLU B CA 1
ATOM 3010 C C . GLU B 1 2 ? 86.938 -16.25 -32.469 1 23.27 2 GLU B C 1
ATOM 3012 O O . GLU B 1 2 ? 87.25 -15.055 -32.438 1 23.27 2 GLU B O 1
ATOM 3017 N N . ASN B 1 3 ? 86.125 -16.594 -33.531 1 22.75 3 ASN B N 1
ATOM 3018 C CA . ASN B 1 3 ? 85.188 -15.812 -34.312 1 22.75 3 ASN B CA 1
ATOM 3019 C C . ASN B 1 3 ? 84.188 -15.07 -33.438 1 22.75 3 ASN B C 1
ATOM 3021 O O . ASN B 1 3 ? 83.688 -15.625 -32.438 1 22.75 3 ASN B O 1
ATOM 3025 N N . VAL B 1 4 ? 84.25 -13.727 -33.375 1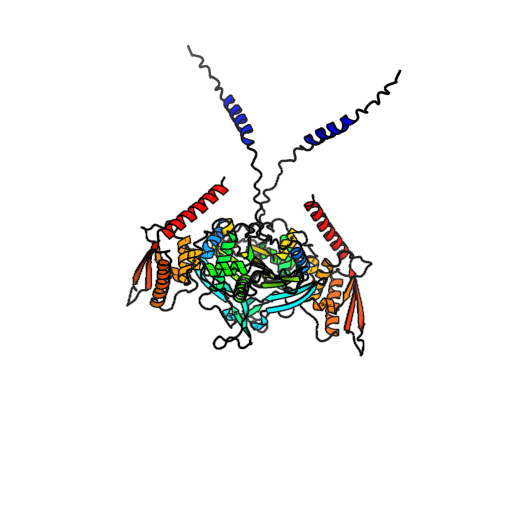 23.27 4 VAL B N 1
ATOM 3026 C CA . VAL B 1 4 ? 83.75 -12.508 -32.75 1 23.27 4 VAL B CA 1
ATOM 3027 C C . VAL B 1 4 ? 82.188 -12.406 -32.938 1 23.27 4 VAL B C 1
ATOM 3029 O O . VAL B 1 4 ? 81.75 -12.211 -34.031 1 23.27 4 VAL B O 1
ATOM 3032 N N . SER B 1 5 ? 81.5 -13.438 -32.344 1 20.67 5 SER B N 1
ATOM 3033 C CA . SER B 1 5 ? 80.062 -13.672 -32.562 1 20.67 5 SER B CA 1
ATOM 3034 C C . SER B 1 5 ? 79.25 -12.445 -32.188 1 20.67 5 SER B C 1
ATOM 3036 O O . SER B 1 5 ? 79.312 -11.945 -31.078 1 20.67 5 SER B O 1
ATOM 3038 N N . ALA B 1 6 ? 79.062 -11.57 -33.188 1 22.81 6 ALA B N 1
ATOM 3039 C CA . ALA B 1 6 ? 78.438 -10.266 -33.312 1 22.81 6 ALA B CA 1
ATOM 3040 C C . ALA B 1 6 ? 77 -10.281 -32.75 1 22.81 6 ALA B C 1
ATOM 3042 O O . ALA B 1 6 ? 76.188 -11.117 -33.125 1 22.81 6 ALA B O 1
ATOM 3043 N N . SER B 1 7 ? 76.812 -9.906 -31.438 1 20.3 7 SER B N 1
ATOM 3044 C CA . SER B 1 7 ? 75.688 -9.914 -30.516 1 20.3 7 SER B CA 1
ATOM 3045 C C . SER B 1 7 ? 74.562 -9.039 -31.016 1 20.3 7 SER B C 1
ATOM 3047 O O . SER B 1 7 ? 74.688 -7.812 -31.094 1 20.3 7 SER B O 1
ATOM 3049 N N . ALA B 1 8 ? 74.062 -9.445 -32.188 1 22.97 8 ALA B N 1
ATOM 3050 C CA . ALA B 1 8 ? 73.062 -8.664 -32.906 1 22.97 8 ALA B CA 1
ATOM 3051 C C . ALA B 1 8 ? 71.938 -8.227 -32 1 22.97 8 ALA B C 1
ATOM 3053 O O . ALA B 1 8 ? 71.375 -9.047 -31.266 1 22.97 8 ALA B O 1
ATOM 3054 N N . GLY B 1 9 ? 72 -6.98 -31.562 1 20.95 9 GLY B N 1
ATOM 3055 C CA . GLY B 1 9 ? 71.188 -6.164 -30.656 1 20.95 9 GLY B CA 1
ATOM 3056 C C . GLY B 1 9 ? 69.75 -6.098 -31.031 1 20.95 9 GLY B C 1
ATOM 3057 O O . GLY B 1 9 ? 69.438 -5.812 -32.188 1 20.95 9 GLY B O 1
ATOM 3058 N N . ARG B 1 10 ? 69 -7.172 -30.578 1 25 10 ARG B N 1
ATOM 3059 C CA . ARG B 1 10 ? 67.625 -7.445 -30.938 1 25 10 ARG B CA 1
ATOM 3060 C C . ARG B 1 10 ? 66.75 -6.168 -30.906 1 25 10 ARG B C 1
ATOM 3062 O O . ARG B 1 10 ? 66.875 -5.395 -29.953 1 25 10 ARG B O 1
ATOM 3069 N N . PRO B 1 11 ? 66.438 -5.57 -32.125 1 23.12 11 PRO B N 1
ATOM 3070 C CA . PRO B 1 11 ? 65.688 -4.379 -32.531 1 23.12 11 PRO B CA 1
ATOM 3071 C C . PRO B 1 11 ? 64.312 -4.301 -31.812 1 23.12 11 PRO B C 1
ATOM 3073 O O . PRO B 1 11 ? 63.406 -3.566 -32.25 1 23.12 11 PRO B O 1
ATOM 3076 N N . ASP B 1 12 ? 64.312 -4.859 -30.594 1 22.19 12 ASP B N 1
ATOM 3077 C CA . ASP B 1 12 ? 63 -5.203 -30.062 1 22.19 12 ASP B CA 1
ATOM 3078 C C . ASP B 1 12 ? 62.156 -3.953 -29.828 1 22.19 12 ASP B C 1
ATOM 3080 O O . ASP B 1 12 ? 61.062 -4.031 -29.25 1 22.19 12 ASP B O 1
ATOM 3084 N N . ASN B 1 13 ? 62.906 -2.797 -30.031 1 24.47 13 ASN B N 1
ATOM 3085 C CA . ASN B 1 13 ? 62.281 -1.644 -29.375 1 24.47 13 ASN B CA 1
ATOM 3086 C C . ASN B 1 13 ? 61.031 -1.203 -30.094 1 24.47 13 ASN B C 1
ATOM 3088 O O . ASN B 1 13 ? 60.281 -0.377 -29.562 1 24.47 13 ASN B O 1
ATOM 3092 N N . SER B 1 14 ? 61.188 -1.438 -31.406 1 23.39 14 SER B N 1
ATOM 3093 C CA . SER B 1 14 ? 60.312 -0.639 -32.25 1 23.39 14 SER B CA 1
ATOM 3094 C C . SER B 1 14 ? 58.844 -1.013 -32.031 1 23.39 14 SER B C 1
ATOM 3096 O O . SER B 1 14 ? 57.938 -0.205 -32.281 1 23.39 14 SER B O 1
ATOM 3098 N N . ILE B 1 15 ? 58.844 -2.363 -31.875 1 23.47 15 ILE B N 1
ATOM 3099 C CA . ILE B 1 15 ? 57.469 -2.822 -31.984 1 23.47 15 ILE B CA 1
ATOM 3100 C C . ILE B 1 15 ? 56.656 -2.238 -30.828 1 23.47 15 ILE B C 1
ATOM 3102 O O . ILE B 1 15 ? 55.406 -2.248 -30.875 1 23.47 15 ILE B O 1
ATOM 3106 N N . ALA B 1 16 ? 57.469 -1.896 -29.781 1 24.22 16 ALA B N 1
ATOM 3107 C CA . ALA B 1 16 ? 56.812 -1.383 -28.594 1 24.22 16 ALA B CA 1
ATOM 3108 C C . ALA B 1 16 ? 56.094 -0.07 -28.891 1 24.22 16 ALA B C 1
ATOM 3110 O O . ALA B 1 16 ? 55.031 0.205 -28.328 1 24.22 16 ALA B O 1
ATOM 3111 N N . ALA B 1 17 ? 56.812 0.663 -29.719 1 24.8 17 ALA B N 1
ATOM 3112 C CA . ALA B 1 17 ? 56.312 2.016 -29.969 1 24.8 17 ALA B CA 1
ATOM 3113 C C . ALA B 1 17 ? 54.969 1.99 -30.703 1 24.8 17 ALA B C 1
ATOM 3115 O O . ALA B 1 17 ? 54.094 2.812 -30.438 1 24.8 17 ALA B O 1
ATOM 3116 N N . LYS B 1 18 ? 55.156 1.236 -31.781 1 24.38 18 LYS B N 1
ATOM 3117 C CA . LYS B 1 18 ? 54 1.277 -32.688 1 24.38 18 LYS B CA 1
ATOM 3118 C C . LYS B 1 18 ? 52.75 0.777 -31.984 1 24.38 18 LYS B C 1
ATOM 3120 O O . LYS B 1 18 ? 51.625 1.093 -32.406 1 24.38 18 LYS B O 1
ATOM 3125 N N . LEU B 1 19 ? 53.062 -0.219 -31.156 1 22.7 19 LEU B N 1
ATOM 3126 C CA . LEU B 1 19 ? 51.938 -0.794 -30.453 1 22.7 19 LEU B CA 1
ATOM 3127 C C . LEU B 1 19 ? 51.25 0.238 -29.547 1 22.7 19 LEU B C 1
ATOM 3129 O O . LEU B 1 19 ? 50.125 0.052 -29.125 1 22.7 19 LEU B O 1
ATOM 3133 N N . ARG B 1 20 ? 52.062 1.229 -29.172 1 24.3 20 ARG B N 1
ATOM 3134 C CA . ARG B 1 20 ? 51.562 2.365 -28.391 1 2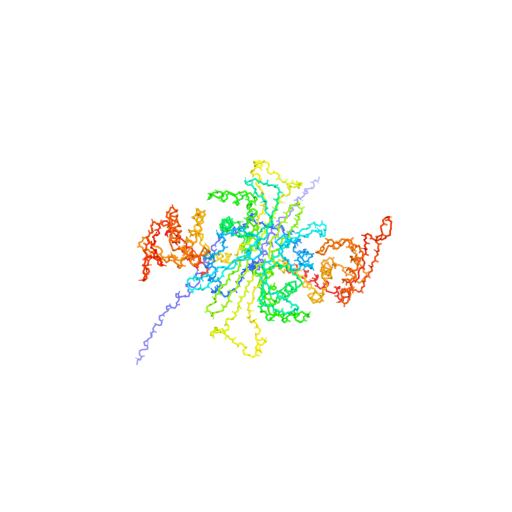4.3 20 ARG B CA 1
ATOM 3135 C C . ARG B 1 20 ? 50.562 3.18 -29.219 1 24.3 20 ARG B C 1
ATOM 3137 O O . ARG B 1 20 ? 49.562 3.686 -28.672 1 24.3 20 ARG B O 1
ATOM 3144 N N . ASN B 1 21 ? 51.094 3.594 -30.438 1 23.08 21 ASN B N 1
ATOM 3145 C CA . ASN B 1 21 ? 50.312 4.504 -31.266 1 23.08 21 ASN B CA 1
ATOM 3146 C C . ASN B 1 21 ? 48.938 3.922 -31.594 1 23.08 21 ASN B C 1
ATOM 3148 O O . ASN B 1 21 ? 48 4.66 -31.922 1 23.08 21 ASN B O 1
ATOM 3152 N N . MET B 1 22 ? 49.125 2.689 -32.156 1 21.92 22 MET B N 1
ATOM 3153 C CA . MET B 1 22 ? 47.844 2.133 -32.594 1 21.92 22 MET B CA 1
ATOM 3154 C C . MET B 1 22 ? 46.844 2.123 -31.469 1 21.92 22 MET B C 1
ATOM 3156 O O . MET B 1 22 ? 45.656 1.812 -31.672 1 21.92 22 MET B O 1
ATOM 3160 N N . GLN B 1 23 ? 47.312 1.961 -30.234 1 23.47 23 GLN B N 1
ATOM 3161 C CA . GLN B 1 23 ? 46.469 1.906 -29.047 1 23.47 23 GLN B CA 1
ATOM 3162 C C . GLN B 1 23 ? 45.75 3.234 -28.828 1 23.47 23 GLN B C 1
ATOM 3164 O O . GLN B 1 23 ? 44.812 3.312 -28.016 1 23.47 23 GLN B O 1
ATOM 3169 N N . HIS B 1 24 ? 46.312 4.367 -29.141 1 24.47 24 HIS B N 1
ATOM 3170 C CA . HIS B 1 24 ? 45.781 5.719 -28.953 1 24.47 24 HIS B CA 1
ATOM 3171 C C . HIS B 1 24 ? 44.5 5.941 -29.75 1 24.47 24 HIS B C 1
ATOM 3173 O O . HIS B 1 24 ? 43.594 6.645 -29.281 1 24.47 24 HIS B O 1
ATOM 3179 N N . ARG B 1 25 ? 44.75 5.961 -31.125 1 23.89 25 ARG B N 1
ATOM 3180 C CA . ARG B 1 25 ? 43.688 6.465 -31.984 1 23.89 25 ARG B CA 1
ATOM 3181 C C . ARG B 1 25 ? 42.375 5.723 -31.734 1 23.89 25 ARG B C 1
ATOM 3183 O O . ARG B 1 25 ? 41.312 6.258 -32 1 23.89 25 ARG B O 1
ATOM 3190 N N . ASN B 1 26 ? 42.562 4.457 -31.906 1 20.94 26 ASN B N 1
ATOM 3191 C CA . ASN B 1 26 ? 41.344 3.662 -31.953 1 20.94 26 ASN B CA 1
ATOM 3192 C C . ASN B 1 26 ? 40.5 3.859 -30.688 1 20.94 26 ASN B C 1
ATOM 3194 O O . ASN B 1 26 ? 39.5 3.172 -30.484 1 20.94 26 ASN B O 1
ATOM 3198 N N . MET B 1 27 ? 41.125 4.242 -29.641 1 22.5 27 MET B N 1
ATOM 3199 C CA . MET B 1 27 ? 40.469 4.379 -28.359 1 22.5 27 MET B CA 1
ATOM 3200 C C . MET B 1 27 ? 39.406 5.465 -28.406 1 22.5 27 MET B C 1
ATOM 3202 O O . MET B 1 27 ? 38.781 5.785 -27.391 1 22.5 27 MET B O 1
ATOM 3206 N N . GLN B 1 28 ? 39.5 6.434 -29.25 1 21.64 28 GLN B N 1
ATOM 3207 C CA . GLN B 1 28 ? 38.594 7.57 -29.469 1 21.64 28 GLN B CA 1
ATOM 3208 C C . GLN B 1 28 ? 37.156 7.105 -29.719 1 21.64 28 GLN B C 1
ATOM 3210 O O . GLN B 1 28 ? 36.406 7.797 -30.391 1 21.64 28 GLN B O 1
ATOM 3215 N N . ARG B 1 29 ? 37.062 5.895 -30.047 1 22.97 29 ARG B N 1
ATOM 3216 C CA . ARG B 1 29 ? 35.656 5.594 -30.406 1 22.97 29 ARG B CA 1
ATOM 3217 C C . ARG B 1 29 ? 34.688 6.363 -29.5 1 22.97 29 ARG B C 1
ATOM 3219 O O . ARG B 1 29 ? 34.844 6.355 -28.281 1 22.97 29 ARG B O 1
ATOM 3226 N N . SER B 1 30 ? 34.156 7.465 -30.078 1 21.55 30 SER B N 1
ATOM 3227 C CA . SER B 1 30 ? 33.156 8.445 -29.641 1 21.55 30 SER B CA 1
ATOM 3228 C C . SER B 1 30 ? 32.125 7.805 -28.719 1 21.55 30 SER B C 1
ATOM 3230 O O . SER B 1 30 ? 31.406 6.902 -29.141 1 21.55 30 SER B O 1
ATOM 3232 N N . ALA B 1 31 ? 32.469 7.559 -27.562 1 24.52 31 ALA B N 1
ATOM 3233 C CA . ALA B 1 31 ? 31.688 6.852 -26.547 1 24.52 31 ALA B CA 1
ATOM 3234 C C . ALA B 1 31 ? 30.219 7.23 -26.641 1 24.52 31 ALA B C 1
ATOM 3236 O O . ALA B 1 31 ? 29.859 8.414 -26.562 1 24.52 31 ALA B O 1
ATOM 3237 N N . GLY B 1 32 ? 29.469 6.598 -27.547 1 24.62 32 GLY B N 1
ATOM 3238 C CA . GLY B 1 32 ? 28.094 6.844 -27.922 1 24.62 32 GLY B CA 1
ATOM 3239 C C . GLY B 1 32 ? 27.266 7.441 -26.797 1 24.62 32 GLY B C 1
ATOM 3240 O O . GLY B 1 32 ? 27.656 7.363 -25.625 1 24.62 32 GLY B O 1
ATOM 3241 N N . PRO B 1 33 ? 26.531 8.578 -27.125 1 25.55 33 PRO B N 1
ATOM 3242 C CA . PRO B 1 33 ? 25.953 9.391 -26.047 1 25.55 33 PRO B CA 1
ATOM 3243 C C . PRO B 1 33 ? 25.609 8.57 -24.797 1 25.55 33 PRO B C 1
ATOM 3245 O O . PRO B 1 33 ? 25.312 7.375 -24.906 1 25.55 33 PRO B O 1
ATOM 3248 N N . ASP B 1 34 ? 26.328 8.719 -23.797 1 25.94 34 ASP B N 1
ATOM 3249 C CA . ASP B 1 34 ? 26.234 8.141 -22.453 1 25.94 34 ASP B CA 1
ATOM 3250 C C . ASP B 1 34 ? 24.797 7.75 -22.125 1 25.94 34 ASP B C 1
ATOM 3252 O O . ASP B 1 34 ? 23.938 8.617 -21.969 1 25.94 34 ASP B O 1
ATOM 3256 N N . LEU B 1 35 ? 24.266 6.906 -22.875 1 23.34 35 LEU B N 1
ATOM 3257 C CA . LEU B 1 35 ? 22.953 6.301 -22.672 1 23.34 35 LEU B CA 1
ATOM 3258 C C . LEU B 1 35 ? 22.641 6.184 -21.188 1 23.34 35 LEU B C 1
ATOM 3260 O O . LEU B 1 35 ? 22.953 5.172 -20.562 1 23.34 35 LEU B O 1
ATOM 3264 N N . GLN B 1 36 ? 23.188 7.023 -20.391 1 25.7 36 GLN B N 1
ATOM 3265 C CA . GLN B 1 36 ? 22.797 7.23 -19 1 25.7 36 GLN B CA 1
ATOM 3266 C C . GLN B 1 36 ? 21.328 6.898 -18.766 1 25.7 36 GLN B C 1
ATOM 3268 O O . GLN B 1 36 ? 20.453 7.609 -19.25 1 25.7 36 GLN B O 1
ATOM 3273 N N . GLY B 1 37 ? 21.109 5.758 -18.891 1 25.59 37 GLY B N 1
ATOM 3274 C CA . GLY B 1 37 ? 19.797 5.133 -18.828 1 25.59 37 GLY B CA 1
ATOM 3275 C C . GLY B 1 37 ? 18.875 5.797 -17.828 1 25.59 37 GLY B C 1
ATOM 3276 O O . GLY B 1 37 ? 19.219 5.941 -16.656 1 25.59 37 GLY B O 1
ATOM 3277 N N . GLU B 1 38 ? 18.422 7 -18.25 1 27.2 38 GLU B N 1
ATOM 3278 C CA . GLU B 1 38 ? 17.328 7.652 -17.516 1 27.2 38 GLU B CA 1
ATOM 3279 C C . GLU B 1 38 ? 16.5 6.633 -16.734 1 27.2 38 GLU B C 1
ATOM 3281 O O . GLU B 1 38 ? 15.789 5.824 -17.344 1 27.2 38 GLU B O 1
ATOM 3286 N N . LEU B 1 39 ? 17.234 6.105 -15.867 1 26.11 39 LEU B N 1
ATOM 3287 C CA . LEU B 1 39 ? 16.562 5.199 -14.93 1 26.11 39 LEU B CA 1
ATOM 3288 C C . LEU B 1 39 ? 15.133 5.641 -14.672 1 26.11 39 LEU B C 1
ATOM 3290 O O . LEU B 1 39 ? 14.883 6.805 -14.352 1 26.11 39 LEU B O 1
ATOM 3294 N N . PHE B 1 40 ? 14.258 5.18 -15.438 1 27.05 40 PHE B N 1
ATOM 3295 C CA . PHE B 1 40 ? 12.812 5.309 -15.352 1 27.05 40 PHE B CA 1
ATOM 3296 C C . PHE B 1 40 ? 12.367 5.453 -13.898 1 27.05 40 PHE B C 1
ATOM 3298 O O . PHE B 1 40 ? 12.75 4.648 -13.047 1 27.05 40 PHE B O 1
ATOM 3305 N N . ASN B 1 41 ? 12.578 6.633 -13.438 1 30.06 41 ASN B N 1
ATOM 3306 C CA . ASN B 1 41 ? 11.977 6.906 -12.141 1 30.06 41 ASN B CA 1
ATOM 3307 C C . ASN B 1 41 ? 10.539 6.398 -12.07 1 30.06 41 ASN B C 1
ATOM 3309 O O . ASN B 1 41 ? 9.648 6.941 -12.734 1 30.06 41 ASN B O 1
ATOM 3313 N N . PRO B 1 42 ? 10.383 5.238 -11.906 1 29.81 42 PRO B N 1
ATOM 3314 C CA . PRO B 1 42 ? 9.109 4.531 -12.062 1 29.81 42 PRO B CA 1
ATOM 3315 C C . PRO B 1 42 ? 7.934 5.281 -11.438 1 29.81 42 PRO B C 1
ATOM 3317 O O . PRO B 1 42 ? 6.777 4.953 -11.703 1 29.81 42 PRO B O 1
ATOM 3320 N N . TYR B 1 43 ? 8.227 6.047 -10.523 1 29.89 43 TYR B N 1
ATOM 3321 C CA . TYR B 1 43 ? 7.105 6.598 -9.766 1 29.89 43 TYR B CA 1
ATOM 3322 C C . TYR B 1 43 ? 6.762 8 -10.25 1 29.89 43 TYR B C 1
ATOM 3324 O O . TYR B 1 43 ? 6.09 8.758 -9.539 1 29.89 43 TYR B O 1
ATOM 3332 N N . GLU B 1 44 ? 7.344 8.414 -11.359 1 32.25 44 GLU B N 1
ATOM 3333 C CA . GLU B 1 44 ? 6.898 9.742 -11.766 1 32.25 44 GLU B CA 1
ATOM 3334 C C . GLU B 1 44 ? 5.48 9.703 -12.32 1 32.25 44 GLU B C 1
ATOM 3336 O O . GLU B 1 44 ? 5.223 9.055 -13.336 1 32.25 44 GLU B O 1
ATOM 3341 N N . ILE B 1 45 ? 4.484 9.688 -11.695 1 32.25 45 ILE B N 1
ATOM 3342 C CA . ILE B 1 45 ? 3.086 9.828 -12.094 1 32.25 45 ILE B CA 1
ATOM 3343 C C . ILE B 1 45 ? 2.883 11.164 -12.797 1 32.25 45 ILE B C 1
ATOM 3345 O O . ILE B 1 45 ? 3.178 12.219 -12.234 1 32.25 45 ILE B O 1
ATOM 3349 N N . ARG B 1 46 ? 2.854 11.258 -14.125 1 34.53 46 ARG B N 1
ATOM 3350 C CA . ARG B 1 46 ? 2.533 12.508 -14.797 1 34.53 46 ARG B CA 1
ATOM 3351 C C . ARG B 1 46 ? 1.081 12.906 -14.555 1 34.53 46 ARG B C 1
ATOM 3353 O O . ARG B 1 46 ? 0.179 12.438 -15.25 1 34.53 46 ARG B O 1
ATOM 3360 N N . LEU B 1 47 ? 0.571 13.055 -13.445 1 43.22 47 LEU B N 1
ATOM 3361 C CA . LEU B 1 47 ? -0.618 13.875 -13.219 1 43.22 47 LEU B CA 1
ATOM 3362 C C . LEU B 1 47 ? -0.459 15.25 -13.844 1 43.22 47 LEU B C 1
ATOM 3364 O O . LEU B 1 47 ? 0.663 15.711 -14.07 1 43.22 47 LEU B O 1
ATOM 3368 N N . ASP B 1 48 ? -1.453 15.641 -14.492 1 47.72 48 ASP B N 1
ATOM 3369 C CA . ASP B 1 48 ? -1.307 17.047 -14.859 1 47.72 48 ASP B CA 1
ATOM 3370 C C . ASP B 1 48 ? -0.542 17.812 -13.789 1 47.72 48 ASP B C 1
ATOM 3372 O O . ASP B 1 48 ? -0.767 17.625 -12.594 1 47.72 48 ASP B O 1
ATOM 3376 N N . ASP B 1 49 ? 0.542 18.266 -14.234 1 53.69 49 ASP B N 1
ATOM 3377 C CA . ASP B 1 49 ? 1.563 18.938 -13.438 1 53.69 49 ASP B CA 1
ATOM 3378 C C . ASP B 1 49 ? 0.93 19.828 -12.375 1 53.69 49 ASP B C 1
ATOM 3380 O O . ASP B 1 49 ? 1.409 19.875 -11.234 1 53.69 49 ASP B O 1
ATOM 3384 N N . ALA B 1 50 ? -0.254 20.328 -12.797 1 52.69 50 ALA B N 1
ATOM 3385 C CA . ALA B 1 50 ? -0.804 21.297 -11.859 1 52.69 50 ALA B CA 1
ATOM 3386 C C . ALA B 1 50 ? -1.487 20.594 -10.688 1 52.69 50 ALA B C 1
ATOM 3388 O O . ALA B 1 50 ? -1.275 20.969 -9.531 1 52.69 50 ALA B O 1
ATOM 3389 N N . ASP B 1 51 ? -2.289 19.625 -11.047 1 57.94 51 ASP B N 1
ATOM 3390 C CA . ASP B 1 51 ? -3.018 18.906 -10 1 57.94 51 ASP B CA 1
ATOM 3391 C C . ASP B 1 51 ? -2.059 18.172 -9.062 1 57.94 51 ASP B C 1
ATOM 3393 O O . ASP B 1 51 ? -2.24 18.188 -7.848 1 57.94 51 ASP B O 1
ATOM 3397 N N . HIS B 1 52 ? -1.162 17.641 -9.656 1 61.16 52 HIS B N 1
ATOM 3398 C CA . HIS B 1 52 ? -0.17 16.906 -8.875 1 61.16 52 HIS B CA 1
ATOM 3399 C C . HIS B 1 52 ? 0.632 17.859 -7.984 1 61.16 52 HIS B C 1
ATOM 3401 O O . HIS B 1 52 ? 0.92 17.547 -6.828 1 61.16 52 HIS B O 1
ATOM 3407 N N . SER B 1 53 ? 0.901 18.922 -8.539 1 58.03 53 SER B N 1
ATOM 3408 C CA . SER B 1 53 ? 1.664 19.906 -7.781 1 58.03 53 SER B CA 1
ATOM 3409 C C . SER B 1 53 ? 0.888 20.391 -6.559 1 58.03 53 SER B C 1
ATOM 3411 O O . SER B 1 53 ? 1.457 20.531 -5.477 1 58.03 53 SER B O 1
ATOM 3413 N N . ASN B 1 54 ? -0.326 20.5 -6.805 1 60.88 54 ASN B N 1
ATOM 3414 C CA . ASN B 1 54 ? -1.17 20.938 -5.699 1 60.88 54 ASN B CA 1
ATOM 3415 C C . ASN B 1 54 ? -1.253 19.875 -4.602 1 60.88 54 ASN B C 1
ATOM 3417 O O . ASN B 1 54 ? -1.173 20.203 -3.416 1 60.88 54 ASN B O 1
ATOM 3421 N N . LEU B 1 55 ? -1.308 18.75 -5.086 1 62.78 55 LEU B N 1
ATOM 3422 C CA . LEU B 1 55 ? -1.434 17.656 -4.121 1 62.78 55 LEU B CA 1
ATOM 3423 C C . LEU B 1 55 ? -0.147 17.5 -3.318 1 62.78 55 LEU B C 1
ATOM 3425 O O . LEU B 1 55 ? -0.192 17.266 -2.107 1 62.78 55 LEU B O 1
ATOM 3429 N N . VAL B 1 56 ? 0.924 17.641 -3.971 1 65.81 56 VAL B N 1
ATOM 3430 C CA . VAL B 1 56 ? 2.217 17.531 -3.303 1 65.81 56 VAL B CA 1
ATOM 3431 C C . VAL B 1 56 ? 2.342 18.625 -2.238 1 65.81 56 VAL B C 1
ATOM 3433 O O . VAL B 1 56 ? 2.811 18.359 -1.128 1 65.81 56 VAL B O 1
ATOM 3436 N N . SER B 1 57 ? 1.78 19.688 -2.561 1 64.38 57 SER B N 1
ATOM 3437 C CA . SER B 1 57 ? 1.917 20.844 -1.677 1 64.38 57 SER B CA 1
ATOM 3438 C C . SER B 1 57 ? 1.038 20.703 -0.438 1 64.38 57 SER B C 1
ATOM 3440 O O . SER B 1 57 ? 1.39 21.188 0.639 1 64.38 57 SER B O 1
ATOM 3442 N N . ILE B 1 58 ? -0.024 19.938 -0.653 1 67.19 58 ILE B N 1
ATOM 3443 C CA . ILE B 1 58 ? -0.969 19.938 0.459 1 67.19 58 ILE B CA 1
ATOM 3444 C C . ILE B 1 58 ? -0.813 18.656 1.27 1 67.19 58 ILE B C 1
ATOM 3446 O O . ILE B 1 58 ? -1.367 18.531 2.365 1 67.19 58 ILE B O 1
ATOM 3450 N N . TYR B 1 59 ? -0.015 17.766 0.841 1 79.25 59 TYR B N 1
ATOM 3451 C CA . TYR B 1 59 ? 0.089 16.453 1.474 1 79.25 59 TYR B CA 1
ATOM 3452 C C . TYR B 1 59 ? 0.35 16.578 2.969 1 79.25 59 TYR B C 1
ATOM 3454 O O . TYR B 1 59 ? -0.302 15.93 3.781 1 79.25 59 TYR B O 1
ATOM 3462 N N . ASP B 1 60 ? 1.219 17.422 3.322 1 75 60 ASP B N 1
ATOM 3463 C CA . ASP B 1 60 ? 1.631 17.547 4.719 1 75 60 ASP B CA 1
ATOM 3464 C C . ASP B 1 60 ? 0.558 18.25 5.547 1 75 60 ASP B C 1
ATOM 3466 O O . ASP B 1 60 ? 0.521 18.109 6.773 1 75 60 ASP B O 1
ATOM 3470 N N . ALA B 1 61 ? -0.233 18.953 4.844 1 72.12 61 ALA B N 1
ATOM 3471 C CA . ALA B 1 61 ? -1.276 19.688 5.559 1 72.12 61 ALA B CA 1
ATOM 3472 C C . ALA B 1 61 ? -2.504 18.812 5.785 1 72.12 61 ALA B C 1
ATOM 3474 O O . ALA B 1 61 ? -3.369 19.141 6.602 1 72.12 61 ALA B O 1
ATOM 3475 N N . LEU B 1 62 ? -2.57 17.719 5.168 1 80.19 62 LEU B N 1
ATOM 3476 C CA . LEU B 1 62 ? -3.725 16.844 5.281 1 80.19 62 LEU B CA 1
ATOM 3477 C C . LEU B 1 62 ? -3.674 16.047 6.582 1 80.19 62 LEU B C 1
ATOM 3479 O O . LEU B 1 62 ? -2.592 15.719 7.074 1 80.19 62 LEU B O 1
ATOM 3483 N N . PRO B 1 63 ? -4.805 15.789 7.145 1 82 63 PRO B N 1
ATOM 3484 C CA . PRO B 1 63 ? -4.848 14.93 8.328 1 82 63 PRO B CA 1
ATOM 3485 C C . PRO B 1 63 ? -4.637 13.461 7.996 1 82 63 PRO B C 1
ATOM 3487 O O . PRO B 1 63 ? -5.605 12.719 7.816 1 82 63 PRO B O 1
ATOM 3490 N N . ARG B 1 64 ? -3.461 13.008 8.055 1 87.69 64 ARG B N 1
ATOM 3491 C CA . ARG B 1 64 ? -3.125 11.68 7.547 1 87.69 64 ARG B CA 1
ATOM 3492 C C . ARG B 1 64 ? -2.887 10.703 8.688 1 87.69 64 ARG B C 1
ATOM 3494 O O . ARG B 1 64 ? -2.627 9.516 8.461 1 87.69 64 ARG B O 1
ATOM 3501 N N . PHE B 1 65 ? -2.852 11.18 9.906 1 88.5 65 PHE B N 1
ATOM 3502 C CA . PHE B 1 65 ? -2.604 10.328 11.062 1 88.5 65 PHE B CA 1
ATOM 3503 C C . PHE B 1 65 ? -3.742 10.43 12.062 1 88.5 65 PHE B C 1
ATOM 3505 O O . PHE B 1 65 ? -4.375 11.484 12.188 1 88.5 65 PHE B O 1
ATOM 3512 N N . SER B 1 66 ? -3.979 9.281 12.703 1 84.19 66 SER B N 1
ATOM 3513 C CA . SER B 1 66 ? -5.066 9.242 13.68 1 84.19 66 SER B CA 1
ATOM 3514 C C . SER B 1 66 ? -4.59 9.695 15.055 1 84.19 66 SER B C 1
ATOM 3516 O O . SER B 1 66 ? -3.682 9.086 15.633 1 84.19 66 SER B O 1
ATOM 3518 N N . TRP B 1 67 ? -5.184 10.648 15.547 1 71.94 67 TRP B N 1
ATOM 3519 C CA . TRP B 1 67 ? -4.812 11.141 16.875 1 71.94 67 TRP B CA 1
ATOM 3520 C C . TRP B 1 67 ? -5.879 10.789 17.906 1 71.94 67 TRP B C 1
ATOM 3522 O O . TRP B 1 67 ? -5.633 10.859 19.109 1 71.94 67 TRP B O 1
ATOM 3532 N N . ALA B 1 68 ? -7.016 10.398 17.438 1 62.84 68 ALA B N 1
ATOM 3533 C CA . ALA B 1 68 ? -8.102 10.078 18.359 1 62.84 68 ALA B CA 1
ATOM 3534 C C . ALA B 1 68 ? -8.008 8.641 18.844 1 62.84 68 ALA B C 1
ATOM 3536 O O . ALA B 1 68 ? -8.078 8.383 20.047 1 62.84 68 ALA B O 1
ATOM 3537 N N . SER B 1 69 ? -8.039 7.73 17.906 1 68.56 69 SER B N 1
ATOM 3538 C CA . SER B 1 69 ? -7.996 6.316 18.281 1 68.56 69 SER B CA 1
ATOM 3539 C C . SER B 1 69 ? -7.035 5.543 17.391 1 68.56 69 SER B C 1
ATOM 3541 O O . SER B 1 69 ? -7.289 5.379 16.188 1 68.56 69 SER B O 1
ATOM 3543 N N . LYS B 1 70 ? -6.047 5.066 18.094 1 79.69 70 LYS B N 1
ATOM 3544 C CA . LYS B 1 70 ? -5.082 4.266 17.344 1 79.69 70 LYS B CA 1
ATOM 3545 C C . LYS B 1 70 ? -5.59 2.842 17.141 1 79.69 70 LYS B C 1
ATOM 3547 O O . LYS B 1 70 ? -5.406 2.258 16.062 1 79.69 70 LYS B O 1
ATOM 3552 N N . THR B 1 71 ? -6.289 2.391 18.141 1 90.06 71 THR B N 1
ATOM 3553 C CA . THR B 1 71 ? -6.68 0.986 18.141 1 90.06 71 THR B CA 1
ATOM 3554 C C . THR B 1 71 ? -8.195 0.846 18.016 1 90.06 71 THR B C 1
ATOM 3556 O O . THR B 1 71 ? -8.945 1.524 18.719 1 90.06 71 THR B O 1
ATOM 3559 N N . VAL B 1 72 ? -8.602 0.052 17.078 1 93 72 VAL B N 1
ATOM 3560 C CA . VAL B 1 72 ? -10.023 -0.219 16.906 1 93 72 VAL B CA 1
ATOM 3561 C C . VAL B 1 72 ? -10.273 -1.724 16.953 1 93 72 VAL B C 1
ATOM 3563 O O . VAL B 1 72 ? -9.391 -2.52 16.641 1 93 72 VAL B O 1
ATOM 3566 N N . ARG B 1 73 ? -11.492 -2.121 17.297 1 90.94 73 ARG B N 1
ATOM 3567 C CA . ARG B 1 73 ? -11.766 -3.535 17.547 1 90.94 73 ARG B CA 1
ATOM 3568 C C . ARG B 1 73 ? -12.938 -4.016 16.703 1 90.94 73 ARG B C 1
ATOM 3570 O O . ARG B 1 73 ? -13.328 -5.184 16.781 1 90.94 73 ARG B O 1
ATOM 3577 N N . ASP B 1 74 ? -13.438 -3.086 15.914 1 90.56 74 ASP B N 1
ATOM 3578 C CA . ASP B 1 74 ? -14.523 -3.432 15.008 1 90.56 74 ASP B CA 1
ATOM 3579 C C . ASP B 1 74 ? -14.18 -3.076 13.562 1 90.56 74 ASP B C 1
ATOM 3581 O O . ASP B 1 74 ? -13.57 -2.033 13.305 1 90.56 74 ASP B O 1
ATOM 3585 N N . MET B 1 75 ? -14.695 -3.906 12.656 1 89.75 75 MET B N 1
ATOM 3586 C CA . MET B 1 75 ? -14.383 -3.717 11.242 1 89.75 75 MET B CA 1
ATOM 3587 C C . MET B 1 75 ? -14.93 -2.385 10.742 1 89.75 75 MET B C 1
ATOM 3589 O O . MET B 1 75 ? -14.328 -1.753 9.867 1 89.75 75 MET B O 1
ATOM 3593 N N . SER B 1 76 ? -16.031 -1.979 11.289 1 88.94 76 SER B N 1
ATOM 3594 C CA . SER B 1 76 ? -16.656 -0.734 10.867 1 88.94 76 SER B CA 1
ATOM 3595 C C . SER B 1 76 ? -15.812 0.474 11.25 1 88.94 76 SER B C 1
ATOM 3597 O O . SER B 1 76 ? -15.977 1.558 10.688 1 88.94 76 SER B O 1
ATOM 3599 N N . GLN B 1 77 ? -14.922 0.245 12.125 1 91.44 77 GLN B N 1
ATOM 3600 C CA . GLN B 1 77 ? -14.102 1.344 12.617 1 91.44 77 GLN B CA 1
ATOM 3601 C C . GLN B 1 77 ? -12.727 1.336 11.953 1 91.44 77 GLN B C 1
ATOM 3603 O O . GLN B 1 77 ? -11.875 2.174 12.258 1 91.44 77 GLN B O 1
ATOM 3608 N N . MET B 1 78 ? -12.531 0.461 11.016 1 93.5 78 MET B N 1
ATOM 3609 C CA . MET B 1 78 ? -11.219 0.317 10.383 1 93.5 78 MET B CA 1
ATOM 3610 C C . MET B 1 78 ? -11.039 1.339 9.266 1 93.5 78 MET B C 1
ATOM 3612 O O . MET B 1 78 ? -10.039 1.307 8.547 1 93.5 78 MET B O 1
ATOM 3616 N N . SER B 1 79 ? -11.992 2.141 9.133 1 91.88 79 SER B N 1
ATOM 3617 C CA . SER B 1 79 ? -11.922 3.24 8.18 1 91.88 79 SER B CA 1
ATOM 3618 C C . SER B 1 79 ? -12.383 4.551 8.805 1 91.88 79 SER B C 1
ATOM 3620 O O . SER B 1 79 ? -13.375 4.578 9.539 1 91.88 79 SER B O 1
ATOM 3622 N N . THR B 1 80 ? -11.609 5.547 8.617 1 88 80 THR B N 1
ATOM 3623 C CA . THR B 1 80 ? -11.992 6.875 9.07 1 88 80 THR B CA 1
ATOM 3624 C C . THR B 1 80 ? -11.844 7.898 7.945 1 88 80 THR B C 1
ATOM 3626 O O . THR B 1 80 ? -10.953 7.777 7.105 1 88 80 THR B O 1
ATOM 3629 N N . GLN B 1 81 ? -12.758 8.773 7.922 1 87.75 81 GLN B N 1
ATOM 3630 C CA . GLN B 1 81 ? -12.773 9.797 6.879 1 87.75 81 GLN B CA 1
ATOM 3631 C C . GLN B 1 81 ? -12.805 11.195 7.484 1 87.75 81 GLN B C 1
ATOM 3633 O O . GLN B 1 81 ? -13.492 11.438 8.477 1 87.75 81 GLN B O 1
ATOM 3638 N N . LEU B 1 82 ? -11.961 12.047 6.922 1 81.75 82 LEU B N 1
ATOM 3639 C CA . LEU B 1 82 ? -11.922 13.453 7.309 1 81.75 82 LEU B CA 1
ATOM 3640 C C . LEU B 1 82 ? -12.062 14.352 6.086 1 81.75 82 LEU B C 1
ATOM 3642 O O . LEU B 1 82 ? -11.516 14.062 5.023 1 81.75 82 LEU B O 1
ATOM 3646 N N . GLU B 1 83 ? -12.906 15.328 6.219 1 82.88 83 GLU B N 1
ATOM 3647 C CA . GLU B 1 83 ? -13.109 16.266 5.125 1 82.88 83 GLU B CA 1
ATOM 3648 C C . GLU B 1 83 ? -12.852 17.703 5.578 1 82.88 83 GLU B C 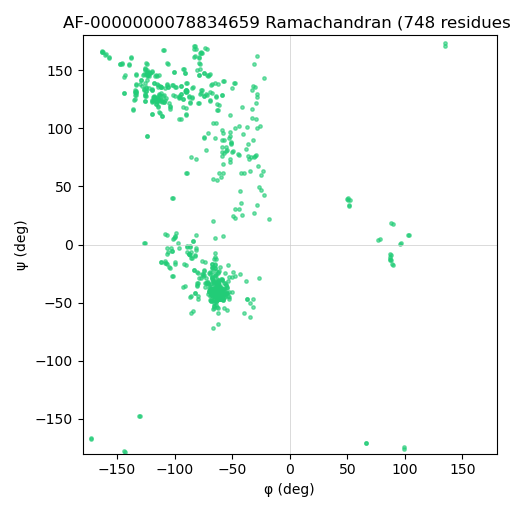1
ATOM 3650 O O . GLU B 1 83 ? -13.016 18.031 6.758 1 82.88 83 GLU B O 1
ATOM 3655 N N . GLY B 1 84 ? -12.383 18.453 4.621 1 77.56 84 GLY B N 1
ATOM 3656 C CA . GLY B 1 84 ? -12.094 19.844 4.887 1 77.56 84 GLY B CA 1
ATOM 3657 C C . GLY B 1 84 ? -11.727 20.625 3.639 1 77.56 84 GLY B C 1
ATOM 3658 O O . GLY B 1 84 ? -12.109 20.25 2.529 1 77.56 84 GLY B O 1
ATOM 3659 N N . SER B 1 85 ? -11.211 21.75 3.896 1 74.75 85 SER B N 1
ATOM 3660 C CA . SER B 1 85 ? -10.781 22.609 2.797 1 74.75 85 SER B CA 1
ATOM 3661 C C . SER B 1 85 ? -9.391 23.188 3.061 1 74.75 85 SER B C 1
ATOM 3663 O O . SER B 1 85 ? -9.078 23.562 4.188 1 74.75 85 SER B O 1
ATOM 3665 N N . LEU B 1 86 ? -8.625 23.078 2.061 1 68.88 86 LEU B N 1
ATOM 3666 C CA . LEU B 1 86 ? -7.312 23.719 2.096 1 68.88 86 LEU B CA 1
ATOM 3667 C C . LEU B 1 86 ? -7.176 24.734 0.979 1 68.88 86 LEU B C 1
ATOM 3669 O O . LEU B 1 86 ? -7.309 24.406 -0.2 1 68.88 86 LEU B O 1
ATOM 3673 N N . ASN B 1 87 ? -6.883 25.953 1.338 1 63.59 87 ASN B N 1
ATOM 3674 C CA . ASN B 1 87 ? -6.785 27.031 0.371 1 63.59 87 ASN B CA 1
ATOM 3675 C C . ASN B 1 87 ? -8.016 27.109 -0.527 1 63.59 87 ASN B C 1
ATOM 3677 O O . ASN B 1 87 ? -7.895 27.234 -1.745 1 63.59 87 ASN B O 1
ATOM 3681 N N . GLY B 1 88 ? -9.086 26.781 0.053 1 67.38 88 GLY B N 1
ATOM 3682 C CA . GLY B 1 88 ? -10.344 26.875 -0.672 1 67.38 88 GLY B CA 1
ATOM 3683 C C . GLY B 1 88 ? -10.664 25.609 -1.459 1 67.38 88 GLY B C 1
ATOM 3684 O O . GLY B 1 88 ? -11.742 25.5 -2.039 1 67.38 88 GLY B O 1
ATOM 3685 N N . GLN B 1 89 ? -9.797 24.781 -1.519 1 71.94 89 GLN B N 1
ATOM 3686 C CA . GLN B 1 89 ? -10.031 23.531 -2.24 1 71.94 89 GLN B CA 1
ATOM 3687 C C . GLN B 1 89 ? -10.477 22.422 -1.291 1 71.94 89 GLN B C 1
ATOM 3689 O O . GLN B 1 89 ? -9.812 22.156 -0.286 1 71.94 89 GLN B O 1
ATOM 3694 N N . PRO B 1 90 ? -11.57 21.859 -1.669 1 79.5 90 PRO B N 1
ATOM 3695 C CA . PRO B 1 90 ? -12.055 20.781 -0.804 1 79.5 90 PRO B CA 1
ATOM 3696 C C . PRO B 1 90 ? -11.188 19.531 -0.89 1 79.5 90 PRO B C 1
ATOM 3698 O O . PRO B 1 90 ? -10.656 19.219 -1.958 1 79.5 90 PRO B O 1
ATOM 3701 N N . PHE B 1 91 ? -11.086 18.875 0.264 1 81.44 91 PHE B N 1
ATOM 3702 C CA . PHE B 1 91 ? -10.391 17.594 0.278 1 81.44 91 PHE B CA 1
ATOM 3703 C C . PHE B 1 91 ? -11.117 16.594 1.164 1 81.44 91 PHE B C 1
ATOM 3705 O O . PHE B 1 91 ? -11.922 16.969 2.016 1 81.44 91 PHE B O 1
ATOM 3712 N N . ARG B 1 92 ? -10.906 15.398 0.854 1 87.75 92 ARG B N 1
ATOM 3713 C CA . ARG B 1 92 ? -11.336 14.281 1.693 1 87.75 92 ARG B CA 1
ATOM 3714 C C . ARG B 1 92 ? -10.211 13.258 1.859 1 87.75 92 ARG B C 1
ATOM 3716 O O . ARG B 1 92 ? -9.562 12.883 0.884 1 87.75 92 ARG B O 1
ATOM 3723 N N . VAL B 1 93 ? -9.938 12.922 3.09 1 89.38 93 VAL B N 1
ATOM 3724 C CA . VAL B 1 93 ? -8.914 11.938 3.391 1 89.38 93 VAL B CA 1
ATOM 3725 C C . VAL B 1 93 ? -9.547 10.703 4.031 1 89.38 93 VAL B C 1
ATOM 3727 O O . VAL B 1 93 ? -10.32 10.82 4.98 1 89.38 93 VAL B O 1
ATOM 3730 N N . VAL B 1 94 ? -9.266 9.594 3.457 1 92.81 94 VAL B N 1
ATOM 3731 C CA . VAL B 1 94 ? -9.734 8.336 4.023 1 92.81 94 VAL B CA 1
ATOM 3732 C C . VAL B 1 94 ? -8.539 7.508 4.496 1 92.81 94 VAL B C 1
ATOM 3734 O O . VAL B 1 94 ? -7.68 7.137 3.699 1 92.81 94 VAL B O 1
ATOM 3737 N N . MET B 1 95 ? -8.492 7.227 5.77 1 93.25 95 MET B N 1
ATOM 3738 C CA . MET B 1 95 ? -7.453 6.395 6.367 1 93.25 95 MET B CA 1
ATOM 3739 C C . MET B 1 95 ? -7.988 5.012 6.719 1 93.25 95 MET B C 1
ATOM 3741 O O . MET B 1 95 ? -9.078 4.891 7.285 1 93.25 95 MET B O 1
ATOM 3745 N N . LYS B 1 96 ? -7.207 4.055 6.379 1 95.25 96 LYS B N 1
ATOM 3746 C CA . LYS B 1 96 ? -7.59 2.695 6.746 1 95.25 96 LYS B CA 1
ATOM 3747 C C . LYS B 1 96 ? -6.602 2.098 7.746 1 95.25 96 LYS B C 1
ATOM 3749 O O . LYS B 1 96 ? -5.391 2.275 7.609 1 95.25 96 LYS B O 1
ATOM 3754 N N . ALA B 1 97 ? -7.176 1.448 8.719 1 95.62 97 ALA B N 1
ATOM 3755 C CA . ALA B 1 97 ? -6.359 0.75 9.703 1 95.62 97 ALA B CA 1
ATOM 3756 C C . ALA B 1 97 ? -5.922 -0.62 9.188 1 95.62 97 ALA B C 1
ATOM 3758 O O . ALA B 1 97 ? -6.461 -1.115 8.195 1 95.62 97 ALA B O 1
ATOM 3759 N N . VAL B 1 98 ? -4.941 -1.146 9.789 1 94.94 98 VAL B N 1
ATOM 3760 C CA . VAL B 1 98 ? -4.449 -2.475 9.438 1 94.94 98 VAL B CA 1
ATOM 3761 C C . VAL B 1 98 ? -4.73 -3.449 10.578 1 94.94 98 VAL B C 1
ATOM 3763 O O . VAL B 1 98 ? -4.598 -3.096 11.758 1 94.94 98 VAL B O 1
ATOM 3766 N N . SER B 1 99 ? -5.191 -4.582 10.242 1 94.25 99 SER B N 1
ATOM 3767 C CA . SER B 1 99 ? -5.41 -5.621 11.242 1 94.25 99 SER B CA 1
ATOM 3768 C C . SER B 1 99 ? -4.094 -6.246 11.695 1 94.25 99 SER B C 1
ATOM 3770 O O . SER B 1 99 ? -3.297 -6.691 10.867 1 94.25 99 SER B O 1
ATOM 3772 N N . MET B 1 100 ? -3.885 -6.289 12.984 1 92.81 100 MET B N 1
ATOM 3773 C CA . MET B 1 100 ? -2.668 -6.871 13.547 1 92.81 100 MET B CA 1
ATOM 3774 C C . MET B 1 100 ? -2.953 -7.555 14.875 1 92.81 100 MET B C 1
ATOM 3776 O O . MET B 1 100 ? -3.914 -7.207 15.562 1 92.81 100 MET B O 1
ATOM 3780 N N . GLU B 1 101 ? -2.078 -8.477 15.133 1 90.69 101 GLU B N 1
ATOM 3781 C CA . GLU B 1 101 ? -2.135 -9.141 16.422 1 90.69 101 GLU B CA 1
ATOM 3782 C C . GLU B 1 101 ? -1.234 -8.453 17.453 1 90.69 101 GLU B C 1
ATOM 3784 O O . GLU B 1 101 ? -0.049 -8.234 17.188 1 90.69 101 GLU B O 1
ATOM 3789 N N . ILE B 1 102 ? -1.827 -8.094 18.562 1 88.44 102 ILE B N 1
ATOM 3790 C CA . ILE B 1 102 ? -1.029 -7.441 19.594 1 88.44 102 ILE B CA 1
ATOM 3791 C C . ILE B 1 102 ? -1.181 -8.195 20.906 1 88.44 102 ILE B C 1
ATOM 3793 O O . ILE B 1 102 ? -2.193 -8.859 21.141 1 88.44 102 ILE B O 1
ATOM 3797 N N . PRO B 1 103 ? -0.135 -8.117 21.703 1 87.12 103 PRO B N 1
ATOM 3798 C CA . PRO B 1 103 ? -0.248 -8.758 23.016 1 87.12 103 PRO B CA 1
ATOM 3799 C C . PRO B 1 103 ? -1.254 -8.062 23.922 1 87.12 103 PRO B C 1
ATOM 3801 O O . PRO B 1 103 ? -1.355 -6.832 23.906 1 87.12 103 PRO B O 1
ATOM 3804 N N . ILE B 1 104 ? -2.016 -8.867 24.609 1 87.06 104 ILE B N 1
ATOM 3805 C CA . ILE B 1 104 ? -2.936 -8.336 25.594 1 87.06 104 ILE B CA 1
ATOM 3806 C C . ILE B 1 104 ? -2.174 -8.016 26.891 1 87.06 104 ILE B C 1
ATOM 3808 O O . ILE B 1 104 ? -1.438 -8.867 27.406 1 87.06 104 ILE B O 1
ATOM 3812 N N . LYS B 1 105 ? -2.301 -6.809 27.188 1 81.31 105 LYS B N 1
ATOM 3813 C CA . LYS B 1 105 ? -1.641 -6.422 28.438 1 81.31 105 LYS B CA 1
ATOM 3814 C C . LYS B 1 105 ? -2.66 -6.117 29.531 1 81.31 105 LYS B C 1
ATOM 3816 O O . LYS B 1 105 ? -3.688 -5.488 29.266 1 81.31 105 LYS B O 1
ATOM 3821 N N . ILE B 1 106 ? -2.572 -6.785 30.609 1 77.12 106 ILE B N 1
ATOM 3822 C CA . ILE B 1 106 ? -3.354 -6.469 31.797 1 77.12 106 ILE B CA 1
ATOM 3823 C C . ILE B 1 106 ? -2.463 -5.781 32.844 1 77.12 106 ILE B C 1
ATOM 3825 O O . ILE B 1 106 ? -1.483 -6.367 33.312 1 77.12 106 ILE B O 1
ATOM 3829 N N . LYS B 1 107 ? -2.781 -4.676 33.219 1 75.94 107 LYS B N 1
ATOM 3830 C CA . LYS B 1 107 ? -2.021 -3.855 34.156 1 75.94 107 LYS B CA 1
ATOM 3831 C C . LYS B 1 107 ? -0.557 -3.754 33.75 1 75.94 107 LYS B C 1
ATOM 3833 O O . LYS B 1 107 ? 0.341 -3.957 34.562 1 75.94 107 LYS B O 1
ATOM 3838 N N . GLY B 1 108 ? -0.285 -3.652 32.406 1 72.56 108 GLY B N 1
ATOM 3839 C CA . GLY B 1 108 ? 1.046 -3.432 31.859 1 72.56 108 GLY B CA 1
ATOM 3840 C C . GLY B 1 108 ? 1.816 -4.719 31.641 1 72.56 108 GLY B C 1
ATOM 3841 O O . GLY B 1 108 ? 2.916 -4.695 31.078 1 72.56 108 GLY B O 1
ATOM 3842 N N . LYS B 1 109 ? 1.23 -5.73 32.188 1 78.25 109 LYS B N 1
ATOM 3843 C CA . LYS B 1 109 ? 1.929 -7.008 32.094 1 78.25 109 LYS B CA 1
ATOM 3844 C C . LYS B 1 109 ? 1.34 -7.859 30.969 1 78.25 109 LYS B C 1
ATOM 3846 O O . LYS B 1 109 ? 0.119 -7.938 30.812 1 78.25 109 LYS B O 1
ATOM 3851 N N . ALA B 1 110 ? 2.217 -8.461 30.172 1 78.06 110 ALA B N 1
ATOM 3852 C CA . ALA B 1 110 ? 1.796 -9.336 29.078 1 78.06 110 ALA B CA 1
ATOM 3853 C C . ALA B 1 110 ? 1.181 -10.625 29.609 1 78.06 110 ALA B C 1
ATOM 3855 O O . ALA B 1 110 ? 1.721 -11.242 30.531 1 78.06 110 ALA B O 1
ATOM 3856 N N . THR B 1 111 ? 0.031 -11.008 29.297 1 85.19 111 THR B N 1
ATOM 3857 C CA . THR B 1 111 ? -0.685 -12.203 29.719 1 85.19 111 THR B CA 1
ATOM 3858 C C . THR B 1 111 ? -0.281 -13.414 28.891 1 85.19 111 THR B C 1
ATOM 3860 O O . THR B 1 111 ? -0.653 -14.547 29.188 1 85.19 111 THR B O 1
ATOM 3863 N N . GLY B 1 112 ? 0.472 -13.109 27.844 1 82.44 112 GLY B N 1
ATOM 3864 C CA . GLY B 1 112 ? 0.809 -14.18 26.938 1 82.44 112 GLY B CA 1
ATOM 3865 C C . GLY B 1 112 ? -0.236 -14.398 25.859 1 82.44 112 GLY B C 1
ATOM 3866 O O . GLY B 1 112 ? -0.016 -15.164 24.906 1 82.44 112 GLY B O 1
ATOM 3867 N N . GLN B 1 113 ? -1.354 -13.773 26.078 1 89 113 GLN B N 1
ATOM 3868 C CA . GLN B 1 113 ? -2.416 -13.867 25.078 1 89 113 GLN B CA 1
ATOM 3869 C C . GLN B 1 113 ? -2.336 -12.719 24.078 1 89 113 GLN B C 1
ATOM 3871 O O . GLN B 1 113 ? -1.752 -11.672 24.375 1 89 113 GLN B O 1
ATOM 3876 N N . THR B 1 114 ? -2.795 -13.008 22.891 1 89 114 THR B N 1
ATOM 3877 C CA . THR B 1 114 ? -2.785 -11.992 21.844 1 89 114 THR B CA 1
ATOM 3878 C C . THR B 1 114 ? -4.203 -11.703 21.359 1 89 114 THR B C 1
ATOM 3880 O O . THR B 1 114 ? -5.117 -12.5 21.578 1 89 114 THR B O 1
ATOM 3883 N N . GLU B 1 115 ? -4.457 -10.531 20.953 1 90.88 115 GLU B N 1
ATOM 3884 C CA . GLU B 1 115 ? -5.73 -10.141 20.344 1 90.88 115 GLU B CA 1
ATOM 3885 C C . GLU B 1 115 ? -5.523 -9.461 19 1 90.88 115 GLU B C 1
ATOM 3887 O O . GLU B 1 115 ? -4.5 -8.812 18.781 1 90.88 115 GLU B O 1
ATOM 3892 N N . TRP B 1 116 ? -6.488 -9.719 18.141 1 93 116 TRP B N 1
ATOM 3893 C CA . TRP B 1 116 ? -6.477 -9.055 16.844 1 93 116 TRP B CA 1
ATOM 3894 C C . TRP B 1 116 ? -7.195 -7.707 16.922 1 93 116 TRP B C 1
ATOM 3896 O O . TRP B 1 116 ? -8.32 -7.625 17.422 1 93 116 TRP B O 1
ATOM 3906 N N . VAL B 1 117 ? -6.504 -6.672 16.469 1 93.75 117 VAL B N 1
ATOM 3907 C CA . VAL B 1 117 ? -7.07 -5.324 16.5 1 93.75 117 VAL B CA 1
ATOM 3908 C C . VAL B 1 117 ? -6.738 -4.605 15.188 1 93.75 117 VAL B C 1
ATOM 3910 O O . VAL B 1 117 ? -5.902 -5.07 14.414 1 93.75 117 VAL B O 1
ATOM 3913 N N . GLY B 1 118 ? -7.52 -3.547 14.93 1 94.69 118 GLY B N 1
ATOM 3914 C CA . GLY B 1 118 ? -7.137 -2.605 13.891 1 94.69 118 GLY B CA 1
ATOM 3915 C C . GLY B 1 118 ? -6.277 -1.465 14.398 1 94.69 118 GLY B C 1
ATOM 3916 O O . GLY B 1 118 ? -6.602 -0.842 15.414 1 94.69 118 GLY B O 1
ATOM 3917 N N . LEU B 1 119 ? -5.188 -1.197 13.734 1 95.44 119 LEU B N 1
ATOM 3918 C CA . LEU B 1 119 ? -4.289 -0.125 14.141 1 95.44 119 LEU B CA 1
ATOM 3919 C C . LEU B 1 119 ? -4.184 0.94 13.055 1 95.44 119 LEU B C 1
ATOM 3921 O O . LEU B 1 119 ? -3.891 0.627 11.898 1 95.44 119 LEU B O 1
ATOM 3925 N N . TYR B 1 120 ? -4.422 2.199 13.461 1 95.5 120 TYR B N 1
ATOM 3926 C CA . TYR B 1 120 ? -4.211 3.342 12.578 1 95.5 120 TYR B CA 1
ATOM 3927 C C . TYR B 1 120 ? -2.793 3.883 12.719 1 95.5 120 TYR B C 1
ATOM 3929 O O . TYR B 1 120 ? -2.182 3.779 13.781 1 95.5 120 TYR B O 1
ATOM 3937 N N . PRO B 1 121 ? -2.258 4.434 11.539 1 95.38 121 PRO B N 1
ATOM 3938 C CA . PRO B 1 121 ? -1.063 5.25 11.75 1 95.38 121 PRO B CA 1
ATOM 3939 C C . PRO B 1 121 ? -1.316 6.43 12.688 1 95.38 121 PRO B C 1
ATOM 3941 O O . PRO B 1 121 ? -2.277 7.18 12.5 1 95.38 121 PRO B O 1
ATOM 3944 N N . SER B 1 122 ? -0.485 6.512 13.633 1 91.06 122 SER B N 1
ATOM 3945 C CA . SER B 1 122 ? -0.659 7.551 14.641 1 91.06 122 SER B CA 1
ATOM 3946 C C . SER B 1 122 ? 0.637 8.32 14.875 1 91.06 122 SER B C 1
ATOM 3948 O O . SER B 1 122 ? 1.431 8.5 13.945 1 91.06 122 SER B O 1
ATOM 3950 N N . SER B 1 123 ? 0.83 8.773 16.109 1 85.75 123 SER B N 1
ATOM 3951 C CA . SER B 1 123 ? 1.948 9.656 16.422 1 85.75 123 SER B CA 1
ATOM 3952 C C . SER B 1 123 ? 3.285 8.969 16.172 1 85.75 123 SER B C 1
ATOM 3954 O O . SER B 1 123 ? 4.203 9.57 15.609 1 85.75 123 SER B O 1
ATOM 3956 N N . ARG B 1 124 ? 3.441 7.758 16.594 1 90.25 124 ARG B N 1
ATOM 3957 C CA . ARG B 1 124 ? 4.691 7.027 16.391 1 90.25 124 ARG B CA 1
ATOM 3958 C C . ARG B 1 124 ? 5.008 6.891 14.906 1 90.25 124 ARG B C 1
ATOM 3960 O O . ARG B 1 124 ? 6.141 7.125 14.477 1 90.25 124 ARG B O 1
ATOM 3967 N N . GLU B 1 125 ? 3.998 6.508 14.172 1 94.5 125 GLU B N 1
ATOM 3968 C CA . GLU B 1 125 ? 4.168 6.344 12.727 1 94.5 125 GLU B CA 1
ATOM 3969 C C . GLU B 1 125 ? 4.52 7.664 12.055 1 94.5 125 GLU B C 1
ATOM 3971 O O . GLU B 1 125 ? 5.305 7.695 11.109 1 94.5 125 GLU B O 1
ATOM 3976 N N . GLU B 1 126 ? 3.922 8.695 12.562 1 90 126 GLU B N 1
ATOM 3977 C CA . GLU B 1 126 ? 4.246 10.023 12.039 1 90 126 GLU B CA 1
ATOM 3978 C C . GLU B 1 126 ? 5.723 10.352 12.258 1 90 126 GLU B C 1
ATOM 3980 O O . GLU B 1 126 ? 6.387 10.867 11.352 1 90 126 GLU B O 1
ATOM 3985 N N . CYS B 1 127 ? 6.203 10.062 13.398 1 89.19 127 CYS B N 1
ATOM 3986 C CA . CYS B 1 127 ? 7.605 10.305 13.711 1 89.19 127 CYS B CA 1
ATOM 3987 C C . CYS B 1 127 ? 8.516 9.469 12.82 1 89.19 127 CYS B C 1
ATOM 3989 O O . CYS B 1 127 ? 9.547 9.953 12.352 1 89.19 127 CYS B O 1
ATOM 3991 N N . VAL B 1 128 ? 8.117 8.305 12.625 1 93.94 128 VAL B N 1
ATOM 3992 C CA . VAL B 1 128 ? 8.914 7.402 11.797 1 93.94 128 VAL B CA 1
ATOM 3993 C C . VAL B 1 128 ? 8.945 7.914 10.359 1 93.94 128 VAL B C 1
ATOM 3995 O O . VAL B 1 128 ? 10.008 7.961 9.734 1 93.94 128 VAL B O 1
ATOM 3998 N N . GLU B 1 129 ? 7.777 8.281 9.844 1 92.38 129 GLU B N 1
ATOM 3999 C CA . GLU B 1 129 ? 7.734 8.82 8.484 1 92.38 129 GLU B CA 1
ATOM 4000 C C . GLU B 1 129 ? 8.633 10.047 8.352 1 92.38 129 GLU B C 1
ATOM 4002 O O . GLU B 1 129 ? 9.367 10.18 7.375 1 92.38 129 GLU B O 1
ATOM 4007 N N . GLU B 1 130 ? 8.586 10.875 9.328 1 86.56 130 GLU B N 1
ATOM 4008 C CA . GLU B 1 130 ? 9.391 12.094 9.305 1 86.56 130 GLU B CA 1
ATOM 4009 C C . GLU B 1 130 ? 10.883 11.758 9.328 1 86.56 130 GLU B C 1
ATOM 4011 O O . GLU B 1 130 ? 11.68 12.398 8.641 1 86.56 130 GLU B O 1
ATOM 4016 N N . ALA B 1 131 ? 11.242 10.867 10.125 1 90 131 ALA B N 1
ATOM 4017 C CA . ALA B 1 131 ? 12.641 10.445 10.188 1 90 131 ALA B CA 1
ATOM 4018 C C . ALA B 1 131 ? 13.109 9.898 8.836 1 90 131 ALA B C 1
ATOM 4020 O O . ALA B 1 131 ? 14.227 10.188 8.398 1 90 131 ALA B O 1
ATOM 4021 N N . LEU B 1 132 ? 12.281 9.148 8.219 1 90.94 132 LEU B N 1
ATOM 4022 C CA . LEU B 1 132 ? 12.625 8.586 6.918 1 90.94 132 LEU B CA 1
ATOM 4023 C C . LEU B 1 132 ? 12.758 9.688 5.871 1 90.94 132 LEU B C 1
ATOM 4025 O O . LEU B 1 132 ? 13.625 9.609 4.992 1 90.94 132 LEU B O 1
ATOM 4029 N N . ARG B 1 133 ? 11.875 10.617 5.945 1 84.44 133 ARG B N 1
ATOM 4030 C CA . ARG B 1 133 ? 11.992 11.766 5.047 1 84.44 133 ARG B CA 1
ATOM 4031 C C . ARG B 1 133 ? 13.336 12.469 5.23 1 84.44 133 ARG B C 1
ATOM 4033 O O . ARG B 1 133 ? 13.969 12.867 4.254 1 84.44 133 ARG B O 1
ATOM 4040 N N . LYS B 1 134 ? 13.711 12.617 6.414 1 83.56 134 LYS B N 1
ATOM 4041 C CA . LYS B 1 134 ? 15.016 13.211 6.684 1 83.56 134 LYS B CA 1
ATOM 4042 C C . LYS B 1 134 ? 16.141 12.375 6.074 1 83.56 134 LYS B C 1
ATOM 4044 O O . LYS B 1 134 ? 17.062 12.914 5.473 1 83.56 134 LYS B O 1
ATOM 4049 N N . PHE B 1 135 ? 16.062 11.078 6.289 1 85.5 135 PHE B N 1
ATOM 4050 C CA . PHE B 1 135 ? 17.062 10.18 5.727 1 85.5 135 PHE B CA 1
ATOM 4051 C C . PHE B 1 135 ? 17.172 10.359 4.215 1 85.5 135 PHE B C 1
ATOM 4053 O O . PHE B 1 135 ? 18.25 10.227 3.639 1 85.5 135 PHE B O 1
ATOM 4060 N N . SER B 1 136 ? 16.016 10.641 3.617 1 81 136 SER B N 1
ATOM 4061 C CA . SER B 1 136 ? 15.969 10.773 2.164 1 81 136 SER B CA 1
ATOM 4062 C C . SER B 1 136 ? 16.734 12 1.695 1 81 136 SER B C 1
ATOM 4064 O O . SER B 1 136 ? 17.078 12.109 0.516 1 81 136 SER B O 1
ATOM 4066 N N . THR B 1 137 ? 16.969 12.938 2.586 1 73.31 137 THR B N 1
ATOM 4067 C CA . THR B 1 137 ? 17.719 14.141 2.23 1 73.31 137 THR B CA 1
ATOM 4068 C C . THR B 1 137 ? 19.219 13.914 2.406 1 73.31 137 THR B C 1
ATOM 4070 O O . THR B 1 137 ? 20.031 14.734 1.974 1 73.31 137 THR B O 1
ATOM 4073 N N . GLN B 1 138 ? 19.578 12.797 2.99 1 74.5 138 GLN B N 1
ATOM 4074 C CA . GLN B 1 138 ? 20.984 12.508 3.248 1 74.5 138 GLN B CA 1
ATOM 4075 C C . GLN B 1 138 ? 21.625 11.766 2.072 1 74.5 138 GLN B C 1
ATOM 4077 O O . GLN B 1 138 ? 21.016 10.844 1.516 1 74.5 138 GLN B O 1
ATOM 4082 N N . PRO B 1 139 ? 22.688 12.289 1.77 1 70.06 139 PRO B N 1
ATOM 4083 C CA . PRO B 1 139 ? 23.359 11.641 0.645 1 70.06 139 PRO B CA 1
ATOM 4084 C C . PRO B 1 139 ? 23.625 10.156 0.893 1 70.06 139 PRO B C 1
ATOM 4086 O O . PRO B 1 139 ? 23.984 9.773 2.008 1 70.06 139 PRO B O 1
ATOM 4089 N N . GLY B 1 140 ? 23.469 9.344 -0.086 1 70.75 140 GLY B N 1
ATOM 4090 C CA . GLY B 1 140 ? 23.781 7.926 -0.009 1 70.75 140 GLY B CA 1
ATOM 4091 C C . GLY B 1 140 ? 22.609 7.078 0.468 1 70.75 140 GLY B C 1
ATOM 4092 O O . GLY B 1 140 ? 22.625 5.855 0.317 1 70.75 140 GLY B O 1
ATOM 4093 N N . ARG B 1 141 ? 21.688 7.777 1.037 1 75.81 141 ARG B N 1
ATOM 4094 C CA . ARG B 1 141 ? 20.578 7.008 1.604 1 75.81 141 ARG B CA 1
ATOM 4095 C C . ARG B 1 141 ? 19.375 7.016 0.673 1 75.81 141 ARG B C 1
ATOM 4097 O O . ARG B 1 141 ? 18.453 6.215 0.836 1 75.81 141 ARG B O 1
ATOM 4104 N N . PHE B 1 142 ? 19.422 7.859 -0.205 1 74 142 PHE B N 1
ATOM 4105 C CA . PHE B 1 142 ? 18.25 8.031 -1.041 1 74 142 PHE B CA 1
ATOM 4106 C C . PHE B 1 142 ? 18.547 7.68 -2.492 1 74 142 PHE B C 1
ATOM 4108 O O . PHE B 1 142 ? 19.547 8.141 -3.049 1 74 142 PHE B O 1
ATOM 4115 N N . ASN B 1 143 ? 17.734 6.746 -2.965 1 68.81 143 ASN B N 1
ATOM 4116 C CA . ASN B 1 143 ? 17.766 6.438 -4.391 1 68.81 143 ASN B CA 1
ATOM 4117 C C . ASN B 1 143 ? 16.703 7.23 -5.16 1 68.81 143 ASN B C 1
ATOM 4119 O O . ASN B 1 143 ? 15.508 6.961 -5.035 1 68.81 143 ASN B O 1
ATOM 4123 N N . GLU B 1 144 ? 17.094 8.164 -5.906 1 63.16 144 GLU B N 1
ATOM 4124 C CA . GLU B 1 144 ? 16.188 9.078 -6.59 1 63.16 144 GLU B CA 1
ATOM 4125 C C . GLU B 1 144 ? 15.375 8.359 -7.664 1 63.16 144 GLU B C 1
ATOM 4127 O O . GLU B 1 144 ? 14.227 8.711 -7.926 1 63.16 144 GLU B O 1
ATOM 4132 N N . VAL B 1 145 ? 16.016 7.352 -8.172 1 59.03 145 VAL B N 1
ATOM 4133 C CA . VAL B 1 145 ? 15.367 6.637 -9.266 1 59.03 145 VAL B CA 1
ATOM 4134 C C . VAL B 1 145 ? 14.219 5.789 -8.719 1 59.03 145 VAL B C 1
ATOM 4136 O O . VAL B 1 145 ? 13.125 5.762 -9.297 1 59.03 145 VAL B O 1
ATOM 4139 N N . LYS B 1 146 ? 14.508 5.297 -7.566 1 64.19 146 LYS B N 1
ATOM 4140 C CA . LYS B 1 146 ? 13.523 4.387 -6.988 1 64.19 146 LYS B CA 1
ATOM 4141 C C . LYS B 1 146 ? 12.719 5.078 -5.887 1 64.19 146 LYS B C 1
ATOM 4143 O O . LYS B 1 146 ? 11.781 4.5 -5.344 1 64.19 146 LYS B O 1
ATOM 4148 N N . CYS B 1 147 ? 13.047 6.281 -5.605 1 67.88 147 CYS B N 1
ATOM 4149 C CA . CYS B 1 147 ? 12.43 7.043 -4.523 1 67.88 147 CYS B CA 1
ATOM 4150 C C . CYS B 1 147 ? 12.445 6.25 -3.223 1 67.88 147 CYS B C 1
ATOM 4152 O O . CYS B 1 147 ? 11.438 6.207 -2.508 1 67.88 147 CYS B O 1
ATOM 4154 N N . SER B 1 148 ? 13.555 5.582 -3.025 1 83.38 148 SER B N 1
ATOM 4155 C CA . SER B 1 148 ? 13.656 4.715 -1.857 1 83.38 148 SER B CA 1
ATOM 4156 C C . SER B 1 148 ? 14.719 5.215 -0.886 1 83.38 148 SER B C 1
ATOM 4158 O O . SER B 1 148 ? 15.727 5.793 -1.302 1 83.38 148 SER B O 1
ATOM 4160 N N . VAL B 1 149 ? 14.438 5.027 0.361 1 88.06 149 VAL B N 1
ATOM 4161 C CA . VAL B 1 149 ? 15.352 5.391 1.439 1 88.06 149 VAL B CA 1
ATOM 4162 C C . VAL B 1 149 ? 15.93 4.125 2.074 1 88.06 149 VAL B C 1
ATOM 4164 O O . VAL B 1 149 ? 15.188 3.201 2.416 1 88.06 149 VAL B O 1
ATOM 4167 N N . SER B 1 150 ? 17.25 4.082 2.188 1 88.38 150 SER B N 1
ATOM 4168 C CA . SER B 1 150 ? 17.922 2.967 2.848 1 88.38 150 SER B CA 1
ATOM 4169 C C . SER B 1 150 ? 18.359 3.342 4.262 1 88.38 150 SER B C 1
ATOM 4171 O O . SER B 1 150 ? 18.859 4.441 4.492 1 88.38 150 SER B O 1
ATOM 4173 N N . PHE B 1 151 ? 18.141 2.404 5.152 1 88.94 151 PHE B N 1
ATOM 4174 C CA . PHE B 1 151 ? 18.484 2.65 6.547 1 88.94 151 PHE B CA 1
ATOM 4175 C C . PHE B 1 151 ? 18.547 1.344 7.332 1 88.94 151 PHE B C 1
ATOM 4177 O O . PHE B 1 151 ? 18.203 0.284 6.805 1 88.94 151 PHE B O 1
ATOM 4184 N N . SER B 1 152 ? 19.078 1.416 8.438 1 87.75 152 SER B N 1
ATOM 4185 C CA . SER B 1 152 ? 18.969 0.307 9.383 1 87.75 152 SER B CA 1
ATOM 4186 C C . SER B 1 152 ? 18.016 0.635 10.516 1 87.75 152 SER B C 1
ATOM 4188 O O . SER B 1 152 ? 17.766 1.807 10.805 1 87.75 152 SER B O 1
ATOM 4190 N N . LEU B 1 153 ? 17.484 -0.412 11.109 1 89.75 153 LEU B N 1
ATOM 4191 C CA . LEU B 1 153 ? 16.625 -0.165 12.266 1 89.75 153 LEU B CA 1
ATOM 4192 C C . LEU B 1 153 ? 17.406 0.55 13.367 1 89.75 153 LEU B C 1
ATOM 4194 O O . LEU B 1 153 ? 16.844 1.364 14.102 1 89.75 153 LEU B O 1
ATOM 4198 N N . TYR B 1 154 ? 18.594 0.288 13.367 1 87.38 154 TYR B N 1
ATOM 4199 C CA . TYR B 1 154 ? 19.453 0.958 14.328 1 87.38 154 TYR B CA 1
ATOM 4200 C C . TYR B 1 154 ? 19.531 2.455 14.055 1 87.38 154 TYR B C 1
ATOM 4202 O O . TYR B 1 154 ? 19.359 3.271 14.961 1 87.38 154 TYR B O 1
ATOM 4210 N N . ASP B 1 155 ? 19.781 2.828 12.805 1 88.5 155 ASP B N 1
ATOM 4211 C CA . ASP B 1 155 ? 19.844 4.23 12.414 1 88.5 155 ASP B CA 1
ATOM 4212 C C . ASP B 1 155 ? 18.531 4.949 12.758 1 88.5 155 ASP B C 1
ATOM 4214 O O . ASP B 1 155 ? 18.547 6.086 13.227 1 88.5 155 ASP B O 1
ATOM 4218 N N . LEU B 1 156 ? 17.531 4.285 12.492 1 93.25 156 LEU B N 1
ATOM 4219 C CA . LEU B 1 156 ? 16.219 4.871 12.742 1 93.25 156 LEU B CA 1
ATOM 4220 C C . LEU B 1 156 ? 16 5.098 14.242 1 93.25 156 LEU B C 1
ATOM 4222 O O . LEU B 1 156 ? 15.531 6.156 14.648 1 93.25 156 LEU B O 1
ATOM 4226 N N . ARG B 1 157 ? 16.344 4.148 15.008 1 92.94 157 ARG B N 1
ATOM 4227 C CA . ARG B 1 157 ? 16.203 4.254 16.453 1 92.94 157 ARG B CA 1
ATOM 4228 C C . ARG B 1 157 ? 17.047 5.391 17.016 1 92.94 157 ARG B C 1
ATOM 4230 O O . ARG B 1 157 ? 16.578 6.172 17.844 1 92.94 157 ARG B O 1
ATOM 4237 N N . GLN B 1 158 ? 18.219 5.488 16.531 1 91.38 158 GLN B N 1
ATOM 4238 C CA . GLN B 1 158 ? 19.141 6.523 17 1 91.38 158 GLN B CA 1
ATOM 4239 C C . GLN B 1 158 ? 18.641 7.914 16.609 1 91.38 158 GLN B C 1
ATOM 4241 O O . GLN B 1 158 ? 18.719 8.852 17.406 1 91.38 158 GLN B O 1
ATOM 4246 N N . GLU B 1 159 ? 18.188 7.992 15.43 1 90.81 159 GLU B N 1
ATOM 4247 C CA . GLU B 1 159 ? 17.656 9.273 14.969 1 90.81 159 GLU B CA 1
ATOM 4248 C C . GLU B 1 159 ? 16.469 9.719 15.82 1 90.81 159 GLU B C 1
ATOM 4250 O O . GLU B 1 159 ? 16.406 10.867 16.25 1 90.81 159 GLU B O 1
ATOM 4255 N N . LEU B 1 160 ? 15.578 8.852 16.062 1 92.25 160 LEU B N 1
ATOM 4256 C CA . LEU B 1 160 ? 14.391 9.18 16.828 1 92.25 160 LEU B CA 1
ATOM 4257 C C . LEU B 1 160 ? 14.75 9.492 18.281 1 92.25 160 LEU B C 1
ATOM 4259 O O . LEU B 1 160 ? 14.195 10.422 18.875 1 92.25 160 LEU B O 1
ATOM 4263 N N . LYS B 1 161 ? 15.656 8.75 18.781 1 91.12 161 LYS B N 1
ATOM 4264 C CA . LYS B 1 161 ? 16.141 9.008 20.141 1 91.12 161 LYS B CA 1
ATOM 4265 C C . LYS B 1 161 ? 16.766 10.398 20.234 1 91.12 161 LYS B C 1
ATOM 4267 O O . LYS B 1 161 ? 16.578 11.094 21.234 1 91.12 161 LYS B O 1
ATOM 4272 N N . SER B 1 162 ? 17.484 10.766 19.266 1 88.56 162 SER B N 1
ATOM 4273 C CA . SER B 1 162 ? 18.188 12.047 19.266 1 88.56 162 SER B CA 1
ATOM 4274 C C . SER B 1 162 ? 17.219 13.211 19.328 1 88.56 162 SER B C 1
ATOM 4276 O O . SER B 1 162 ? 17.578 14.305 19.766 1 88.56 162 SER B O 1
ATOM 4278 N N . VAL B 1 163 ? 16.047 12.984 18.922 1 83 163 VAL B N 1
ATOM 4279 C CA . VAL B 1 163 ? 15.062 14.062 18.938 1 83 163 VAL B CA 1
ATOM 4280 C C . VAL B 1 163 ? 14.055 13.82 20.062 1 83 163 VAL B C 1
ATOM 4282 O O . VAL B 1 163 ? 12.969 14.406 20.078 1 83 163 VAL B O 1
ATOM 4285 N N . GLY B 1 164 ? 14.297 12.836 20.906 1 84.75 164 GLY B N 1
ATOM 4286 C CA . GLY B 1 164 ? 13.547 12.703 22.141 1 84.75 164 GLY B CA 1
ATOM 4287 C C . GLY B 1 164 ? 12.492 11.609 22.094 1 84.75 164 GLY B C 1
ATOM 4288 O O . GLY B 1 164 ? 11.625 11.523 22.953 1 84.75 164 GLY B O 1
ATOM 4289 N N . HIS B 1 165 ? 12.5 10.836 21.047 1 88.88 165 HIS B N 1
ATOM 4290 C CA . HIS B 1 165 ? 11.555 9.727 20.938 1 88.88 165 HIS B CA 1
ATOM 4291 C C . HIS B 1 165 ? 12.266 8.383 21.047 1 88.88 165 HIS B C 1
ATOM 4293 O O . HIS B 1 165 ? 12.953 7.961 20.109 1 88.88 165 HIS B O 1
ATOM 4299 N N . THR B 1 166 ? 12.031 7.727 22.109 1 90.94 166 THR B N 1
ATOM 4300 C CA . THR B 1 166 ? 12.688 6.441 22.328 1 90.94 166 THR B CA 1
ATOM 4301 C C . THR B 1 166 ? 11.719 5.293 22.078 1 90.94 166 THR B C 1
ATOM 4303 O O . THR B 1 166 ? 10.695 5.172 22.766 1 90.94 166 THR B O 1
ATOM 4306 N N . TYR B 1 167 ? 12.031 4.504 21.141 1 91.69 167 TYR B N 1
ATOM 4307 C CA . TYR B 1 167 ? 11.219 3.34 20.797 1 91.69 167 TYR B CA 1
ATOM 4308 C C . TYR B 1 167 ? 12.062 2.07 20.797 1 91.69 167 TYR B C 1
ATOM 4310 O O . TYR B 1 167 ? 13.273 2.117 20.562 1 91.69 167 TYR B O 1
ATOM 4318 N N . THR B 1 168 ? 11.391 0.967 21.109 1 90.06 168 THR B N 1
ATOM 4319 C CA . THR B 1 168 ? 12.039 -0.329 20.969 1 90.06 168 THR B CA 1
ATOM 4320 C C . THR B 1 168 ? 12.078 -0.756 19.5 1 90.06 168 THR B C 1
ATOM 4322 O O . THR B 1 168 ? 11.367 -0.189 18.672 1 90.06 168 THR B O 1
ATOM 4325 N N . TYR B 1 169 ? 12.891 -1.761 19.203 1 87.62 169 TYR B N 1
ATOM 4326 C CA . TYR B 1 169 ? 12.961 -2.273 17.844 1 87.62 169 TYR B CA 1
ATOM 4327 C C . TYR B 1 169 ? 11.633 -2.889 17.422 1 87.62 169 TYR B C 1
ATOM 4329 O O . TYR B 1 169 ? 11.219 -2.764 16.266 1 87.62 169 TYR B O 1
ATOM 4337 N N . ASP B 1 170 ? 10.984 -3.518 18.344 1 87.06 170 ASP B N 1
ATOM 4338 C CA . ASP B 1 170 ? 9.68 -4.109 18.062 1 87.06 170 ASP B CA 1
ATOM 4339 C C . ASP B 1 170 ? 8.656 -3.035 17.719 1 87.06 170 ASP B C 1
ATOM 4341 O O . ASP B 1 170 ? 7.84 -3.213 16.812 1 87.06 170 ASP B O 1
ATOM 4345 N N . GLU B 1 171 ? 8.742 -1.979 18.438 1 91.38 171 GLU B N 1
ATOM 4346 C CA . GLU B 1 171 ? 7.836 -0.862 18.188 1 91.38 171 GLU B CA 1
ATOM 4347 C C . GLU B 1 171 ? 8.102 -0.237 16.812 1 91.38 171 GLU B C 1
ATOM 4349 O O . GLU B 1 171 ? 7.168 0.132 16.109 1 91.38 171 GLU B O 1
ATOM 4354 N N . LEU B 1 172 ? 9.336 -0.154 16.484 1 94.12 172 LEU B N 1
ATOM 4355 C CA . LEU B 1 172 ? 9.703 0.434 15.203 1 94.12 172 LEU B CA 1
ATOM 4356 C C . LEU B 1 172 ? 9.297 -0.477 14.047 1 94.12 172 LEU B C 1
ATOM 4358 O O . LEU B 1 172 ? 8.805 -0.002 13.023 1 94.12 172 LEU B O 1
ATOM 4362 N N . ARG B 1 173 ? 9.477 -1.753 14.234 1 92.19 173 ARG B N 1
ATOM 4363 C CA . ARG B 1 173 ? 9.039 -2.703 13.219 1 92.19 173 ARG B CA 1
ATOM 4364 C C . ARG B 1 173 ? 7.527 -2.629 13.016 1 92.19 173 ARG B C 1
ATOM 4366 O O . ARG B 1 173 ? 7.047 -2.654 11.875 1 92.19 173 ARG B O 1
ATOM 4373 N N . GLN B 1 174 ? 6.875 -2.555 14.109 1 93.88 174 GLN B N 1
ATOM 4374 C CA . GLN B 1 174 ? 5.422 -2.439 14.023 1 93.88 174 GLN B CA 1
ATOM 4375 C C . GLN B 1 174 ? 5.012 -1.149 13.312 1 93.88 174 GLN B C 1
ATOM 4377 O O . GLN B 1 174 ? 4.078 -1.146 12.508 1 93.88 174 GLN B O 1
ATOM 4382 N N . ALA B 1 175 ? 5.676 -0.071 13.656 1 95.81 175 ALA B N 1
ATOM 4383 C CA . ALA B 1 175 ? 5.375 1.21 13.023 1 95.81 175 ALA B CA 1
ATOM 4384 C C . ALA B 1 175 ? 5.59 1.142 11.508 1 95.81 175 ALA B C 1
ATOM 4386 O O . ALA B 1 175 ? 4.758 1.622 10.734 1 95.81 175 ALA B O 1
ATOM 4387 N N . LEU B 1 176 ? 6.668 0.53 11.148 1 96.38 176 LEU B N 1
ATOM 4388 C CA . LEU B 1 176 ? 6.969 0.367 9.734 1 96.38 176 LEU B CA 1
ATOM 4389 C C . LEU B 1 176 ? 5.922 -0.506 9.047 1 96.38 176 LEU B C 1
ATOM 4391 O O . LEU B 1 176 ? 5.496 -0.213 7.93 1 96.38 176 LEU B O 1
ATOM 4395 N N . ASP B 1 177 ? 5.496 -1.495 9.734 1 95.88 177 ASP B N 1
ATOM 4396 C CA . ASP B 1 177 ? 4.465 -2.389 9.211 1 95.88 177 ASP B CA 1
ATOM 4397 C C . ASP B 1 177 ? 3.143 -1.65 9.023 1 95.88 177 ASP B C 1
ATOM 4399 O O . ASP B 1 177 ? 2.463 -1.83 8.016 1 95.88 177 ASP B O 1
ATOM 4403 N N . ILE B 1 178 ? 2.818 -0.9 9.969 1 97 178 ILE B N 1
ATOM 4404 C CA . ILE B 1 178 ? 1.585 -0.123 9.898 1 97 178 ILE B CA 1
ATOM 4405 C C . ILE B 1 178 ? 1.651 0.843 8.711 1 97 178 ILE B C 1
ATOM 4407 O O . ILE B 1 178 ? 0.705 0.939 7.93 1 97 178 ILE B O 1
ATOM 4411 N N . LEU B 1 179 ? 2.744 1.531 8.586 1 97.75 179 LEU B N 1
ATOM 4412 C CA . LEU B 1 179 ? 2.912 2.5 7.504 1 97.75 179 LEU B CA 1
ATOM 4413 C C . LEU B 1 179 ? 2.863 1.813 6.145 1 97.75 179 LEU B C 1
ATOM 4415 O O . LEU B 1 179 ? 2.377 2.391 5.168 1 97.75 179 LEU B O 1
ATOM 4419 N N . ALA B 1 180 ? 3.336 0.601 6.074 1 97.06 180 ALA B N 1
ATOM 4420 C CA . ALA B 1 180 ? 3.408 -0.133 4.812 1 97.06 180 ALA B CA 1
ATOM 4421 C C . ALA B 1 180 ? 2.057 -0.738 4.449 1 97.06 180 ALA B C 1
ATOM 4423 O O . ALA B 1 180 ? 1.765 -0.965 3.273 1 97.06 180 ALA B O 1
ATOM 4424 N N . LYS B 1 181 ? 1.252 -0.938 5.453 1 97.31 181 LYS B N 1
ATOM 4425 C CA . LYS B 1 181 ? 0.055 -1.733 5.199 1 97.31 181 LYS B CA 1
ATOM 4426 C C . LYS B 1 181 ? -1.205 -0.878 5.301 1 97.31 181 LYS B C 1
ATOM 4428 O O . LYS B 1 181 ? -2.275 -1.284 4.844 1 97.31 181 LYS B O 1
ATOM 4433 N N . SER B 1 182 ? -1.099 0.26 5.863 1 96.88 182 SER B N 1
ATOM 4434 C CA . SER B 1 182 ? -2.242 1.161 5.949 1 96.88 182 SER B CA 1
ATOM 4435 C C . SER B 1 182 ? -2.391 1.987 4.676 1 96.88 182 SER B C 1
ATOM 4437 O O . SER B 1 182 ? -1.412 2.539 4.168 1 96.88 182 SER B O 1
ATOM 4439 N N . SER B 1 183 ? -3.568 2.061 4.258 1 96.38 183 SER B N 1
ATOM 4440 C CA . SER B 1 183 ? -3.799 2.811 3.027 1 96.38 183 SER B CA 1
ATOM 4441 C C . SER B 1 183 ? -4.336 4.207 3.322 1 96.38 183 SER B C 1
ATOM 4443 O O . SER B 1 183 ? -5.027 4.414 4.324 1 96.38 183 SER B O 1
ATOM 4445 N N . LEU B 1 184 ? -3.998 5.105 2.48 1 95.44 184 LEU B N 1
ATOM 4446 C CA . LEU B 1 184 ? -4.445 6.492 2.49 1 95.44 184 LEU B CA 1
ATOM 4447 C C . LEU B 1 184 ? -5.055 6.879 1.145 1 95.44 184 LEU B C 1
ATOM 4449 O O . LEU B 1 184 ? -4.414 6.715 0.102 1 95.44 184 LEU B O 1
ATOM 4453 N N . THR B 1 185 ? -6.266 7.324 1.181 1 94.5 185 THR B N 1
ATOM 4454 C CA . THR B 1 185 ? -6.906 7.852 -0.018 1 94.5 185 THR B CA 1
ATOM 4455 C C . THR B 1 185 ? -7.164 9.352 0.123 1 94.5 185 THR B C 1
ATOM 4457 O O . THR B 1 185 ? -7.762 9.797 1.105 1 94.5 185 THR B O 1
ATOM 4460 N N . ILE B 1 186 ? -6.684 10.078 -0.762 1 90.69 186 ILE B N 1
ATOM 4461 C CA . ILE B 1 186 ? -6.891 11.523 -0.808 1 90.69 186 ILE B CA 1
ATOM 4462 C C . ILE B 1 186 ? -7.777 11.875 -1.996 1 90.69 186 ILE B C 1
ATOM 4464 O O . ILE B 1 186 ? -7.48 11.516 -3.135 1 90.69 186 ILE B O 1
ATOM 4468 N N . GLN B 1 187 ? -8.82 12.516 -1.678 1 87.81 187 GLN B N 1
ATOM 4469 C CA . GLN B 1 187 ? -9.75 12.977 -2.705 1 87.81 187 GLN B CA 1
ATOM 4470 C C . GLN B 1 187 ? -9.766 14.5 -2.789 1 87.81 187 GLN B C 1
ATOM 4472 O O . GLN B 1 187 ? -9.797 15.18 -1.763 1 87.81 187 GLN B O 1
ATOM 4477 N N . THR B 1 188 ? -9.617 14.93 -3.963 1 84.12 188 THR B N 1
ATOM 4478 C CA . THR B 1 188 ? -9.703 16.359 -4.223 1 84.12 188 THR B CA 1
ATOM 4479 C C . THR B 1 188 ? -10.383 16.625 -5.559 1 84.12 188 THR B C 1
ATOM 4481 O O . THR B 1 188 ? -10.961 15.727 -6.164 1 84.12 188 THR B O 1
ATOM 4484 N N . ARG B 1 189 ? -10.445 17.922 -5.852 1 79.69 189 ARG B N 1
ATOM 4485 C CA . ARG B 1 189 ? -11.047 18.312 -7.117 1 79.69 189 ARG B CA 1
ATOM 4486 C C . ARG B 1 189 ? -10.031 19.031 -8 1 79.69 189 ARG B C 1
ATOM 4488 O O . ARG B 1 189 ? -9.188 19.781 -7.512 1 79.69 189 ARG B O 1
ATOM 4495 N N . SER B 1 190 ? -10.125 18.656 -9.242 1 73.25 190 SER B N 1
ATOM 4496 C CA . SER B 1 190 ? -9.305 19.391 -10.211 1 73.25 190 SER B CA 1
ATOM 4497 C C . SER B 1 190 ? -9.844 20.797 -10.438 1 73.25 190 SER B C 1
ATOM 4499 O O . SER B 1 190 ? -10.938 21.141 -9.977 1 73.25 190 SER B O 1
ATOM 4501 N N . SER B 1 191 ? -8.961 21.516 -11.117 1 67.69 191 SER B N 1
ATOM 4502 C CA . SER B 1 191 ? -9.375 22.875 -11.469 1 67.69 191 SER B CA 1
ATOM 4503 C C . SER B 1 191 ? -10.641 22.859 -12.312 1 67.69 191 SER B C 1
ATOM 4505 O O . SER B 1 191 ? -11.453 23.797 -12.242 1 67.69 191 SER B O 1
ATOM 4507 N N . ASP B 1 192 ? -10.828 21.828 -13.086 1 68.94 192 ASP B N 1
ATOM 4508 C CA . ASP B 1 192 ? -11.984 21.703 -13.977 1 68.94 192 ASP B CA 1
ATOM 4509 C C . ASP B 1 192 ? -13.172 21.078 -13.242 1 68.94 192 ASP B C 1
ATOM 4511 O O . ASP B 1 192 ? -14.242 20.906 -13.828 1 68.94 192 ASP B O 1
ATOM 4515 N N . GLY B 1 193 ? -12.953 20.734 -11.992 1 73.44 193 GLY B N 1
ATOM 4516 C CA . GLY B 1 193 ? -14.047 20.234 -11.18 1 73.44 193 GLY B CA 1
ATOM 4517 C C . GLY B 1 193 ? -14.109 18.719 -11.133 1 73.44 193 GLY B C 1
ATOM 4518 O O . GLY B 1 193 ? -14.984 18.156 -10.477 1 73.44 193 GLY B O 1
ATOM 4519 N N . ASP B 1 194 ? -13.203 18.109 -11.766 1 77.56 194 ASP B N 1
ATOM 4520 C CA . ASP B 1 194 ? -13.156 16.656 -11.727 1 77.56 194 ASP B CA 1
ATOM 4521 C C . ASP B 1 194 ? -12.734 16.141 -10.352 1 77.56 194 ASP B C 1
ATOM 4523 O O . ASP B 1 194 ? -11.961 16.812 -9.648 1 77.56 194 ASP B O 1
ATOM 4527 N N . VAL B 1 195 ? -13.305 15.031 -10.016 1 82.88 195 VAL B N 1
ATOM 4528 C CA . VAL B 1 195 ? -12.93 14.422 -8.75 1 82.88 195 VAL B CA 1
ATOM 4529 C C . VAL B 1 195 ? -11.672 13.57 -8.93 1 82.88 195 VAL B C 1
ATOM 4531 O O . VAL B 1 195 ? -11.609 12.742 -9.844 1 82.88 195 VAL B O 1
ATOM 4534 N N . ILE B 1 196 ? -10.766 13.867 -8.133 1 83.81 196 ILE B N 1
ATOM 4535 C CA . ILE B 1 196 ? -9.5 13.141 -8.172 1 83.81 196 ILE B CA 1
ATOM 4536 C C . ILE B 1 196 ? -9.344 12.297 -6.906 1 83.81 196 ILE B C 1
ATOM 4538 O O . ILE B 1 196 ? -9.5 12.805 -5.793 1 83.81 196 ILE B O 1
ATOM 4542 N N . ASP B 1 197 ? -9.117 10.977 -7.117 1 87.81 197 ASP B N 1
ATOM 4543 C CA . ASP B 1 197 ? -8.82 10.055 -6.023 1 87.81 197 ASP B CA 1
ATOM 4544 C C . ASP B 1 197 ? -7.414 9.484 -6.145 1 87.81 197 ASP B C 1
ATOM 4546 O O . ASP B 1 197 ? -7.07 8.883 -7.168 1 87.81 197 ASP B O 1
ATOM 4550 N N . ILE B 1 198 ? -6.664 9.695 -5.113 1 90.31 198 ILE B N 1
ATOM 4551 C CA . ILE B 1 198 ? -5.332 9.102 -5.043 1 90.31 198 ILE B CA 1
ATOM 4552 C C . ILE B 1 198 ? -5.254 8.141 -3.859 1 90.31 198 ILE B C 1
ATOM 4554 O O . ILE B 1 198 ? -5.555 8.523 -2.725 1 90.31 198 ILE B O 1
ATOM 4558 N N . THR B 1 199 ? -4.852 6.945 -4.184 1 93.75 199 THR B N 1
ATOM 4559 C CA . THR B 1 199 ? -4.75 5.945 -3.127 1 93.75 199 THR B CA 1
ATOM 4560 C C . THR B 1 199 ? -3.354 5.332 -3.096 1 93.75 199 THR B C 1
ATOM 4562 O O . THR B 1 199 ? -2.822 4.93 -4.133 1 93.75 199 THR B O 1
ATOM 4565 N N . SER B 1 200 ? -2.748 5.32 -1.936 1 95.12 200 SER B N 1
ATOM 4566 C CA . SER B 1 200 ? -1.466 4.676 -1.664 1 95.12 200 SER B CA 1
ATOM 4567 C C . SER B 1 200 ? -1.287 4.406 -0.174 1 95.12 200 SER B C 1
ATOM 4569 O O . SER B 1 200 ? -2.074 4.883 0.647 1 95.12 200 SER B O 1
ATOM 4571 N N . ASN B 1 201 ? -0.349 3.57 0.084 1 96.62 201 ASN B N 1
ATOM 4572 C CA . ASN B 1 201 ? 0.077 3.461 1.476 1 96.62 201 ASN B CA 1
ATOM 4573 C C . ASN B 1 201 ? 1.082 4.547 1.842 1 96.62 201 ASN B C 1
ATOM 4575 O O . ASN B 1 201 ? 1.546 5.289 0.973 1 96.62 201 ASN B O 1
ATOM 4579 N N . TYR B 1 202 ? 1.331 4.664 3.119 1 96 202 TYR B N 1
ATOM 4580 C CA . TYR B 1 202 ? 2.33 5.625 3.57 1 96 202 TYR B CA 1
ATOM 4581 C C . TYR B 1 202 ? 3.721 5.238 3.082 1 96 202 TYR B C 1
ATOM 4583 O O . TYR B 1 202 ? 4.523 6.102 2.717 1 96 202 TYR B O 1
ATOM 4591 N N . LEU B 1 203 ? 3.938 3.975 3.115 1 95.88 203 LEU B N 1
ATOM 4592 C CA . LEU B 1 203 ? 5.113 3.348 2.518 1 95.88 203 LEU B CA 1
ATOM 4593 C C . LEU B 1 203 ? 4.707 2.277 1.512 1 95.88 203 LEU B C 1
ATOM 4595 O O . LEU B 1 203 ? 4.582 1.102 1.865 1 95.88 203 LEU B O 1
ATOM 4599 N N . PRO B 1 204 ? 4.621 2.682 0.314 1 94.31 204 PRO B N 1
ATOM 4600 C CA . PRO B 1 204 ? 4.086 1.754 -0.686 1 94.31 204 PRO B CA 1
ATOM 4601 C C . PRO B 1 204 ? 4.973 0.53 -0.89 1 94.31 204 PRO B C 1
ATOM 4603 O O . PRO B 1 204 ? 4.531 -0.474 -1.452 1 94.31 204 PRO B O 1
ATOM 4606 N N . PHE B 1 205 ? 6.203 0.618 -0.457 1 92.06 205 PHE B N 1
ATOM 4607 C CA . PHE B 1 205 ? 7.129 -0.509 -0.519 1 92.06 205 PHE B CA 1
ATOM 4608 C C . PHE B 1 205 ? 8.039 -0.53 0.703 1 92.06 205 PHE B C 1
ATOM 4610 O O . PHE B 1 205 ? 8.586 0.503 1.094 1 92.06 205 PHE B O 1
ATOM 4617 N N . LEU B 1 206 ? 8.109 -1.672 1.31 1 93.69 206 LEU B N 1
ATOM 4618 C CA . LEU B 1 206 ? 8.992 -1.869 2.459 1 93.69 206 LEU B CA 1
ATOM 4619 C C . LEU B 1 206 ? 9.773 -3.17 2.326 1 93.69 206 LEU B C 1
ATOM 4621 O O . LEU B 1 206 ? 9.195 -4.227 2.059 1 93.69 206 LEU B O 1
ATOM 4625 N N . TYR B 1 207 ? 11.07 -3.061 2.416 1 89.62 207 TYR B N 1
ATOM 4626 C CA . TYR B 1 207 ? 12.008 -4.184 2.371 1 89.62 207 TYR B CA 1
ATOM 4627 C C . TYR B 1 207 ? 12.789 -4.293 3.672 1 89.62 207 TYR B C 1
ATOM 4629 O O . TYR B 1 207 ? 13.398 -3.32 4.121 1 89.62 207 TYR B O 1
ATOM 4637 N N . LEU B 1 208 ? 12.734 -5.469 4.273 1 88.19 208 LEU B N 1
ATOM 4638 C CA . LEU B 1 208 ? 13.5 -5.742 5.484 1 88.19 208 LEU B CA 1
ATOM 4639 C C . LEU B 1 208 ? 14.367 -6.984 5.312 1 88.19 208 LEU B C 1
ATOM 4641 O O . LEU B 1 208 ? 13.891 -8.023 4.852 1 88.19 208 LEU B O 1
ATOM 4645 N N . ARG B 1 209 ? 15.562 -6.848 5.582 1 84.88 209 ARG B N 1
ATOM 4646 C CA . ARG B 1 209 ? 16.484 -7.977 5.59 1 84.88 209 ARG B CA 1
ATOM 4647 C C . ARG B 1 209 ? 17.109 -8.172 6.969 1 84.88 209 ARG B C 1
ATOM 4649 O O . ARG B 1 209 ? 17.828 -7.309 7.457 1 84.88 209 ARG B O 1
ATOM 4656 N N . SER B 1 210 ? 16.734 -9.219 7.512 1 81.5 210 SER B N 1
ATOM 4657 C CA . SER B 1 210 ? 17.219 -9.516 8.852 1 81.5 210 SER B CA 1
ATOM 4658 C C . SER B 1 210 ? 18.25 -10.648 8.82 1 81.5 210 SER B C 1
ATOM 4660 O O . SER B 1 210 ? 18.031 -11.672 8.164 1 81.5 210 SER B O 1
ATOM 4662 N N . LYS B 1 211 ? 19.281 -10.281 9.375 1 67.44 211 LYS B N 1
ATOM 4663 C CA . LYS B 1 211 ? 20.328 -11.297 9.43 1 67.44 211 LYS B CA 1
ATOM 4664 C C . LYS B 1 211 ? 19.891 -12.508 10.258 1 67.44 211 LYS B C 1
ATOM 4666 O O . LYS B 1 211 ? 19.234 -12.352 11.289 1 67.44 211 LYS B O 1
ATOM 4671 N N . ASN B 1 212 ? 19.891 -13.57 9.641 1 58.22 212 ASN B N 1
ATOM 4672 C CA . ASN B 1 212 ? 19.656 -14.805 10.383 1 58.22 212 ASN B CA 1
ATOM 4673 C C . ASN B 1 212 ? 20.797 -15.094 11.352 1 58.22 212 ASN B C 1
ATOM 4675 O O . ASN B 1 212 ? 21.922 -15.367 10.93 1 58.22 212 ASN B O 1
ATOM 4679 N N . LYS B 1 213 ? 20.578 -14.875 12.602 1 54.91 213 LYS B N 1
ATOM 4680 C CA . LYS B 1 213 ? 21.641 -15.133 13.57 1 54.91 213 LYS B CA 1
ATOM 4681 C C . LYS B 1 213 ? 22.188 -16.547 13.422 1 54.91 213 LYS B C 1
ATOM 4683 O O . LYS B 1 213 ? 23.344 -16.812 13.789 1 54.91 213 LYS B O 1
ATOM 4688 N N . LYS B 1 214 ? 21.422 -17.438 12.969 1 49.81 214 LYS B N 1
ATOM 4689 C CA . LYS B 1 214 ? 21.922 -18.812 12.867 1 49.81 214 LYS B CA 1
ATOM 4690 C C . LYS B 1 214 ? 22.672 -19.031 11.555 1 49.81 214 LYS B C 1
ATOM 4692 O O . LYS B 1 214 ? 23.188 -20.125 11.305 1 49.81 214 LYS B O 1
ATOM 4697 N N . SER B 1 215 ? 22.688 -18.109 10.672 1 47 215 SER B N 1
ATOM 4698 C CA . SER B 1 215 ? 23.406 -18.25 9.422 1 47 215 SER B CA 1
ATOM 4699 C C . SER B 1 215 ? 24.922 -18.25 9.656 1 47 215 SER B C 1
ATOM 4701 O O . SER B 1 215 ? 25.422 -17.516 10.508 1 47 215 SER B O 1
ATOM 4703 N N . LYS B 1 216 ? 25.578 -19.125 9.133 1 44.75 216 LYS B N 1
ATOM 4704 C CA . LYS B 1 216 ? 27.047 -19.188 9.211 1 44.75 216 LYS B CA 1
ATOM 4705 C C . LYS B 1 216 ? 27.656 -17.844 8.844 1 44.75 216 LYS B C 1
ATOM 4707 O O . LYS B 1 216 ? 28.766 -17.516 9.289 1 44.75 216 LYS B O 1
ATOM 4712 N N . ASN B 1 217 ? 26.938 -17.125 8.125 1 38.03 217 ASN B N 1
ATOM 4713 C CA . ASN B 1 217 ? 27.469 -15.836 7.676 1 38.03 217 ASN B CA 1
ATOM 4714 C C . ASN B 1 217 ? 27.016 -14.695 8.578 1 38.03 217 ASN B C 1
ATOM 4716 O O . ASN B 1 217 ? 27.156 -13.523 8.227 1 38.03 217 ASN B O 1
ATOM 4720 N N . TYR B 1 218 ? 26.234 -15.094 9.484 1 42.81 218 TYR B N 1
ATOM 4721 C CA . TYR B 1 218 ? 25.875 -14.078 10.469 1 42.81 218 TYR B CA 1
ATOM 4722 C C . TYR B 1 218 ? 27.125 -13.516 11.141 1 42.81 218 TYR B C 1
ATOM 4724 O O . TYR B 1 218 ? 27.906 -14.266 11.734 1 42.81 218 TYR B O 1
ATOM 4732 N N . ILE B 1 219 ? 27.672 -12.484 10.773 1 34.16 219 ILE B N 1
ATOM 4733 C CA . ILE B 1 219 ? 28.719 -11.805 11.516 1 34.16 219 ILE B CA 1
ATOM 4734 C C . ILE B 1 219 ? 28.141 -11.148 12.766 1 34.16 219 ILE B C 1
ATOM 4736 O O . ILE B 1 219 ? 27.312 -10.234 12.664 1 34.16 219 ILE B O 1
ATOM 4740 N N . ASP B 1 220 ? 28.281 -11.867 13.766 1 39.28 220 ASP B N 1
ATOM 4741 C CA . ASP B 1 220 ? 28.062 -11.266 15.07 1 39.28 220 ASP B CA 1
ATOM 4742 C C . ASP B 1 220 ? 28.938 -10.023 15.258 1 39.28 220 ASP B C 1
ATOM 4744 O O . ASP B 1 220 ? 30.156 -10.094 15.156 1 39.28 220 ASP B O 1
ATOM 4748 N N . VAL B 1 221 ? 28.609 -9 14.812 1 34.22 221 VAL B N 1
ATOM 4749 C CA . VAL B 1 221 ? 29.484 -7.902 15.203 1 34.22 221 VAL B CA 1
ATOM 4750 C C . VAL B 1 221 ? 29.656 -7.895 16.719 1 34.22 221 VAL B C 1
ATOM 4752 O O . VAL B 1 221 ? 28.703 -7.668 17.453 1 34.22 221 VAL B O 1
ATOM 4755 N N . LYS B 1 222 ? 30.594 -8.648 17.203 1 34.75 222 LYS B N 1
ATOM 4756 C CA . LYS B 1 222 ? 30.984 -8.836 18.594 1 34.75 222 LYS B CA 1
ATOM 4757 C C . LYS B 1 222 ? 30.938 -7.52 19.359 1 34.75 222 LYS B C 1
ATOM 4759 O O . LYS B 1 222 ? 30.562 -7.492 20.531 1 34.75 222 LYS B O 1
ATOM 4764 N N . ASP B 1 223 ? 31.594 -6.551 19.031 1 37.59 223 ASP B N 1
ATOM 4765 C CA . ASP B 1 223 ? 32 -5.453 19.891 1 37.59 223 ASP B CA 1
ATOM 4766 C C . ASP B 1 223 ? 30.844 -4.504 20.172 1 37.59 223 ASP B C 1
ATOM 4768 O O . ASP B 1 223 ? 31.031 -3.43 20.75 1 37.59 223 ASP B O 1
ATOM 4772 N N . ILE B 1 224 ? 29.766 -4.613 19.422 1 38.5 224 ILE B N 1
ATOM 4773 C CA . ILE B 1 224 ? 28.688 -3.754 19.875 1 38.5 224 ILE B CA 1
ATOM 4774 C C . ILE B 1 224 ? 27.781 -4.516 20.844 1 38.5 224 ILE B C 1
ATOM 4776 O O . ILE B 1 224 ? 27.547 -5.711 20.688 1 38.5 224 ILE B O 1
ATOM 4780 N N . SER B 1 225 ? 27.672 -4.051 22.125 1 40.25 225 SER B N 1
ATOM 4781 C CA . SER B 1 225 ? 26.906 -4.684 23.188 1 40.25 225 SER B CA 1
ATOM 4782 C C . SER B 1 225 ? 25.672 -5.391 22.641 1 40.25 225 SER B C 1
ATOM 4784 O O . SER B 1 225 ? 25.156 -5.02 21.594 1 40.25 225 SER B O 1
ATOM 4786 N N . ASP B 1 226 ? 25.359 -6.645 23.109 1 40.84 226 ASP B N 1
ATOM 4787 C CA . ASP B 1 226 ? 24.203 -7.449 22.734 1 40.84 226 ASP B CA 1
ATOM 4788 C C . ASP B 1 226 ? 22.984 -6.562 22.469 1 40.84 226 ASP B C 1
ATOM 4790 O O . ASP B 1 226 ? 22.188 -6.855 21.578 1 40.84 226 ASP B O 1
ATOM 4794 N N . GLN B 1 227 ? 22.75 -5.719 23.422 1 42 227 GLN B N 1
ATOM 4795 C CA . GLN B 1 227 ? 21.703 -4.695 23.438 1 42 227 GLN B CA 1
ATOM 4796 C C . GLN B 1 227 ? 21.812 -3.773 22.234 1 42 227 GLN B C 1
ATOM 4798 O O . GLN B 1 227 ? 20.797 -3.299 21.719 1 42 227 GLN B O 1
ATOM 4803 N N . GLU B 1 228 ? 23.031 -3.395 22.031 1 41.47 228 GLU B N 1
ATOM 4804 C CA . GLU B 1 228 ? 23.422 -2.496 20.938 1 41.47 228 GLU B CA 1
ATOM 4805 C C . GLU B 1 228 ? 23.547 -3.252 19.625 1 41.47 228 GLU B C 1
ATOM 4807 O O . GLU B 1 228 ? 23.734 -2.643 18.562 1 41.47 228 GLU B O 1
ATOM 4812 N N . LYS B 1 229 ? 23.953 -4.434 19.719 1 45.25 229 LYS B N 1
ATOM 4813 C CA . LYS B 1 229 ? 24 -5.297 18.547 1 45.25 229 LYS B CA 1
ATOM 4814 C C . LYS B 1 229 ? 22.719 -5.16 17.703 1 45.25 229 LYS B C 1
ATOM 4816 O O . LYS B 1 229 ? 21.719 -5.828 17.984 1 45.25 229 LYS B O 1
ATOM 4821 N N . GLY B 1 230 ? 22.188 -4.039 17.75 1 43.97 230 GLY B N 1
ATOM 4822 C CA . GLY B 1 230 ? 20.969 -3.518 17.141 1 43.97 230 GLY B CA 1
ATOM 4823 C C . GLY B 1 230 ? 20.609 -4.215 15.844 1 43.97 230 GLY B C 1
ATOM 4824 O O . GLY B 1 230 ? 21.469 -4.812 15.195 1 43.97 230 GLY B O 1
ATOM 4825 N N . ASP B 1 231 ? 19.422 -4.676 15.797 1 53.66 231 ASP B N 1
ATOM 4826 C CA . ASP B 1 231 ? 18.812 -5.344 14.648 1 53.66 231 ASP B CA 1
ATOM 4827 C C . ASP B 1 231 ? 19.281 -4.711 13.344 1 53.66 231 ASP B C 1
ATOM 4829 O O . ASP B 1 231 ? 18.969 -3.553 13.062 1 53.66 231 ASP B O 1
ATOM 4833 N N . ALA B 1 232 ? 20.5 -5.059 12.992 1 63.38 232 ALA B N 1
ATOM 4834 C CA . ALA B 1 232 ? 21.125 -4.711 11.719 1 63.38 232 ALA B CA 1
ATOM 4835 C C . ALA B 1 232 ? 20.203 -5.043 10.555 1 63.38 232 ALA B C 1
ATOM 4837 O O . ALA B 1 232 ? 20.656 -5.324 9.445 1 63.38 232 ALA B O 1
ATOM 4838 N N . THR B 1 233 ? 19.031 -5.031 10.984 1 77.12 233 THR B N 1
ATOM 4839 C CA . THR B 1 233 ? 18.094 -5.242 9.883 1 77.12 233 THR B CA 1
ATOM 4840 C C . THR B 1 233 ? 18.188 -4.102 8.875 1 77.12 233 THR B C 1
ATOM 4842 O O . THR B 1 233 ? 18.062 -2.932 9.234 1 77.12 233 THR B O 1
ATOM 4845 N N . LEU B 1 234 ? 18.594 -4.496 7.762 1 84.12 234 LEU B N 1
ATOM 4846 C CA . LEU B 1 234 ? 18.625 -3.533 6.664 1 84.12 234 LEU B CA 1
ATOM 4847 C C . LEU B 1 234 ? 17.234 -3.311 6.09 1 84.12 234 LEU B C 1
ATOM 4849 O O . LEU B 1 234 ? 16.484 -4.27 5.875 1 84.12 234 LEU B O 1
ATOM 4853 N N . CYS B 1 235 ? 16.984 -2.033 6.02 1 89.88 235 CYS B N 1
ATOM 4854 C CA . CYS B 1 235 ? 15.641 -1.66 5.566 1 89.88 235 CYS B CA 1
ATOM 4855 C C . CYS B 1 235 ? 15.711 -0.769 4.332 1 89.88 235 CYS B C 1
ATOM 4857 O O . CYS B 1 235 ? 16.703 -0.052 4.133 1 89.88 235 CYS B O 1
ATOM 4859 N N . MET B 1 236 ? 14.812 -0.929 3.506 1 90.31 236 MET B N 1
ATOM 4860 C CA . MET B 1 236 ? 14.547 -0.015 2.398 1 90.31 236 MET B CA 1
ATOM 4861 C C . MET B 1 236 ? 13.055 0.299 2.301 1 90.31 236 MET B C 1
ATOM 4863 O O . MET B 1 236 ? 12.219 -0.599 2.414 1 90.31 236 MET B O 1
ATOM 4867 N N . ALA B 1 237 ? 12.773 1.6 2.207 1 93.06 237 ALA B N 1
ATOM 4868 C CA . ALA B 1 237 ? 11.375 2.012 2.123 1 93.06 237 ALA B CA 1
ATOM 4869 C C . ALA B 1 237 ? 11.172 3.039 1.012 1 93.06 237 ALA B C 1
ATOM 4871 O O . ALA B 1 237 ? 12.023 3.902 0.793 1 93.06 237 ALA B O 1
ATOM 4872 N N . VAL B 1 238 ? 10.117 2.838 0.298 1 90.19 238 VAL B N 1
ATOM 4873 C CA . VAL B 1 238 ? 9.672 3.869 -0.634 1 90.19 238 VAL B CA 1
ATOM 4874 C C . VAL B 1 238 ? 8.625 4.758 0.041 1 90.19 238 VAL B C 1
ATOM 4876 O O . VAL B 1 238 ? 7.688 4.258 0.661 1 90.19 238 VAL B O 1
ATOM 4879 N N . LEU B 1 239 ? 8.844 6.062 -0.053 1 89 239 LEU B N 1
ATOM 4880 C CA . LEU B 1 239 ? 7.93 7.016 0.568 1 89 239 LEU B CA 1
ATOM 4881 C C . LEU B 1 239 ? 6.68 7.203 -0.286 1 89 239 LEU B C 1
ATOM 4883 O O . LEU B 1 239 ? 6.656 6.816 -1.456 1 89 239 LEU B O 1
ATOM 4887 N N . HIS B 1 240 ? 5.664 7.715 0.383 1 90 240 HIS B N 1
ATOM 4888 C CA . HIS B 1 240 ? 4.441 8.031 -0.352 1 90 240 HIS B CA 1
ATOM 4889 C C . HIS B 1 240 ? 4.75 8.797 -1.63 1 90 240 HIS B C 1
ATOM 4891 O O . HIS B 1 240 ? 5.598 9.695 -1.63 1 90 240 HIS B O 1
ATOM 4897 N N . PRO B 1 241 ? 4.102 8.492 -2.693 1 85.19 241 PRO B N 1
ATOM 4898 C CA . PRO B 1 241 ? 4.426 9.102 -3.986 1 85.19 241 PRO B CA 1
ATOM 4899 C C . PRO B 1 241 ? 4.352 10.625 -3.959 1 85.19 241 PRO B C 1
ATOM 4901 O O . PRO B 1 241 ? 5.141 11.297 -4.625 1 85.19 241 PRO B O 1
ATOM 4904 N N . LEU B 1 242 ? 3.48 11.18 -3.205 1 81.88 242 LEU B N 1
ATOM 4905 C CA . LEU B 1 242 ? 3.357 12.633 -3.127 1 81.88 242 LEU B CA 1
ATOM 4906 C C . LEU B 1 242 ? 4.547 13.242 -2.391 1 81.88 242 LEU B C 1
ATOM 4908 O O . LEU B 1 242 ? 4.957 14.367 -2.688 1 81.88 242 LEU B O 1
ATOM 4912 N N . ILE B 1 243 ? 5.082 12.516 -1.435 1 79.5 243 ILE B N 1
ATOM 4913 C CA . ILE B 1 243 ? 6.301 12.945 -0.76 1 79.5 243 ILE B CA 1
ATOM 4914 C C . ILE B 1 243 ? 7.48 12.867 -1.724 1 79.5 243 ILE B C 1
ATOM 4916 O O . ILE B 1 243 ? 8.266 13.812 -1.831 1 79.5 243 ILE B O 1
ATOM 4920 N N . SER B 1 244 ? 7.531 11.727 -2.359 1 73.94 244 SER B N 1
ATOM 4921 C CA . SER B 1 244 ? 8.633 11.5 -3.291 1 73.94 244 SER B CA 1
ATOM 4922 C C . SER B 1 244 ? 8.68 12.586 -4.359 1 73.94 244 SER B C 1
ATOM 4924 O O . SER B 1 244 ? 9.758 13.062 -4.723 1 73.94 244 SER B O 1
ATOM 4926 N N . ARG B 1 245 ? 7.582 12.977 -4.77 1 71.44 245 ARG B N 1
ATOM 4927 C CA . ARG B 1 245 ? 7.5 14.031 -5.773 1 71.44 245 ARG B CA 1
ATOM 4928 C C . ARG B 1 245 ? 7.922 15.375 -5.188 1 71.44 245 ARG B C 1
ATOM 4930 O O . ARG B 1 245 ? 8.562 16.188 -5.867 1 71.44 245 ARG B O 1
ATOM 4937 N N . GLY B 1 246 ? 7.52 15.594 -4.031 1 69.94 246 GLY B N 1
ATOM 4938 C CA . GLY B 1 246 ? 7.941 16.812 -3.348 1 69.94 246 GLY B CA 1
ATOM 4939 C C . GLY B 1 246 ? 9.445 16.906 -3.166 1 69.94 246 GLY B C 1
ATOM 4940 O O . GLY B 1 246 ? 10.031 17.969 -3.326 1 69.94 246 GLY B O 1
ATOM 4941 N N . ILE B 1 247 ? 9.977 15.836 -2.809 1 65.88 247 ILE B N 1
ATOM 4942 C CA . ILE B 1 247 ? 11.422 15.781 -2.633 1 65.88 247 ILE B CA 1
ATOM 4943 C C . ILE B 1 247 ? 12.117 16.031 -3.971 1 65.88 247 ILE B C 1
ATOM 4945 O O . ILE B 1 247 ? 13.078 16.797 -4.047 1 65.88 247 ILE B O 1
ATOM 4949 N N . GLU B 1 248 ? 11.602 15.367 -4.969 1 63.16 248 GLU B N 1
ATOM 4950 C CA . GLU B 1 248 ? 12.156 15.539 -6.305 1 63.16 248 GLU B CA 1
ATOM 4951 C C . GLU B 1 248 ? 12.094 17 -6.742 1 63.16 248 GLU B C 1
ATOM 4953 O O . GLU B 1 248 ? 13.016 17.484 -7.402 1 63.16 248 GLU B O 1
ATOM 4958 N N . ARG B 1 249 ? 11 17.625 -6.363 1 62.09 249 ARG B N 1
ATOM 4959 C CA . ARG B 1 249 ? 10.797 19.016 -6.754 1 62.09 249 ARG B CA 1
ATOM 4960 C C . ARG B 1 249 ? 11.547 19.969 -5.824 1 62.09 249 ARG B C 1
ATOM 4962 O O . ARG B 1 249 ? 11.625 21.172 -6.086 1 62.09 249 ARG B O 1
ATOM 4969 N N . GLY B 1 250 ? 12.148 19.359 -4.859 1 56.81 250 GLY B N 1
ATOM 4970 C CA . GLY B 1 250 ? 12.852 20.203 -3.9 1 56.81 250 GLY B CA 1
ATOM 4971 C C . GLY B 1 250 ? 11.922 20.891 -2.922 1 56.81 250 GLY B C 1
ATOM 4972 O O . GLY B 1 250 ? 12.312 21.859 -2.26 1 56.81 250 GLY B O 1
ATOM 4973 N N . ASP B 1 251 ? 10.641 20.547 -3.062 1 56.94 251 ASP B N 1
ATOM 4974 C CA . ASP B 1 251 ? 9.648 21.172 -2.195 1 56.94 251 ASP B CA 1
ATOM 4975 C C . ASP B 1 251 ? 9.82 20.734 -0.746 1 56.94 251 ASP B C 1
ATOM 4977 O O . ASP B 1 251 ? 9.242 21.312 0.167 1 56.94 251 ASP B O 1
ATOM 4981 N N . TYR B 1 252 ? 10.438 19.578 -0.75 1 53.91 252 TYR B N 1
ATOM 4982 C CA . TYR B 1 252 ? 10.555 19.141 0.635 1 53.91 252 TYR B CA 1
ATOM 4983 C C . TYR B 1 252 ? 11.32 20.156 1.473 1 53.91 252 TYR B C 1
ATOM 4985 O O . TYR B 1 252 ? 12.531 20.328 1.309 1 53.91 252 TYR B O 1
ATOM 4993 N N . ARG B 1 253 ? 10.5 21.125 1.7 1 48.5 253 ARG B N 1
ATOM 4994 C CA . ARG B 1 253 ? 11.086 22.062 2.646 1 48.5 253 ARG B CA 1
ATOM 4995 C C . ARG B 1 253 ? 11.5 21.359 3.936 1 48.5 253 ARG B C 1
ATOM 4997 O O . ARG B 1 253 ? 10.695 20.656 4.543 1 48.5 253 ARG B O 1
ATOM 5004 N N . LEU B 1 254 ? 12.711 20.719 3.791 1 48.59 254 LEU B N 1
ATOM 5005 C CA . LEU B 1 254 ? 13.164 20.25 5.094 1 48.59 254 LEU B CA 1
ATOM 5006 C C . LEU B 1 254 ? 12.5 21.047 6.219 1 48.59 254 LEU B C 1
ATOM 5008 O O . LEU B 1 254 ? 12.945 22.141 6.559 1 48.59 254 LEU B O 1
ATOM 5012 N N . TYR B 1 255 ? 11.188 21.234 5.949 1 51.84 255 TYR B N 1
ATOM 5013 C CA . TYR B 1 255 ? 10.594 21.828 7.148 1 51.84 255 TYR B CA 1
ATOM 5014 C C . TYR B 1 255 ? 11.352 21.391 8.398 1 51.84 255 TYR B C 1
ATOM 5016 O O . TYR B 1 255 ? 12.109 20.422 8.367 1 51.84 255 TYR B O 1
ATOM 5024 N N . HIS B 1 256 ? 11.125 22.141 9.406 1 61.62 256 HIS B N 1
ATOM 5025 C CA . HIS B 1 256 ? 11.844 22.016 10.664 1 61.62 256 HIS B CA 1
ATOM 5026 C C . HIS B 1 256 ? 11.695 20.609 11.242 1 61.62 256 HIS B C 1
ATOM 5028 O O . HIS B 1 256 ? 10.789 20.344 12.039 1 61.62 256 HIS B O 1
ATOM 5034 N N . TYR B 1 257 ? 12.305 19.719 10.57 1 70.38 257 TYR B N 1
ATOM 5035 C CA . TYR B 1 257 ? 12.367 18.375 11.125 1 70.38 257 TYR B CA 1
ATOM 5036 C C . TYR B 1 257 ? 12.531 18.422 12.641 1 70.38 257 TYR B C 1
ATOM 5038 O O . TYR B 1 257 ? 11.742 17.812 13.375 1 70.38 257 TYR B O 1
ATOM 5046 N N . SER B 1 258 ? 13.477 19.281 13.031 1 71.88 258 SER B N 1
ATOM 5047 C CA . SER B 1 258 ? 13.781 19.312 14.461 1 71.88 258 SER B CA 1
ATOM 5048 C C . SER B 1 258 ? 12.602 19.859 15.258 1 71.88 258 SER B C 1
ATOM 5050 O O . SER B 1 258 ? 12.266 19.328 16.312 1 71.88 258 SER B O 1
ATOM 5052 N N . THR B 1 259 ? 12.055 20.906 14.648 1 75.88 259 THR B N 1
ATOM 5053 C CA . THR B 1 259 ? 10.914 21.5 15.352 1 75.88 259 THR B CA 1
ATOM 5054 C C . THR B 1 259 ? 9.719 20.547 15.328 1 75.88 259 THR B C 1
ATOM 5056 O O . THR B 1 259 ? 9.07 20.344 16.359 1 75.88 259 THR B O 1
ATOM 5059 N N . SER B 1 260 ? 9.469 19.953 14.203 1 77 260 SER B N 1
ATOM 5060 C CA . SER B 1 260 ? 8.32 19.047 14.055 1 77 260 SER B CA 1
ATOM 5061 C C . SER B 1 260 ? 8.453 17.844 14.977 1 77 260 SER B C 1
ATOM 5063 O O . SER B 1 260 ? 7.465 17.375 15.547 1 77 260 SER B O 1
ATOM 5065 N N . MET B 1 261 ? 9.609 17.438 15.141 1 81.38 261 MET B N 1
ATOM 5066 C CA . MET B 1 261 ? 9.859 16.234 15.93 1 81.38 261 MET B CA 1
ATOM 5067 C C . MET B 1 261 ? 9.719 16.531 17.422 1 81.38 261 MET B C 1
ATOM 5069 O O . MET B 1 261 ? 9.414 15.633 18.203 1 81.38 261 MET B O 1
ATOM 5073 N N . LYS B 1 262 ? 9.93 17.766 17.75 1 81.31 262 LYS B N 1
ATOM 5074 C CA . LYS B 1 262 ? 9.867 18.141 19.156 1 81.31 262 LYS B CA 1
ATOM 5075 C C . LYS B 1 262 ? 8.43 18.391 19.594 1 81.31 262 LYS B C 1
ATOM 5077 O O . LYS B 1 262 ? 8.117 18.344 20.797 1 81.31 262 LYS B O 1
ATOM 5082 N N . LEU B 1 263 ? 7.621 18.672 18.656 1 85.19 263 LEU B N 1
ATOM 5083 C CA . LEU B 1 263 ? 6.223 18.922 18.984 1 85.19 263 LEU B CA 1
ATOM 5084 C C . LEU B 1 263 ? 5.512 17.625 19.359 1 85.19 263 LEU B C 1
ATOM 5086 O O . LEU B 1 263 ? 5.668 16.609 18.688 1 85.19 263 LEU B O 1
ATOM 5090 N N . THR B 1 264 ? 4.863 17.688 20.453 1 78.06 264 THR B N 1
ATOM 5091 C CA . THR B 1 264 ? 4.203 16.484 20.953 1 78.06 264 THR B CA 1
ATOM 5092 C C . THR B 1 264 ? 2.699 16.562 20.734 1 78.06 264 THR B C 1
ATOM 5094 O O . THR B 1 264 ? 2.016 15.539 20.719 1 78.06 264 THR B O 1
ATOM 5097 N N . ASN B 1 265 ? 2.301 17.734 20.547 1 81.88 265 ASN B N 1
ATOM 5098 C CA . ASN B 1 265 ? 0.878 17.953 20.312 1 81.88 265 ASN B CA 1
ATOM 5099 C C . ASN B 1 265 ? 0.546 17.891 18.828 1 81.88 265 ASN B C 1
ATOM 5101 O O . ASN B 1 265 ? 1.205 18.531 18.016 1 81.88 265 ASN B O 1
ATOM 5105 N N . SER B 1 266 ? -0.499 17.141 18.609 1 77.31 266 SER B N 1
ATOM 5106 C CA . SER B 1 266 ? -0.844 16.906 17.203 1 77.31 266 SER B CA 1
ATOM 5107 C C . SER B 1 266 ? -1.312 18.203 16.531 1 77.31 266 SER B C 1
ATOM 5109 O O . SER B 1 266 ? -1.01 18.453 15.367 1 77.31 266 SER B O 1
ATOM 5111 N N . LEU B 1 267 ? -2.055 18.938 17.266 1 84.31 267 LEU B N 1
ATOM 5112 C CA . LEU B 1 267 ? -2.531 20.203 16.719 1 84.31 267 LEU B CA 1
ATOM 5113 C C . LEU B 1 267 ? -1.373 21.172 16.484 1 84.31 267 LEU B C 1
ATOM 5115 O O . LEU B 1 267 ? -1.371 21.922 15.5 1 84.31 267 LEU B O 1
ATOM 5119 N N . ALA B 1 268 ? -0.447 21.141 17.359 1 88.62 268 ALA B N 1
ATOM 5120 C CA . ALA B 1 268 ? 0.739 21.969 17.188 1 88.62 268 ALA B CA 1
ATOM 5121 C C . ALA B 1 268 ? 1.517 21.578 15.938 1 88.62 268 ALA B C 1
ATOM 5123 O O . ALA B 1 268 ? 1.98 22.438 15.188 1 88.62 268 ALA B O 1
ATOM 5124 N N . LYS B 1 269 ? 1.587 20.359 15.758 1 80.31 269 LYS B N 1
ATOM 5125 C CA . LYS B 1 269 ? 2.279 19.859 14.578 1 80.31 269 LYS B CA 1
ATOM 5126 C C . LYS B 1 269 ? 1.571 20.297 13.297 1 80.31 269 LYS B C 1
ATOM 5128 O O . LYS B 1 269 ? 2.215 20.75 12.352 1 80.31 269 LYS B O 1
ATOM 5133 N N . THR B 1 270 ? 0.317 20.062 13.344 1 79.12 270 THR B N 1
ATOM 5134 C CA . THR B 1 270 ? -0.483 20.422 12.188 1 79.12 270 THR B CA 1
ATOM 5135 C C . THR B 1 270 ? -0.374 21.922 11.898 1 79.12 270 THR B C 1
ATOM 5137 O O . THR B 1 270 ? -0.217 22.328 10.75 1 79.12 270 THR B O 1
ATOM 5140 N N . LEU B 1 271 ? -0.512 22.703 12.938 1 85.94 271 LEU B N 1
ATOM 5141 C CA . LEU B 1 271 ? -0.42 24.156 12.789 1 85.94 271 LEU B CA 1
ATOM 5142 C C . LEU B 1 271 ? 0.96 24.562 12.281 1 85.94 271 LEU B C 1
ATOM 5144 O O . LEU B 1 271 ? 1.078 25.438 11.422 1 85.94 271 LEU B O 1
ATOM 5148 N N . ASN B 1 272 ? 1.94 23.953 12.836 1 83.81 272 ASN B N 1
ATOM 5149 C CA . ASN B 1 272 ? 3.301 24.234 12.391 1 83.81 272 ASN B CA 1
ATOM 5150 C C . ASN B 1 272 ? 3.469 23.953 10.898 1 83.81 272 ASN B C 1
ATOM 5152 O O . ASN B 1 272 ? 4.109 24.734 10.188 1 83.81 272 ASN B O 1
ATOM 5156 N N . ARG B 1 273 ? 2.953 22.906 10.516 1 75.94 273 ARG B N 1
ATOM 5157 C CA . ARG B 1 273 ? 3.027 22.531 9.102 1 75.94 273 ARG B CA 1
ATOM 5158 C C . ARG B 1 273 ? 2.285 23.547 8.234 1 75.94 273 ARG B C 1
ATOM 5160 O O . ARG B 1 273 ? 2.785 23.953 7.18 1 75.94 273 ARG B O 1
ATOM 5167 N N . GLU B 1 274 ? 1.185 23.906 8.68 1 76.94 274 GLU B N 1
ATOM 5168 C CA . GLU B 1 274 ? 0.385 24.875 7.934 1 76.94 274 GLU B CA 1
ATOM 5169 C C . GLU B 1 274 ? 1.101 26.219 7.832 1 76.94 274 GLU B C 1
ATOM 5171 O O . GLU B 1 274 ? 1.104 26.859 6.77 1 76.94 274 GLU B O 1
ATOM 5176 N N . LEU B 1 275 ? 1.581 26.594 8.883 1 80.62 275 LEU B N 1
ATOM 5177 C CA . LEU B 1 275 ? 2.277 27.875 8.914 1 80.62 275 LEU B CA 1
ATOM 5178 C C . LEU B 1 275 ? 3.51 27.844 8.016 1 80.62 275 LEU B C 1
ATOM 5180 O O . LEU B 1 275 ? 3.801 28.812 7.316 1 80.62 275 LEU B O 1
ATOM 5184 N N . SER B 1 276 ? 4.176 26.75 8.055 1 74.38 276 SER B N 1
ATOM 5185 C CA . SER B 1 276 ? 5.375 26.609 7.242 1 74.38 276 SER B CA 1
ATOM 5186 C C . SER B 1 276 ? 5.043 26.656 5.754 1 74.38 276 SER B C 1
ATOM 5188 O O . SER B 1 276 ? 5.863 27.078 4.938 1 74.38 276 SER B O 1
ATOM 5190 N N . MET B 1 277 ? 3.891 26.281 5.48 1 69.12 277 MET B N 1
ATOM 5191 C CA . MET B 1 277 ? 3.49 26.219 4.078 1 69.12 277 MET B CA 1
ATOM 5192 C C . MET B 1 277 ? 2.857 27.531 3.633 1 69.12 277 MET B C 1
ATOM 5194 O O . MET B 1 277 ? 3.094 28 2.514 1 69.12 277 MET B O 1
ATOM 5198 N N . ARG B 1 278 ? 2.143 28.141 4.492 1 70.94 278 ARG B N 1
ATOM 5199 C CA . ARG B 1 278 ? 1.279 29.234 4.078 1 70.94 278 ARG B CA 1
ATOM 5200 C C . ARG B 1 278 ? 1.897 30.594 4.441 1 70.94 278 ARG B C 1
ATOM 5202 O O . ARG B 1 278 ? 1.608 31.609 3.805 1 70.94 278 ARG B O 1
ATOM 5209 N N . TRP B 1 279 ? 2.658 30.5 5.441 1 77.25 279 TRP B N 1
ATOM 5210 C CA . TRP B 1 279 ? 3.193 31.766 5.949 1 77.25 279 TRP B CA 1
ATOM 5211 C C . TRP B 1 279 ? 4.508 32.125 5.258 1 77.25 279 TRP B C 1
ATOM 5213 O O . TRP B 1 279 ? 5.531 32.312 5.918 1 77.25 279 TRP B O 1
ATOM 5223 N N . ARG B 1 280 ? 4.473 32.312 3.965 1 71.38 280 ARG B N 1
ATOM 5224 C CA . ARG B 1 280 ? 5.668 32.5 3.156 1 71.38 280 ARG B CA 1
ATOM 5225 C C . ARG B 1 280 ? 6.281 33.875 3.438 1 71.38 280 ARG B C 1
ATOM 5227 O O . ARG B 1 280 ? 7.496 34.062 3.344 1 71.38 280 ARG B O 1
ATOM 5234 N N . ASN B 1 281 ? 5.441 34.844 3.713 1 77.19 281 ASN B N 1
ATOM 5235 C CA . ASN B 1 281 ? 5.91 36.188 3.979 1 77.19 281 ASN B CA 1
ATOM 5236 C C . ASN B 1 281 ? 5.918 36.5 5.473 1 77.19 281 ASN B C 1
ATOM 5238 O O . ASN B 1 281 ? 5.555 37.594 5.887 1 77.19 281 ASN B O 1
ATOM 5242 N N . ALA B 1 282 ? 6.32 35.531 6.16 1 80.38 282 ALA B N 1
ATOM 5243 C CA . ALA B 1 282 ? 6.336 35.719 7.613 1 80.38 282 ALA B CA 1
ATOM 5244 C C . ALA B 1 282 ? 7.309 36.812 8.023 1 80.38 282 ALA B C 1
ATOM 5246 O O . ALA B 1 282 ? 8.422 36.875 7.5 1 80.38 282 ALA B O 1
ATOM 5247 N N . SER B 1 283 ? 6.816 37.75 8.789 1 83 283 SER B N 1
ATOM 5248 C CA . SER B 1 283 ? 7.598 38.844 9.344 1 83 283 SER B CA 1
ATOM 5249 C C . SER B 1 283 ? 7.285 39.031 10.828 1 83 283 SER B C 1
ATOM 5251 O O . SER B 1 283 ? 6.156 38.812 11.266 1 83 283 SER B O 1
ATOM 5253 N N . PRO B 1 284 ? 8.336 39.438 11.477 1 84.31 284 PRO B N 1
ATOM 5254 C CA . PRO B 1 284 ? 8.117 39.625 12.914 1 84.31 284 PRO B CA 1
ATOM 5255 C C . PRO B 1 284 ? 7.129 40.75 13.211 1 84.31 284 PRO B C 1
ATOM 5257 O O . PRO B 1 284 ? 6.625 40.875 14.328 1 84.31 284 PRO B O 1
ATOM 5260 N N . THR B 1 285 ? 6.84 41.5 12.273 1 84.69 285 THR B N 1
ATOM 5261 C CA . THR B 1 285 ? 6.027 42.688 12.531 1 84.69 285 THR B CA 1
ATOM 5262 C C . THR B 1 285 ? 4.621 42.5 11.969 1 84.69 285 THR B C 1
ATOM 5264 O O . THR B 1 285 ? 3.717 43.281 12.297 1 84.69 285 THR B O 1
ATOM 5267 N N . HIS B 1 286 ? 4.457 41.594 11.164 1 87.5 286 HIS B N 1
ATOM 5268 C CA . HIS B 1 286 ? 3.145 41.375 10.562 1 87.5 286 HIS B CA 1
ATOM 5269 C C . HIS B 1 286 ? 2.525 40.062 11.023 1 87.5 286 HIS B C 1
ATOM 5271 O O . HIS B 1 286 ? 2.998 39 10.648 1 87.5 286 HIS B O 1
ATOM 5277 N N . PRO B 1 287 ? 1.498 40.188 11.734 1 91 287 PRO B N 1
ATOM 5278 C CA . PRO B 1 287 ? 0.908 38.969 12.297 1 91 287 PRO B CA 1
ATOM 5279 C C . PRO B 1 287 ? 0.172 38.156 11.25 1 91 287 PRO B C 1
ATOM 5281 O O . PRO B 1 287 ? -0.332 38.688 10.266 1 91 287 PRO B O 1
ATOM 5284 N N . TYR B 1 288 ? 0.191 36.844 11.43 1 92.5 288 TYR B N 1
ATOM 5285 C CA . TYR B 1 288 ? -0.646 35.906 10.688 1 92.5 288 TYR B CA 1
ATOM 5286 C C . TYR B 1 288 ? -1.961 35.656 11.422 1 92.5 288 TYR B C 1
ATOM 5288 O O . TYR B 1 288 ? -1.977 35.469 12.641 1 92.5 288 TYR B O 1
ATOM 5296 N N . ARG B 1 289 ? -3.037 35.75 10.664 1 92.44 289 ARG B N 1
ATOM 5297 C CA . ARG B 1 289 ? -4.352 35.594 11.281 1 92.44 289 ARG B CA 1
ATOM 5298 C C . ARG B 1 289 ? -5.039 34.312 10.797 1 92.44 289 ARG B C 1
ATOM 5300 O O . ARG B 1 289 ? -4.953 33.969 9.617 1 92.44 289 ARG B O 1
ATOM 5307 N N . PHE B 1 290 ? -5.645 33.594 11.742 1 91.88 290 PHE B N 1
ATOM 5308 C CA . PHE B 1 290 ? -6.461 32.438 11.359 1 91.88 290 PHE B CA 1
ATOM 5309 C C . PHE B 1 290 ? -7.621 32.25 12.32 1 91.88 290 PHE B C 1
ATOM 5311 O O . PHE B 1 290 ? -7.586 32.75 13.453 1 91.88 290 PHE B O 1
ATOM 5318 N N . HIS B 1 291 ? -8.68 31.609 11.852 1 93.62 291 HIS B N 1
ATOM 5319 C CA . HIS B 1 291 ? -9.875 31.328 12.641 1 93.62 291 HIS B CA 1
ATOM 5320 C C . HIS B 1 291 ? -9.812 29.938 13.258 1 93.62 291 HIS B C 1
ATOM 5322 O O . HIS B 1 291 ? -9.414 28.969 12.594 1 93.62 291 HIS B O 1
ATOM 5328 N N . LEU B 1 292 ? -10.211 29.938 14.508 1 94.62 292 LEU B N 1
ATOM 5329 C CA . LEU B 1 292 ? -10.188 28.672 15.234 1 94.62 292 LEU B CA 1
ATOM 5330 C C . LEU B 1 292 ? -11.039 27.625 14.523 1 94.62 292 LEU B C 1
ATOM 5332 O O . LEU B 1 292 ? -10.586 26.5 14.297 1 94.62 292 LEU B O 1
ATOM 5336 N N . VAL B 1 293 ? -12.219 27.938 14.141 1 89.38 293 VAL B N 1
ATOM 5337 C CA . VAL B 1 293 ? -13.18 27 13.562 1 89.38 293 VAL B CA 1
ATOM 5338 C C . VAL B 1 293 ? -12.656 26.5 12.219 1 89.38 293 VAL B C 1
ATOM 5340 O O . VAL B 1 293 ? -12.703 25.297 11.938 1 89.38 293 VAL B O 1
ATOM 5343 N N . GLU B 1 294 ? -12.141 27.359 11.469 1 83.75 294 GLU B N 1
ATOM 5344 C CA . GLU B 1 294 ? -11.609 26.984 10.164 1 83.75 294 GLU B CA 1
ATOM 5345 C C . GLU B 1 294 ? -10.414 26.031 10.312 1 83.75 294 GLU B C 1
ATOM 5347 O O . GLU B 1 294 ? -10.328 25.031 9.609 1 83.75 294 GLU B O 1
ATOM 5352 N N . PHE B 1 295 ? -9.57 26.344 11.195 1 85.81 295 PHE B N 1
ATOM 5353 C CA . PHE B 1 295 ? -8.367 25.547 11.406 1 85.81 295 PHE B CA 1
ATOM 5354 C C . PHE B 1 295 ? -8.734 24.141 11.859 1 85.81 295 PHE B C 1
ATOM 5356 O O . PHE B 1 295 ? -8.312 23.156 11.25 1 85.81 295 PHE B O 1
ATOM 5363 N N . LEU B 1 296 ? -9.523 24.047 12.898 1 84.75 296 LEU B N 1
ATOM 5364 C CA . LEU B 1 296 ? -9.836 22.75 13.484 1 84.75 296 LEU B CA 1
ATOM 5365 C C . LEU B 1 296 ? -10.656 21.891 12.516 1 84.75 296 LEU B C 1
ATOM 5367 O O . LEU B 1 296 ? -10.516 20.672 12.492 1 84.75 296 LEU B O 1
ATOM 5371 N N . SER B 1 297 ? -11.445 22.531 11.727 1 77.31 297 SER B N 1
ATOM 5372 C CA . SER B 1 297 ? -12.273 21.812 10.766 1 77.31 297 SER B CA 1
ATOM 5373 C C . SER B 1 297 ? -11.414 21.094 9.727 1 77.31 297 SER B C 1
ATOM 5375 O O . SER B 1 297 ? -11.859 20.125 9.109 1 77.31 297 SER B O 1
ATOM 5377 N N . ASN B 1 298 ? -10.203 21.625 9.664 1 71 298 ASN B N 1
ATOM 5378 C CA . ASN B 1 298 ? -9.312 21.062 8.656 1 71 298 ASN B CA 1
ATOM 5379 C C . ASN B 1 298 ? -8.336 20.062 9.258 1 71 298 ASN B C 1
ATOM 5381 O O . ASN B 1 298 ? -7.387 19.641 8.594 1 71 298 ASN B O 1
ATOM 5385 N N . THR B 1 299 ? -8.578 19.781 10.5 1 73.94 299 THR B N 1
ATOM 5386 C CA . THR B 1 299 ? -7.707 18.828 11.164 1 73.94 299 THR B CA 1
ATOM 5387 C C . THR B 1 299 ? -8.453 17.516 11.438 1 73.94 299 THR B C 1
ATOM 5389 O O . THR B 1 299 ? -9.68 17.469 11.344 1 73.94 299 THR B O 1
ATOM 5392 N N . ALA B 1 300 ? -7.68 16.531 11.789 1 64.5 300 ALA B N 1
ATOM 5393 C CA . ALA B 1 300 ? -8.258 15.227 12.125 1 64.5 300 ALA B CA 1
ATOM 5394 C C . ALA B 1 300 ? -9.078 15.305 13.414 1 64.5 300 ALA B C 1
ATOM 5396 O O . ALA B 1 300 ? -10.008 14.523 13.617 1 64.5 300 ALA B O 1
ATOM 5397 N N . ARG B 1 301 ? -8.711 16.203 14.25 1 71.75 301 ARG B N 1
ATOM 5398 C CA . ARG B 1 301 ? -9.414 16.344 15.516 1 71.75 301 ARG B CA 1
ATOM 5399 C C . ARG B 1 301 ? -10.828 16.875 15.297 1 71.75 301 ARG B C 1
ATOM 5401 O O . ARG B 1 301 ? -11.766 16.484 16 1 71.75 301 ARG B O 1
ATOM 5408 N N . GLY B 1 302 ? -10.961 17.719 14.422 1 74.31 302 GLY B N 1
ATOM 5409 C CA . GLY B 1 302 ? -12.242 18.359 14.18 1 74.31 302 GLY B CA 1
ATOM 5410 C C . GLY B 1 302 ? -12.695 19.234 15.328 1 74.31 302 GLY B C 1
ATOM 5411 O O . GLY B 1 302 ? -11.906 19.562 16.219 1 74.31 302 GLY B O 1
ATOM 5412 N N . LEU B 1 303 ? -13.977 19.656 15.18 1 82.56 303 LEU B N 1
ATOM 5413 C CA . LEU B 1 303 ? -14.57 20.516 16.203 1 82.56 303 LEU B CA 1
ATOM 5414 C C . LEU B 1 303 ? -15.242 19.672 17.281 1 82.56 303 LEU B C 1
ATOM 5416 O O . LEU B 1 303 ? -15.828 18.625 16.984 1 82.56 303 LEU B O 1
ATOM 5420 N N . SER B 1 304 ? -15.047 20.125 18.5 1 85.88 304 SER B N 1
ATOM 5421 C CA . SER B 1 304 ? -15.797 19.531 19.594 1 85.88 304 SER B CA 1
ATOM 5422 C C . SER B 1 304 ? -17.188 20.141 19.719 1 85.88 304 SER B C 1
ATOM 5424 O O . SER B 1 304 ? -17.516 21.094 19 1 85.88 304 SER B O 1
ATOM 5426 N N . LYS B 1 305 ? -18 19.484 20.594 1 86.62 305 LYS B N 1
ATOM 5427 C CA . LYS B 1 305 ? -19.344 20 20.812 1 86.62 305 LYS B CA 1
ATOM 5428 C C . LYS B 1 305 ? -19.312 21.328 21.562 1 86.62 305 LYS B C 1
ATOM 5430 O O . LYS B 1 305 ? -20.25 22.125 21.453 1 86.62 305 LYS B O 1
ATOM 5435 N N . ARG B 1 306 ? -18.219 21.578 22.312 1 90.94 306 ARG B N 1
ATOM 5436 C CA . ARG B 1 306 ? -18.141 22.766 23.156 1 90.94 306 ARG B CA 1
ATOM 5437 C C . ARG B 1 306 ? -16.969 23.641 22.734 1 90.94 306 ARG B C 1
ATOM 5439 O O . ARG B 1 306 ? -15.805 23.219 22.797 1 90.94 306 ARG B O 1
ATOM 5446 N N . MET B 1 307 ? -17.25 24.875 22.438 1 91.62 307 MET B N 1
ATOM 5447 C CA . MET B 1 307 ? -16.266 25.828 21.953 1 91.62 307 MET B CA 1
ATOM 5448 C C . MET B 1 307 ? -15.133 26.031 22.953 1 91.62 307 MET B C 1
ATOM 5450 O O . MET B 1 307 ? -13.969 26.109 22.578 1 91.62 307 MET B O 1
ATOM 5454 N N . PRO B 1 308 ? -15.391 26.062 24.234 1 92.31 308 PRO B N 1
ATOM 5455 C CA . PRO B 1 308 ? -14.297 26.266 25.188 1 92.31 308 PRO B CA 1
ATOM 5456 C C . PRO B 1 308 ? -13.258 25.141 25.141 1 92.31 308 PRO B C 1
ATOM 5458 O O . PRO B 1 308 ? -12.078 25.375 25.406 1 92.31 308 PRO B O 1
ATOM 5461 N N . GLU B 1 309 ? -13.711 23.984 24.828 1 93.69 309 GLU B N 1
ATOM 5462 C CA . GLU B 1 309 ? -12.781 22.859 24.688 1 93.69 309 GLU B CA 1
ATOM 5463 C C . GLU B 1 309 ? -11.852 23.062 23.484 1 93.69 309 GLU B C 1
ATOM 5465 O O . GLU B 1 309 ? -10.656 22.781 23.578 1 93.69 309 GLU B O 1
ATOM 5470 N N . ASP B 1 310 ? -12.438 23.516 22.453 1 94.31 310 ASP B N 1
ATOM 5471 C CA . ASP B 1 310 ? -11.656 23.797 21.25 1 94.31 310 ASP B CA 1
ATOM 5472 C C . ASP B 1 310 ? -10.672 24.938 21.484 1 94.31 310 ASP B C 1
ATOM 5474 O O . ASP B 1 310 ? -9.523 24.875 21.031 1 94.31 310 ASP B O 1
ATOM 5478 N N . TYR B 1 311 ? -11.18 25.922 22.141 1 95.75 311 TYR B N 1
ATOM 5479 C CA . TYR B 1 311 ? -10.352 27.062 22.484 1 95.75 311 TYR B CA 1
ATOM 5480 C C . TYR B 1 311 ? -9.148 26.625 23.312 1 95.75 311 TYR B C 1
ATOM 5482 O O . TYR B 1 311 ? -8.016 27.047 23.047 1 95.75 311 TYR B O 1
ATOM 5490 N N . ARG B 1 312 ? -9.359 25.844 24.266 1 95.44 312 ARG B N 1
ATOM 5491 C CA . ARG B 1 312 ? -8.297 25.344 25.125 1 95.44 312 ARG B CA 1
ATOM 5492 C C . ARG B 1 312 ? -7.285 24.531 24.328 1 95.44 312 ARG B C 1
ATOM 5494 O O . ARG B 1 312 ? -6.074 24.688 24.516 1 95.44 312 ARG B O 1
ATOM 5501 N N . ALA B 1 313 ? -7.797 23.734 23.5 1 93.25 313 ALA B N 1
ATOM 5502 C CA . ALA B 1 313 ? -6.938 22.844 22.719 1 93.25 313 ALA B CA 1
ATOM 5503 C C . ALA B 1 313 ? -5.996 23.641 21.812 1 93.25 313 ALA B C 1
ATOM 5505 O O . ALA B 1 313 ? -4.801 23.344 21.734 1 93.25 313 ALA B O 1
ATOM 5506 N N . VAL B 1 314 ? -6.543 24.625 21.188 1 95.06 314 VAL B N 1
ATOM 5507 C CA . VAL B 1 314 ? -5.738 25.422 20.281 1 95.06 314 VAL B CA 1
ATOM 5508 C C . VAL B 1 314 ? -4.723 26.25 21.062 1 95.06 314 VAL B C 1
ATOM 5510 O O . VAL B 1 314 ? -3.576 26.406 20.641 1 95.06 314 VAL B O 1
ATOM 5513 N N . ASN B 1 315 ? -5.094 26.719 22.141 1 96.5 315 ASN B N 1
ATOM 5514 C CA . ASN B 1 315 ? -4.18 27.5 22.969 1 96.5 315 ASN B CA 1
ATOM 5515 C C . ASN B 1 315 ? -3.014 26.656 23.484 1 96.5 315 ASN B C 1
ATOM 5517 O O . ASN B 1 315 ? -1.884 27.125 23.562 1 96.5 315 ASN B O 1
ATOM 5521 N N . ILE B 1 316 ? -3.35 25.453 23.828 1 95.06 316 ILE B N 1
ATOM 5522 C CA . ILE B 1 316 ? -2.295 24.547 24.25 1 95.06 316 ILE B CA 1
ATOM 5523 C C . ILE B 1 316 ? -1.312 24.312 23.109 1 95.06 316 ILE B C 1
ATOM 5525 O O . ILE B 1 316 ? -0.096 24.328 23.312 1 95.06 316 ILE B O 1
ATOM 5529 N N . ALA B 1 317 ? -1.839 24.141 21.938 1 94.38 317 ALA B N 1
ATOM 5530 C CA . ALA B 1 317 ? -1.011 23.938 20.75 1 94.38 317 ALA B CA 1
ATOM 5531 C C . ALA B 1 317 ? -0.149 25.156 20.469 1 94.38 317 ALA B C 1
ATOM 5533 O O . ALA B 1 317 ? 1.048 25.031 20.203 1 94.38 317 ALA B O 1
ATOM 5534 N N . LEU B 1 318 ? -0.773 26.297 20.562 1 96.19 318 LEU B N 1
ATOM 5535 C CA . LEU B 1 318 ? -0.063 27.547 20.297 1 96.19 318 LEU B CA 1
ATOM 5536 C C . LEU B 1 318 ? 1.01 27.797 21.359 1 96.19 318 LEU B C 1
ATOM 5538 O O . LEU B 1 318 ? 2.1 28.281 21.047 1 96.19 318 LEU B O 1
ATOM 5542 N N . ALA B 1 319 ? 0.672 27.484 22.531 1 96.31 319 ALA B N 1
ATOM 5543 C CA . ALA B 1 319 ? 1.647 27.641 23.594 1 96.31 319 ALA B CA 1
ATOM 5544 C C . ALA B 1 319 ? 2.873 26.766 23.359 1 96.31 319 ALA B C 1
ATOM 5546 O O . ALA B 1 319 ? 4 27.172 23.641 1 96.31 319 ALA B O 1
ATOM 5547 N N . GLU B 1 320 ? 2.629 25.594 22.875 1 94.81 320 GLU B N 1
ATOM 5548 C CA . GLU B 1 320 ? 3.746 24.703 22.562 1 94.81 320 GLU B CA 1
ATOM 5549 C C . GLU B 1 320 ? 4.602 25.281 21.438 1 94.81 320 GLU B C 1
ATOM 5551 O O . GLU B 1 320 ? 5.828 25.172 21.469 1 94.81 320 GLU B O 1
ATOM 5556 N N . LEU B 1 321 ? 3.986 25.875 20.484 1 94.12 321 LEU B N 1
ATOM 5557 C CA . LEU B 1 321 ? 4.719 26.484 19.375 1 94.12 321 LEU B CA 1
ATOM 5558 C C . LEU B 1 321 ? 5.566 27.656 19.859 1 94.12 321 LEU B C 1
ATOM 5560 O O . LEU B 1 321 ? 6.652 27.906 19.328 1 94.12 321 LEU B O 1
ATOM 5564 N N . VAL B 1 322 ? 5.062 28.328 20.844 1 94.69 322 VAL B N 1
ATOM 5565 C CA . VAL B 1 322 ? 5.836 29.406 21.453 1 94.69 322 VAL B CA 1
ATOM 5566 C C . VAL B 1 322 ? 7.023 28.828 22.203 1 94.69 322 VAL B C 1
ATOM 5568 O O . VAL B 1 322 ? 8.148 29.312 22.094 1 94.69 322 VAL B O 1
ATOM 5571 N N . GLN B 1 323 ? 6.766 27.828 22.906 1 93.19 323 GLN B N 1
ATOM 5572 C CA . GLN B 1 323 ? 7.797 27.188 23.719 1 93.19 323 GLN B CA 1
ATOM 5573 C C . GLN B 1 323 ? 8.922 26.641 22.844 1 93.19 323 GLN B C 1
ATOM 5575 O O . GLN B 1 323 ? 10.102 26.734 23.203 1 93.19 323 GLN B O 1
ATOM 5580 N N . GLU B 1 324 ? 8.57 26.141 21.688 1 89.25 324 GLU B N 1
ATOM 5581 C CA . GLU B 1 324 ? 9.555 25.516 20.797 1 89.25 324 GLU B CA 1
ATOM 5582 C C . GLU B 1 324 ? 10.18 26.547 19.859 1 89.25 324 GLU B C 1
ATOM 5584 O O . GLU B 1 324 ? 11.008 26.203 19.016 1 89.25 324 GLU B O 1
ATOM 5589 N N . GLY B 1 325 ? 9.75 27.781 19.938 1 87.81 325 GLY B N 1
ATOM 5590 C CA . GLY B 1 325 ? 10.43 28.859 19.25 1 87.81 325 GLY B CA 1
ATOM 5591 C C . GLY B 1 325 ? 9.914 29.078 17.844 1 87.81 325 GLY B C 1
ATOM 5592 O O . GLY B 1 325 ? 10.609 29.688 17.016 1 87.81 325 GLY B O 1
ATOM 5593 N N . VAL B 1 326 ? 8.742 28.562 17.562 1 89.19 326 VAL B N 1
ATOM 5594 C CA . VAL B 1 326 ? 8.133 28.812 16.25 1 89.19 326 VAL B CA 1
ATOM 5595 C C . VAL B 1 326 ? 7.426 30.172 16.266 1 89.19 326 VAL B C 1
ATOM 5597 O O . VAL B 1 326 ? 7.59 30.953 15.328 1 89.19 326 VAL B O 1
ATOM 5600 N N . LEU B 1 327 ? 6.77 30.375 17.359 1 94.44 327 LEU B N 1
ATOM 5601 C CA . LEU B 1 327 ? 6.023 31.625 17.531 1 94.44 327 LEU B CA 1
ATOM 5602 C C . LEU B 1 327 ? 6.586 32.438 18.688 1 94.44 327 LEU B C 1
ATOM 5604 O O . LEU B 1 327 ? 7.086 31.859 19.672 1 94.44 327 LEU B O 1
ATOM 5608 N N . SER B 1 328 ? 6.52 33.719 18.516 1 94.69 328 SER B N 1
ATOM 5609 C CA . SER B 1 328 ? 6.914 34.594 19.609 1 94.69 328 SER B CA 1
ATOM 5610 C C . SER B 1 328 ? 5.746 34.844 20.547 1 94.69 328 SER B C 1
ATOM 5612 O O . SER B 1 328 ? 5.922 34.875 21.766 1 94.69 328 SER B O 1
ATOM 5614 N N . GLU B 1 329 ? 4.691 35.094 19.938 1 94.44 329 GLU B N 1
ATOM 5615 C CA . GLU B 1 329 ? 3.492 35.375 20.734 1 94.44 329 GLU B CA 1
ATOM 5616 C C . GLU B 1 329 ? 2.229 35.094 19.922 1 94.44 329 GLU B C 1
ATOM 5618 O O . GLU B 1 329 ? 2.295 34.938 18.703 1 94.44 329 GLU B O 1
ATOM 5623 N N . PHE B 1 330 ? 1.111 34.938 20.703 1 96.5 330 PHE B N 1
ATOM 5624 C CA . PHE B 1 330 ? -0.183 34.812 20.031 1 96.5 330 PHE B CA 1
ATOM 5625 C C . PHE B 1 330 ? -1.269 35.5 20.844 1 96.5 330 PHE B C 1
ATOM 5627 O O . PHE B 1 330 ? -1.146 35.656 22.062 1 96.5 330 PHE B O 1
ATOM 5634 N N . LYS B 1 331 ? -2.199 36.094 20.141 1 96.06 331 LYS B N 1
ATOM 5635 C CA . LYS B 1 331 ? -3.371 36.719 20.719 1 96.06 331 LYS B CA 1
ATOM 5636 C C . LYS B 1 331 ? -4.66 36.156 20.141 1 96.06 331 LYS B C 1
ATOM 5638 O O . LYS B 1 331 ? -4.707 35.781 18.969 1 96.06 331 LYS B O 1
ATOM 5643 N N . SER B 1 332 ? -5.664 36 20.984 1 96.31 332 SER B N 1
ATOM 5644 C CA . SER B 1 332 ? -6.957 35.5 20.531 1 96.31 332 SER B CA 1
ATOM 5645 C C . SER B 1 332 ? -8.07 36.5 20.844 1 96.31 332 SER B C 1
ATOM 5647 O O . SER B 1 332 ? -8.062 37.125 21.891 1 96.31 332 SER B O 1
ATOM 5649 N N . THR B 1 333 ? -8.93 36.719 19.844 1 95.62 333 THR B N 1
ATOM 5650 C CA . THR B 1 333 ? -10.109 37.562 19.984 1 95.62 333 THR B CA 1
ATOM 5651 C C . THR B 1 333 ? -11.383 36.75 19.734 1 95.62 333 THR B C 1
ATOM 5653 O O . THR B 1 333 ? -11.531 36.125 18.688 1 95.62 333 THR B O 1
ATOM 5656 N N . PRO B 1 334 ? -12.312 36.812 20.703 1 95.19 334 PRO B N 1
ATOM 5657 C CA . PRO B 1 334 ? -13.539 36.031 20.531 1 95.19 334 PRO B CA 1
ATOM 5658 C C . PRO B 1 334 ? -14.516 36.688 19.547 1 95.19 334 PRO B C 1
ATOM 5660 O O . PRO B 1 334 ? -14.633 37.906 19.516 1 95.19 334 PRO B O 1
ATOM 5663 N N . ILE B 1 335 ? -14.977 35.906 18.719 1 95.06 335 ILE B N 1
ATOM 5664 C CA . ILE B 1 335 ? -16.156 36.312 17.953 1 95.06 335 ILE B CA 1
ATOM 5665 C C . ILE B 1 335 ? -17.422 35.875 18.688 1 95.06 335 ILE B C 1
ATOM 5667 O O . ILE B 1 335 ? -17.766 34.688 18.734 1 95.06 335 ILE B O 1
ATOM 5671 N N . LYS B 1 336 ? -18.094 36.844 19.125 1 91.94 336 LYS B N 1
ATOM 5672 C CA . LYS B 1 336 ? -19.203 36.594 20.031 1 91.94 336 LYS B CA 1
ATOM 5673 C C . LYS B 1 336 ? -20.438 36.156 19.281 1 91.94 336 LYS B C 1
ATOM 5675 O O . LYS B 1 336 ? -20.625 36.5 18.109 1 91.94 336 LYS B O 1
ATOM 5680 N N . LYS B 1 337 ? -21.219 35.344 19.984 1 89.25 337 LYS B N 1
ATOM 5681 C CA . LYS B 1 337 ? -22.516 34.969 19.453 1 89.25 337 LYS B CA 1
ATOM 5682 C C . LYS B 1 337 ? -23.422 36.188 19.281 1 89.25 337 LYS B C 1
ATOM 5684 O O . LYS B 1 337 ? -23.359 37.125 20.094 1 89.25 337 LYS B O 1
ATOM 5689 N N . PRO B 1 338 ? -24.156 36.188 18.109 1 86.56 338 PRO B N 1
ATOM 5690 C CA . PRO B 1 338 ? -25.078 37.312 17.953 1 86.56 338 PRO B CA 1
ATOM 5691 C C . PRO B 1 338 ? -26.047 37.438 19.125 1 86.56 338 PRO B C 1
ATOM 5693 O O . PRO B 1 338 ? -26.359 38.562 19.547 1 86.56 338 PRO B O 1
ATOM 5696 N N . LYS B 1 339 ? -26.531 36.312 19.562 1 83.56 339 LYS B N 1
ATOM 5697 C CA . LYS B 1 339 ? -27.438 36.312 20.719 1 83.56 339 LYS B CA 1
ATOM 5698 C C . LYS B 1 339 ? -26.922 35.375 21.812 1 83.56 339 LYS B C 1
ATOM 5700 O O . LYS B 1 339 ? -26.516 34.25 21.531 1 83.56 339 LYS B O 1
ATOM 5705 N N . GLY B 1 340 ? -26.875 35.844 23.094 1 81.5 340 GLY B N 1
ATOM 5706 C CA . GLY B 1 340 ? -26.5 35 24.219 1 81.5 340 GLY B CA 1
ATOM 5707 C C . GLY B 1 340 ? -25.047 35.188 24.641 1 81.5 340 GLY B C 1
ATOM 5708 O O . GLY B 1 340 ? -24.359 36.062 24.125 1 81.5 340 GLY B O 1
ATOM 5709 N N . LYS B 1 341 ? -24.625 34.375 25.625 1 84.69 341 LYS B N 1
ATOM 5710 C CA . LYS B 1 341 ? -23.281 34.438 26.172 1 84.69 341 LYS B CA 1
ATOM 5711 C C . LYS B 1 341 ? -22.359 33.406 25.5 1 84.69 341 LYS B C 1
ATOM 5713 O O . LYS B 1 341 ? -22.828 32.312 25.094 1 84.69 341 LYS B O 1
ATOM 5718 N N . GLY B 1 342 ? -21.234 33.844 25 1 86.38 342 GLY B N 1
ATOM 5719 C CA . GLY B 1 342 ? -20.266 32.906 24.516 1 86.38 342 GLY B CA 1
ATOM 5720 C C . GLY B 1 342 ? -19.672 33.281 23.172 1 86.38 342 GLY B C 1
ATOM 5721 O O . GLY B 1 342 ? -20.094 34.25 22.562 1 86.38 342 GLY B O 1
ATOM 5722 N N . ALA B 1 343 ? -18.688 32.562 22.719 1 93.31 343 ALA B N 1
ATOM 5723 C CA . ALA B 1 343 ? -18 32.812 21.453 1 93.31 343 ALA B CA 1
ATOM 5724 C C . ALA B 1 343 ? -18.297 31.703 20.438 1 93.31 343 ALA B C 1
ATOM 5726 O O . ALA B 1 343 ? -18.406 30.531 20.797 1 93.31 343 ALA B O 1
ATOM 5727 N N . ILE B 1 344 ? -18.578 32.094 19.203 1 92.56 344 ILE B N 1
ATOM 5728 C CA . ILE B 1 344 ? -18.828 31.109 18.156 1 92.56 344 ILE B CA 1
ATOM 5729 C C . ILE B 1 344 ? -17.516 30.797 17.438 1 92.56 344 ILE B C 1
ATOM 5731 O O . ILE B 1 344 ? -17.422 29.797 16.703 1 92.56 344 ILE B O 1
ATOM 5735 N N . ASP B 1 345 ? -16.578 31.641 17.625 1 95.19 345 ASP B N 1
ATOM 5736 C CA . ASP B 1 345 ? -15.266 31.484 17 1 95.19 345 ASP B CA 1
ATOM 5737 C C . ASP B 1 345 ? -14.227 32.344 17.703 1 95.19 345 ASP B C 1
ATOM 5739 O O . ASP B 1 345 ? -14.562 33.156 18.578 1 95.19 345 ASP B O 1
ATOM 5743 N N . TYR B 1 346 ? -13.016 32.094 17.438 1 96.31 346 TYR B N 1
ATOM 5744 C CA . TYR B 1 346 ? -11.906 32.938 17.875 1 96.31 346 TYR B CA 1
ATOM 5745 C C . TYR B 1 346 ? -10.984 33.281 16.719 1 96.31 346 TYR B C 1
ATOM 5747 O O . TYR B 1 346 ? -10.719 32.438 15.859 1 96.31 346 TYR B O 1
ATOM 5755 N N . VAL B 1 347 ? -10.602 34.469 16.703 1 96.56 347 VAL B N 1
ATOM 5756 C CA . VAL B 1 347 ? -9.586 34.875 15.742 1 96.56 347 VAL B CA 1
ATOM 5757 C C . VAL B 1 347 ? -8.227 34.969 16.438 1 96.56 347 VAL B C 1
ATOM 5759 O O . VAL B 1 347 ? -8.094 35.656 17.469 1 96.56 347 VAL B O 1
ATOM 5762 N N . TYR B 1 348 ? -7.293 34.281 15.789 1 96.69 348 TYR B N 1
ATOM 5763 C CA . TYR B 1 348 ? -5.945 34.281 16.344 1 96.69 348 TYR B CA 1
ATOM 5764 C C . TYR B 1 348 ? -5.008 35.156 15.508 1 96.69 348 TYR B C 1
ATOM 5766 O O . TYR B 1 348 ? -5.086 35.125 14.273 1 96.69 348 TYR B O 1
ATOM 5774 N N . GLU B 1 349 ? -4.25 35.875 16.219 1 95.88 349 GLU B N 1
ATOM 5775 C CA . GLU B 1 349 ? -3.109 36.562 15.625 1 95.88 349 GLU B CA 1
ATOM 5776 C C . GLU B 1 349 ? -1.791 36.062 16.188 1 95.88 349 GLU B C 1
ATOM 5778 O O . GLU B 1 349 ? -1.579 36.062 17.406 1 95.88 349 GLU B O 1
ATOM 5783 N N . ILE B 1 350 ? -0.977 35.562 15.242 1 95.75 350 ILE B N 1
ATOM 5784 C CA . ILE B 1 350 ? 0.271 34.969 15.703 1 95.75 350 ILE B CA 1
ATOM 5785 C C . ILE B 1 350 ? 1.456 35.688 15.062 1 95.75 350 ILE B C 1
ATOM 5787 O O . ILE B 1 350 ? 1.346 36.219 13.953 1 95.75 350 ILE B O 1
ATOM 5791 N N . LEU B 1 351 ? 2.553 35.75 15.82 1 94.62 351 LEU B N 1
ATOM 5792 C CA . LEU B 1 351 ? 3.799 36.344 15.328 1 94.62 351 LEU B CA 1
ATOM 5793 C C . LEU B 1 351 ? 4.922 35.312 15.344 1 94.62 351 LEU B C 1
ATOM 5795 O O . LEU B 1 351 ? 5.066 34.562 16.312 1 94.62 351 LEU B O 1
ATOM 5799 N N . PRO B 1 352 ? 5.648 35.219 14.297 1 92.88 352 PRO B N 1
ATOM 5800 C CA . PRO B 1 352 ? 6.742 34.25 14.234 1 92.88 352 PRO B CA 1
ATOM 5801 C C . PRO B 1 352 ? 7.988 34.719 14.984 1 92.88 352 PRO B C 1
ATOM 5803 O O . PRO B 1 352 ? 8.133 35.906 15.266 1 92.88 352 PRO B O 1
ATOM 5806 N N . THR B 1 353 ? 8.758 33.781 15.367 1 91 353 THR B N 1
ATOM 5807 C CA . THR B 1 353 ? 10.094 34.094 15.875 1 91 353 THR B CA 1
ATOM 5808 C C . THR B 1 353 ? 11.047 34.438 14.727 1 91 353 THR B C 1
ATOM 5810 O O . THR B 1 353 ? 10.75 34.125 13.562 1 91 353 THR B O 1
ATOM 5813 N N . LYS B 1 354 ? 12.164 35.031 15.094 1 86.44 354 LYS B N 1
ATOM 5814 C CA . LYS B 1 354 ? 13.195 35.281 14.094 1 86.44 354 LYS B CA 1
ATOM 5815 C C . LYS B 1 354 ? 13.719 33.969 13.5 1 86.44 354 LYS B C 1
ATOM 5817 O O . LYS B 1 354 ? 14.047 33.906 12.32 1 86.44 354 LYS B O 1
ATOM 5822 N N . LYS B 1 355 ? 13.727 33.094 14.352 1 81.44 355 LYS B N 1
ATOM 5823 C CA . LYS B 1 355 ? 14.195 31.781 13.914 1 81.44 355 LYS B CA 1
ATOM 5824 C C . LYS B 1 355 ? 13.281 31.188 12.844 1 81.44 355 LYS B C 1
ATOM 5826 O O . LYS B 1 355 ? 13.758 30.656 11.844 1 81.44 355 LYS B O 1
ATOM 5831 N N . PHE B 1 356 ? 12.062 31.266 13.039 1 84.94 356 PHE B N 1
ATOM 5832 C CA . PHE B 1 356 ? 11.078 30.75 12.094 1 84.94 356 PHE B CA 1
ATOM 5833 C C . PHE B 1 356 ? 11.172 31.5 10.766 1 84.94 356 PHE B C 1
ATOM 5835 O O . PHE B 1 356 ? 11.141 30.875 9.695 1 84.94 356 PHE B O 1
ATOM 5842 N N . VAL B 1 357 ? 11.305 32.781 10.883 1 82.25 357 VAL B N 1
ATOM 5843 C CA . VAL B 1 357 ? 11.383 33.594 9.688 1 82.25 357 VAL B CA 1
ATOM 5844 C C . VAL B 1 357 ? 12.633 33.25 8.891 1 82.25 357 VAL B C 1
ATOM 5846 O O . VAL B 1 357 ? 12.594 33.156 7.66 1 82.25 357 VAL B O 1
ATOM 5849 N N . GLY B 1 358 ? 13.688 33.125 9.609 1 76.56 358 GLY B N 1
ATOM 5850 C CA . GLY B 1 358 ? 14.922 32.719 8.961 1 76.56 358 GLY B CA 1
ATOM 5851 C C . GLY B 1 358 ? 14.797 31.391 8.227 1 76.56 358 GLY B C 1
ATOM 5852 O O . GLY B 1 358 ? 15.305 31.25 7.109 1 76.56 358 GLY B O 1
ATOM 5853 N N . MET B 1 359 ? 14.156 30.531 8.828 1 72.69 359 MET B N 1
ATOM 5854 C CA . MET B 1 359 ? 13.953 29.219 8.227 1 72.69 359 MET B CA 1
ATOM 5855 C C . MET B 1 359 ? 13.117 29.312 6.957 1 72.69 359 MET B C 1
ATOM 5857 O O . MET B 1 359 ? 13.383 28.625 5.973 1 72.69 359 MET B O 1
ATOM 5861 N N . MET B 1 360 ? 12.172 30.125 7.016 1 73.38 360 MET B N 1
ATOM 5862 C CA . MET B 1 360 ? 11.289 30.297 5.867 1 73.38 360 MET B CA 1
ATOM 5863 C C . MET B 1 360 ? 12.031 30.938 4.699 1 73.38 360 MET B C 1
ATOM 5865 O O . MET B 1 360 ? 11.844 30.531 3.549 1 73.38 360 MET B O 1
ATOM 5869 N N . ILE B 1 361 ? 12.812 31.875 5.059 1 71 361 ILE B N 1
ATOM 5870 C CA . ILE B 1 361 ? 13.602 32.562 4.039 1 71 361 ILE B CA 1
ATOM 5871 C C . ILE B 1 361 ? 14.562 31.562 3.379 1 71 361 ILE B C 1
ATOM 5873 O O . ILE B 1 361 ? 14.688 31.531 2.154 1 71 361 ILE B O 1
ATOM 5877 N N . ASP B 1 362 ? 15.211 30.828 4.18 1 68.5 362 ASP B N 1
ATOM 5878 C CA . ASP B 1 362 ? 16.141 29.812 3.664 1 68.5 362 ASP B CA 1
ATOM 5879 C C . ASP B 1 362 ? 15.422 28.812 2.766 1 68.5 362 ASP B C 1
ATOM 5881 O O . ASP B 1 362 ? 15.969 28.391 1.749 1 68.5 362 ASP B O 1
ATOM 5885 N N . GLY B 1 363 ? 14.297 28.406 3.191 1 65.06 363 GLY B N 1
ATOM 5886 C CA . GLY B 1 363 ? 13.5 27.484 2.393 1 65.06 363 GLY B CA 1
ATOM 5887 C C . GLY B 1 363 ? 13.133 28.047 1.03 1 65.06 363 GLY B C 1
ATOM 5888 O O . GLY B 1 363 ? 13.234 27.344 0.019 1 65.06 363 GLY B O 1
ATOM 5889 N N . HIS B 1 364 ? 12.797 29.266 1.054 1 63.06 364 HIS B N 1
ATOM 5890 C CA . HIS B 1 364 ? 12.422 29.922 -0.188 1 63.06 364 HIS B CA 1
ATOM 5891 C C . HIS B 1 364 ? 13.625 30.078 -1.116 1 63.06 364 HIS B C 1
ATOM 5893 O O . HIS B 1 364 ? 13.492 29.938 -2.334 1 63.06 364 HIS B O 1
ATOM 5899 N N . ARG B 1 365 ? 14.68 30.406 -0.491 1 62.22 365 ARG B N 1
ATOM 5900 C CA . ARG B 1 365 ? 15.906 30.547 -1.267 1 62.22 365 ARG B CA 1
ATOM 5901 C C . AR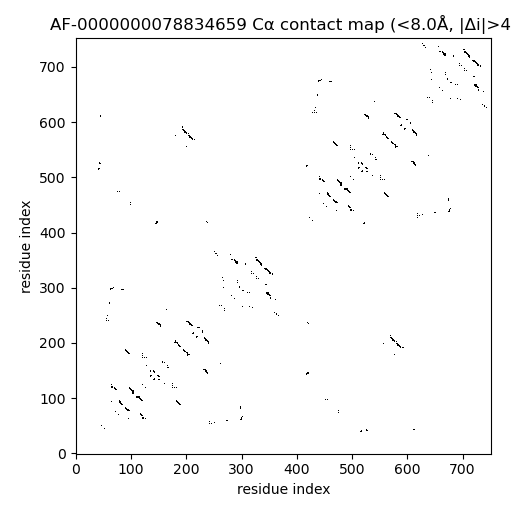G B 1 365 ? 16.266 29.234 -1.962 1 62.22 365 ARG B C 1
ATOM 5903 O O . ARG B 1 365 ? 16.656 29.234 -3.133 1 62.22 365 ARG B O 1
ATOM 5910 N N . ARG B 1 366 ? 16.141 28.234 -1.287 1 60.25 366 ARG B N 1
ATOM 5911 C CA . ARG B 1 366 ? 16.484 26.938 -1.854 1 60.25 366 ARG B CA 1
ATOM 5912 C C . ARG B 1 366 ? 15.531 26.578 -2.992 1 60.25 366 ARG B C 1
ATOM 5914 O O . ARG B 1 366 ? 15.953 26.016 -4.008 1 60.25 366 ARG B O 1
ATOM 5921 N N . GLU B 1 367 ? 14.336 26.906 -2.787 1 60.66 367 GLU B N 1
ATOM 5922 C CA . GLU B 1 367 ? 13.344 26.672 -3.826 1 60.66 367 GLU B CA 1
ATOM 5923 C C . GLU B 1 367 ? 13.648 27.484 -5.082 1 60.66 367 GLU B C 1
ATOM 5925 O O . GLU B 1 367 ? 13.547 26.969 -6.199 1 60.66 367 GLU B O 1
ATOM 5930 N N . ASN B 1 368 ? 14.008 28.672 -4.793 1 58.03 368 ASN B N 1
ATOM 5931 C CA . ASN B 1 368 ? 14.328 29.562 -5.906 1 58.03 368 ASN B CA 1
ATOM 5932 C C . ASN B 1 368 ? 15.586 29.109 -6.641 1 58.03 368 ASN B C 1
ATOM 5934 O O . ASN B 1 368 ? 15.648 29.156 -7.867 1 58.03 368 ASN B O 1
ATOM 5938 N N . ASN B 1 369 ? 16.547 28.766 -5.938 1 56.5 369 ASN B N 1
ATOM 5939 C CA . ASN B 1 369 ? 17.781 28.297 -6.535 1 56.5 369 ASN B CA 1
ATOM 5940 C C . ASN B 1 369 ? 17.562 27.047 -7.387 1 56.5 369 ASN B C 1
ATOM 5942 O O . ASN B 1 369 ? 18.172 26.891 -8.445 1 56.5 369 ASN B O 1
ATOM 5946 N N . ARG B 1 370 ? 16.766 26.297 -6.941 1 52.28 370 ARG B N 1
ATOM 5947 C CA . ARG B 1 370 ? 16.484 25.078 -7.688 1 52.28 370 ARG B CA 1
ATOM 5948 C C . ARG B 1 370 ? 15.734 25.391 -8.984 1 52.28 370 ARG B C 1
ATOM 5950 O O . ARG B 1 370 ? 16.031 24.797 -10.023 1 52.28 370 ARG B O 1
ATOM 5957 N N . GLN B 1 371 ? 14.727 26.188 -8.82 1 52.84 371 GLN B N 1
ATOM 5958 C CA . GLN B 1 371 ? 14 26.625 -10.016 1 52.84 371 GLN B CA 1
ATOM 5959 C C . GLN B 1 371 ? 14.945 27.266 -11.031 1 52.84 371 GLN B C 1
ATOM 5961 O O . GLN B 1 371 ? 14.82 27.031 -12.234 1 52.84 371 GLN B O 1
ATOM 5966 N N . LEU B 1 372 ? 15.844 27.938 -10.469 1 49.56 372 LEU B N 1
ATOM 5967 C CA . LEU B 1 372 ? 16.844 28.547 -11.328 1 49.56 372 LEU B CA 1
ATOM 5968 C C . LEU B 1 372 ? 17.734 27.5 -11.977 1 49.56 372 LEU B C 1
ATOM 5970 O O . LEU B 1 372 ? 18.094 27.609 -13.148 1 49.56 372 LEU B O 1
ATOM 5974 N N . ALA B 1 373 ? 17.984 26.484 -11.289 1 46.31 373 ALA B N 1
ATOM 5975 C CA . ALA B 1 373 ? 18.828 25.406 -11.805 1 46.31 373 ALA B CA 1
ATOM 5976 C C . ALA B 1 373 ? 18.094 24.594 -12.875 1 46.31 373 ALA B C 1
ATOM 5978 O O . ALA B 1 373 ? 18.703 24.125 -13.836 1 46.31 373 ALA B O 1
ATOM 5979 N N . LEU B 1 374 ? 16.875 24.469 -12.734 1 45.53 374 LEU B N 1
ATOM 5980 C CA . LEU B 1 374 ? 16.078 23.734 -13.703 1 45.53 374 LEU B CA 1
ATOM 5981 C C . LEU B 1 374 ? 15.836 24.578 -14.953 1 45.53 374 LEU B C 1
ATOM 5983 O O . LEU B 1 374 ? 15.719 24.047 -16.062 1 45.53 374 LEU B O 1
ATOM 5987 N N . THR B 1 375 ? 15.805 25.844 -14.836 1 41.06 375 THR B N 1
ATOM 5988 C CA . THR B 1 375 ? 15.602 26.75 -15.953 1 41.06 375 THR B CA 1
ATOM 5989 C C . THR B 1 375 ? 16.922 27.078 -16.625 1 41.06 375 THR B C 1
ATOM 5991 O O . THR B 1 375 ? 16.938 27.609 -17.75 1 41.06 375 THR B O 1
ATOM 5994 N N . ALA B 1 376 ? 17.953 26.703 -16.078 1 39.09 376 ALA B N 1
ATOM 5995 C CA . ALA B 1 376 ? 19.219 26.906 -16.766 1 39.09 376 ALA B CA 1
ATOM 5996 C C . ALA B 1 376 ? 19.578 25.688 -17.625 1 39.09 376 ALA B C 1
ATOM 5998 O O . ALA B 1 376 ? 19.219 24.547 -17.281 1 39.09 376 ALA B O 1
#

pLDDT: mean 72.93, std 23.53, range [20.12, 97.75]

Radius of gyration: 32.32 Å; Cα contacts (8 Å, |Δi|>4): 1262; chains: 2; bounding box: 123×118×97 Å

Foldseek 3Di:
DPPPVPPPPPPPPPVVVVVVPVVPPPVPPPPDPPCVPPPPVVPPPPPPPVNLVVCLLCVLLAAQFDADDFKAADPVPQKDKAWADDPRWIKMKIKGWDWDKDFDDDPNHGPVDIDIITGTHHDVLVLLLLLQLVQCVDPPQHDLVQQKGKDFLLRSQVSLVVLPDHDDSVRSVVSVVRQCPMKMWMWTADPVGDIDIDMAGQWVDKDWDFDDCPDPPPPQPPPQPPSRSGRRIIMMTHGDPSSSVCVVLLVPLVQPSSLLSNDPQPLLNSVSSVCLSPVLVADQVAWDKDKLQNSQSRYSNHDDPDVVVSVVSVVVSVVSCCVSQQWVDKDKDFCADPDDDDGPIIMMITHGGPVNNVSSVVSVVSSVVVVVVVVD/DDDPPDPPPPPVPVVVVVVVVVVPPVVPPVPPPPCVVLLQLVLPDPDPPVVLVVCLLCVQLAAQFDPDDFKAADPVPQKDKAWADDPRWIKMKIKGWDWDKDFDDDPNHGPVDIDIITGTHHDVLVLLLLLQLVQCVDPPQADLSHQKGKDFLLRSQVSLVVLPDHDDSVRSVVSVVRQCPMKMWMWTADPVGDIDIDMAGQWVDKDWDFDDCVDPPPPQPPPQPPRRSGRRIMMMTHGDSSSSVCVVLLVCLVQPSSLLSNDPQPLLNSVSSVCLSPVLVADQVAWDKDKLQNSQSRYSNHDDPDVVVSVVSVVVSVVSCCVSQQWVDKDKDFCADPDDDDGPIIMMITHGGPVNNVSSVVSVVSSVVVVVVVVD

=== Feature glossary ===
Key to the feature types in this record:

Secondary structure (8-state, DSSP). Secondary structure is the local, repeating backbone conformation. DSSP classifies it into eight states by reading the hydrogen-bond network: three helix types (H, G, I), two β types (E, B), two non-regular types (T, S), and unstructured coil (-).

Backbone torsions (φ/ψ). Backbone dihedral angles. Every residue except chain termini has a φ (preceding-C → N → Cα → C) and a ψ (N → Cα → C → next-N). They are reported in degrees following the IUPAC sign convention. Secondary structure is essentially a statement about which (φ, ψ) basin each residue occupies.

Predicted aligned error. Predicted Aligned Error (PAE) is an AlphaFold confidence matrix: entry (i, j) is the expected error in the position of residue j, in ångströms, when the prediction is superimposed on the true structure at residue i. Low PAE within a block of residues means that block is internally rigid and well-predicted; high PAE between two blocks means their relative placement is uncertain even if each block individually is confident.

B-factor. B-factor (Debye–Waller factor) reflects atomic displacement in the crystal lattice. It is an experimental observable (units Å²), not a prediction; low values mean the atom is pinned down, high values mean it moves or is heterogeneous across the crystal.

Secondary structure (3-state, P-SEA). Three-state secondary structure (P-SEA) collapses the eight DSSP classes into helix (a), strand (b), and coil (c). P-SEA assigns these from Cα geometry alone — distances and angles — without requiring backbone oxygens, so it works on any Cα trace.

Sequence. Primary structure: the covalent order of the twenty standard amino acids along the backbone. Two proteins with the same sequence will (almost always) fold to the same structure; two with 30% identity often share a fold but not the details.

pLDDT. pLDDT is the predicted lDDT-Cα score: AlphaFold's confidence that the local environment of each residue (all inter-atomic distances within 15 Å) is correctly placed. It is a per-residue number between 0 and 100, with higher meaning more reliable.

InterPro / GO / CATH / organism. Functional annotations link the protein to curated databases. InterPro entries identify conserved domains and families by matching the sequence against member-database signatures (Pfam, PROSITE, CDD, …). Gene Ontology (GO) terms describe molecular function, biological process, and cellular component in a controlled vocabulary. CATH places the structure in a hierarchical fold classification (Class/Architecture/Topology/Homologous-superfamily). The organism is the source species.

Contact-map, Ramachandran, and PAE plots. Three diagnostic plots accompany the record. The Cα contact map visualizes the tertiary structure as a 2D adjacency matrix (8 Å cutoff, sequence-local contacts suppressed). The Ramachandran plot shows the distribution of backbone (φ, ψ) torsions, with points in the α and β basins reflecting secondary structure content. The PAE plot shows AlphaFold's inter-residue confidence as a color matrix.

mmCIF coordinates. The mmCIF table is the protein's shape written out atom by atom. For each backbone N, Cα, C, and carbonyl O, it records an (x, y, z) coordinate triple in Å plus the residue type, chain letter, and residue number.

Radius of gyration, Cα contacts, bounding box. Three whole-structure scalars: the radius of gyration (RMS distance of Cα from centroid, in Å), the count of Cα–Cα contacts (pairs closer than 8 Å and separated by more than four residues in sequence — i.e. tertiary, not local, contacts), and the bounding-box dimensions. Together they distinguish compact globular folds from extended fibres or disordered chains.

Foldseek 3Di. The Foldseek 3Di string encodes local tertiary geometry as a 20-letter alphabet — one character per residue — derived from the relative positions of nearby Cα atoms. Unlike the amino-acid sequence, 3Di is a direct function of the 3D structure, so two proteins with the same fold have similar 3Di strings even at low sequence identity.

Rendered structure images. Six rendered views show the 3D structure from the faces of a cube — i.e. along ±x, ±y, ±z. Rendering representation is drawn randomly per protein from cartoon (secondary-structure ribbons), sticks (backbone bonds), or molecular surface; coloring is either N→C rainbow (blue at the N-terminus through red at the C-terminus) or one color per chain.

Nearest PDB structures. The Foldseek neighbor list gives the closest experimentally determined structures in the PDB, ranked by structural alignment. TM-score near 1 means near-identical fold; near 0.3 means only rough topology match. This is how one finds what a novel AlphaFold prediction most resembles in the solved-structure universe.

Solvent-accessible surface area. SASA measures how much of the protein is reachable by solvent. It is computed by rolling a water-sized probe over the atomic surface and summing the exposed area (Å²). Per-residue SASA distinguishes core (buried, low SASA) from surface (exposed, high SASA) residues; total SASA is a whole-molecule size measure.